Protein AF-A0A4Z0NMX9-F1 (afdb_monomer)

Solvent-accessible surface area (backbone atoms only — not comparable to full-atom values): 39647 Å² total; per-residue (Å²): 122,55,30,38,35,38,41,36,65,32,47,71,74,61,66,63,50,44,52,53,45,45,39,45,45,38,38,30,75,73,56,25,49,28,36,42,36,38,30,22,65,73,82,83,39,70,77,62,56,71,69,44,83,74,46,48,76,44,77,34,72,41,33,29,44,67,88,87,46,81,79,55,51,17,32,90,88,65,47,76,59,50,73,6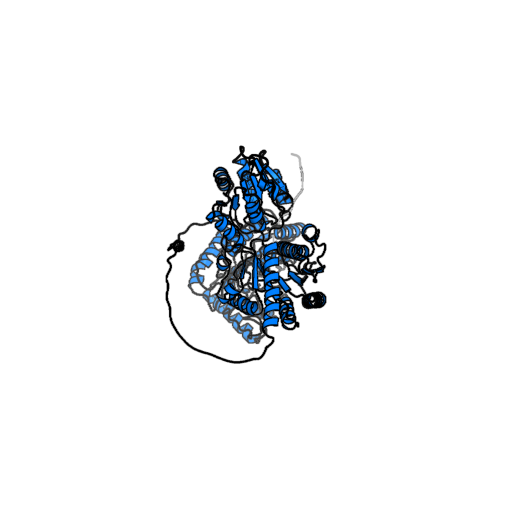4,54,54,49,53,28,31,52,47,53,47,50,51,47,63,75,57,61,39,52,32,38,36,30,50,42,38,67,81,40,64,69,82,49,39,73,43,52,53,50,47,52,51,50,39,73,69,39,84,80,60,35,48,36,31,27,36,42,60,40,62,53,86,64,68,96,45,70,68,60,53,53,56,26,56,62,55,48,72,77,41,71,32,32,42,29,34,20,31,64,92,74,49,38,51,64,83,36,37,93,66,50,77,76,53,54,74,27,54,40,70,27,10,25,72,63,83,74,72,85,62,70,72,55,94,61,85,54,49,44,33,40,35,35,35,54,65,45,46,85,17,49,67,60,53,54,29,47,38,51,14,41,62,76,35,70,92,46,46,38,38,39,35,40,19,81,58,40,53,68,70,62,50,51,52,52,45,73,62,38,36,98,44,40,48,64,44,67,62,59,96,57,50,52,60,50,36,26,40,22,49,30,35,39,29,34,32,43,75,68,52,47,51,40,36,68,66,37,46,27,13,34,40,25,38,20,60,61,71,89,86,40,54,60,20,42,55,47,32,53,45,36,30,76,70,61,48,29,43,71,48,58,54,94,64,67,38,31,65,52,47,39,53,50,60,79,62,52,68,72,64,37,73,90,74,86,78,47,48,53,11,31,60,40,45,42,52,54,51,52,56,51,52,54,50,53,54,53,57,61,59,68,69,60,84,79,87,80,88,84,87,85,87,80,87,84,90,82,88,84,88,80,91,78,83,91,77,81,77,82,79,80,81,81,83,84,77,81,82,80,93,71,94,70,92,75,84,80,79,66,81,75,74,78,54,59,64,31,54,50,34,40,48,55,32,35,78,70,73,38,71,36,40,35,34,38,36,31,46,78,42,30,54,67,44,75,45,53,52,53,52,52,52,49,28,64,73,70,69,49,41,41,24,39,20,28,18,34,72,59,49,39,71,52,31,38,62,69,49,68,81,47,89,61,54,36,32,32,33,20,36,34,67,67,49,73,67,42,56,94,93,47,75,66,11,57,45,37,72,93,50,60,67,69,59,47,51,51,46,52,38,50,19,51,53,42,30,46,74,63,57,39,92,60,49,47,50,26,46,27,40,37,89,45,28,66,24,88,71,50,67,74,52,35,43,85,60,63,31,32,24,41,34,33,60,64,92,70,85,90,41,90,71,42,36,75,52,30,39,60,25,57,46,59,21,66,94,79,77,47,37,57,34,62,58,67,60,36,36,50,43,42,20,47,43,56,70,73,56,62,53,39,15,40,38,46,41,57,90,67,56,39,69,67,32,50,54,50,51,53,54,50,52,54,50,52,52,54,47,36,74,75,37,90,11,49,40,84,41,45,60,68,68,70,43,43,80,77,78,72,83,74,76,90,74,82,83,92,78,85,80,84,91,85,84,88,88,75,89,78,88,76,92,133

Radius of gyration: 33.93 Å; Cα contacts (8 Å, |Δi|>4): 1231; chains: 1; bounding box: 104×76×131 Å

Structure (mmCIF, N/CA/C/O backbone):
data_AF-A0A4Z0NMX9-F1
#
_entry.id   AF-A0A4Z0NMX9-F1
#
loop_
_atom_site.group_PDB
_atom_site.id
_atom_site.type_symbol
_atom_site.label_atom_id
_atom_site.label_alt_id
_atom_site.label_comp_id
_atom_site.label_asym_id
_atom_site.label_entity_id
_atom_site.label_seq_id
_atom_site.pdbx_PDB_ins_code
_atom_site.Cartn_x
_atom_site.Cartn_y
_atom_site.Cartn_z
_atom_site.occupancy
_atom_site.B_iso_or_equiv
_atom_site.auth_seq_id
_atom_site.auth_comp_id
_atom_site.auth_asym_id
_atom_site.auth_atom_id
_atom_site.pdbx_PDB_model_num
ATOM 1 N N . MET A 1 1 ? -11.090 -32.819 -21.320 1.00 82.38 1 MET A N 1
ATOM 2 C CA . MET A 1 1 ? -10.073 -32.594 -20.270 1.00 82.38 1 MET A CA 1
ATOM 3 C C . MET A 1 1 ? -8.997 -31.690 -20.839 1.00 82.38 1 MET A C 1
ATOM 5 O O . MET A 1 1 ? -8.181 -32.162 -21.621 1.00 82.38 1 MET A O 1
ATOM 9 N N . SER A 1 2 ? -9.026 -30.408 -20.477 1.00 94.75 2 SER A N 1
ATOM 10 C CA . SER A 1 2 ? -8.065 -29.412 -20.983 1.00 94.75 2 SER A CA 1
ATOM 11 C C . SER A 1 2 ? -6.935 -29.153 -19.984 1.00 94.75 2 SER A C 1
ATOM 13 O O . SER A 1 2 ? -7.108 -29.373 -18.781 1.00 94.75 2 SER A O 1
ATOM 15 N N . ARG A 1 3 ? -5.783 -28.679 -20.468 1.00 97.75 3 ARG A N 1
ATOM 16 C CA . ARG A 1 3 ? -4.629 -28.287 -19.634 1.00 97.75 3 ARG A CA 1
ATOM 17 C C . ARG A 1 3 ? -4.644 -26.783 -19.352 1.00 97.75 3 ARG A C 1
ATOM 19 O O . ARG A 1 3 ? -4.648 -25.985 -20.285 1.00 97.75 3 ARG A O 1
ATOM 26 N N . ILE A 1 4 ? -4.626 -26.392 -18.081 1.00 98.38 4 ILE A N 1
ATOM 27 C CA . ILE A 1 4 ? -4.736 -24.996 -17.635 1.00 98.38 4 ILE A CA 1
ATOM 28 C C . ILE A 1 4 ? -3.471 -24.602 -16.872 1.00 98.38 4 ILE A C 1
ATOM 30 O O . ILE A 1 4 ? -3.046 -25.311 -15.959 1.00 98.38 4 ILE A O 1
ATOM 34 N N . LEU A 1 5 ? -2.880 -23.456 -17.210 1.00 98.62 5 LEU A N 1
ATOM 35 C CA . LEU A 1 5 ? -1.784 -22.856 -16.449 1.00 98.62 5 LEU A CA 1
ATOM 36 C C . LEU A 1 5 ? -2.244 -21.545 -15.814 1.00 98.62 5 LEU A C 1
ATOM 38 O O . LEU A 1 5 ? -2.718 -20.652 -16.508 1.00 98.62 5 LEU A O 1
ATOM 42 N N . ILE A 1 6 ? -2.065 -21.405 -14.503 1.00 98.38 6 ILE A N 1
ATOM 43 C CA . ILE A 1 6 ? -2.361 -20.175 -13.759 1.00 98.38 6 ILE A CA 1
ATOM 44 C C . ILE A 1 6 ? -1.048 -19.628 -13.206 1.00 98.38 6 ILE A C 1
ATOM 46 O O . ILE A 1 6 ? -0.389 -20.301 -12.419 1.00 98.38 6 ILE A O 1
ATOM 50 N N . ALA A 1 7 ? -0.661 -18.416 -13.600 1.00 97.94 7 ALA A N 1
ATOM 51 C CA . ALA A 1 7 ? 0.567 -17.763 -13.156 1.00 97.94 7 ALA A CA 1
ATOM 52 C C . ALA A 1 7 ? 0.262 -16.594 -12.214 1.00 97.94 7 ALA A C 1
ATOM 54 O O . ALA A 1 7 ? -0.403 -15.627 -12.596 1.00 97.94 7 ALA A O 1
ATOM 55 N N . VAL A 1 8 ? 0.784 -16.660 -10.988 1.00 94.12 8 VAL A N 1
ATOM 56 C CA . VAL A 1 8 ? 0.603 -15.636 -9.954 1.00 94.12 8 VAL A CA 1
ATOM 57 C C . VAL A 1 8 ? 1.926 -15.314 -9.265 1.00 94.12 8 VAL A C 1
ATOM 59 O O . VAL A 1 8 ? 2.651 -16.192 -8.806 1.00 94.12 8 VAL A O 1
ATOM 62 N N . THR A 1 9 ? 2.220 -14.024 -9.116 1.00 90.62 9 THR A N 1
ATOM 63 C CA . THR A 1 9 ? 3.296 -13.553 -8.235 1.00 90.62 9 THR A CA 1
ATOM 64 C C . THR A 1 9 ? 2.704 -12.577 -7.229 1.00 90.62 9 THR A C 1
ATOM 66 O O . THR A 1 9 ? 2.376 -11.446 -7.585 1.00 90.62 9 THR A O 1
ATOM 69 N N . HIS A 1 10 ? 2.550 -12.986 -5.968 1.00 83.62 10 HIS A N 1
ATOM 70 C CA . HIS A 1 10 ? 2.233 -12.074 -4.866 1.00 83.62 10 HIS A CA 1
ATOM 71 C C . HIS A 1 10 ? 3.517 -11.442 -4.322 1.00 83.62 10 HIS A C 1
ATOM 73 O O . HIS A 1 10 ? 4.503 -12.132 -4.093 1.00 83.62 10 HIS A O 1
ATOM 79 N N . LEU A 1 11 ? 3.511 -10.122 -4.127 1.00 77.12 11 LEU A N 1
ATOM 80 C CA . LEU A 1 11 ? 4.665 -9.385 -3.586 1.00 77.12 11 LEU A CA 1
ATOM 81 C C . LEU A 1 11 ? 4.505 -9.045 -2.099 1.00 77.12 11 LEU A C 1
ATOM 83 O O . LEU A 1 11 ? 5.501 -8.902 -1.394 1.00 77.12 11 LEU A O 1
ATOM 87 N N . LEU A 1 12 ? 3.254 -8.931 -1.644 1.00 67.12 12 LEU A N 1
ATOM 88 C CA . LEU A 1 12 ? 2.859 -8.624 -0.275 1.00 67.12 12 LEU A CA 1
ATOM 89 C C . LEU A 1 12 ? 1.553 -9.366 0.040 1.00 67.12 12 LEU A C 1
ATOM 91 O O . LEU A 1 12 ? 0.609 -9.316 -0.752 1.00 67.12 12 LEU A O 1
ATOM 95 N N . GLY A 1 13 ? 1.507 -10.052 1.185 1.00 64.31 13 GLY A N 1
ATOM 96 C CA . GLY A 1 13 ? 0.363 -10.869 1.603 1.00 64.31 13 GLY A CA 1
ATOM 97 C C . GLY A 1 13 ? 0.070 -12.071 0.687 1.00 64.31 13 GLY A C 1
ATOM 98 O O . GLY A 1 13 ? 0.630 -12.213 -0.396 1.00 64.31 13 GLY A O 1
ATOM 99 N N . ALA A 1 14 ? -0.837 -12.954 1.117 1.00 65.69 14 ALA A N 1
ATOM 100 C CA . ALA A 1 14 ? -1.177 -14.191 0.395 1.00 65.69 14 ALA A CA 1
ATOM 101 C C . ALA A 1 14 ? -2.488 -14.110 -0.419 1.00 65.69 14 ALA A C 1
ATOM 103 O O . ALA A 1 14 ? -2.914 -15.100 -1.013 1.00 65.69 14 ALA A O 1
ATOM 104 N N . GLY A 1 15 ? -3.153 -12.947 -0.466 1.00 73.50 15 GLY A N 1
ATOM 105 C CA . GLY A 1 15 ? -4.506 -12.822 -1.031 1.00 73.50 15 GLY A CA 1
ATOM 106 C C . GLY A 1 15 ? -4.604 -13.151 -2.526 1.00 73.50 15 GLY A C 1
ATOM 107 O O . GLY A 1 15 ? -5.559 -13.797 -2.950 1.00 73.50 15 GLY A O 1
ATOM 108 N N . HIS A 1 16 ? -3.613 -12.741 -3.327 1.00 83.62 16 HIS A N 1
ATOM 109 C CA . HIS A 1 16 ? -3.551 -13.068 -4.759 1.00 83.62 16 HIS A CA 1
ATOM 110 C C . HIS A 1 16 ? -3.383 -14.573 -4.993 1.00 83.62 16 HIS A C 1
ATOM 112 O O . HIS A 1 16 ? -4.128 -15.163 -5.772 1.00 83.62 16 HIS A O 1
ATOM 118 N N . LEU A 1 17 ? -2.463 -15.206 -4.259 1.00 84.31 17 LEU A N 1
ATOM 119 C CA . LEU A 1 17 ? -2.237 -16.644 -4.354 1.00 84.31 17 LEU A CA 1
ATOM 120 C C . LEU A 1 17 ? -3.447 -17.451 -3.868 1.00 84.31 17 LEU A C 1
ATOM 122 O O . LEU A 1 17 ? -3.793 -18.445 -4.491 1.00 84.31 17 LEU A O 1
ATOM 126 N N . THR A 1 18 ? -4.120 -17.008 -2.804 1.00 81.94 18 THR A N 1
ATOM 127 C CA . THR A 1 18 ? -5.320 -17.684 -2.278 1.00 81.94 18 THR A CA 1
ATOM 128 C C . THR A 1 18 ? -6.414 -17.767 -3.344 1.00 81.94 18 THR A C 1
ATOM 130 O O . THR A 1 18 ? -6.943 -18.845 -3.588 1.00 81.94 18 THR A O 1
ATOM 133 N N . ARG A 1 19 ? -6.693 -16.667 -4.061 1.00 86.44 19 ARG A N 1
ATOM 134 C CA . ARG A 1 19 ? -7.651 -16.685 -5.183 1.00 86.44 19 ARG A CA 1
ATOM 135 C C . ARG A 1 19 ? -7.164 -17.516 -6.368 1.00 86.44 19 ARG A C 1
ATOM 137 O O . ARG A 1 19 ? -7.953 -18.241 -6.956 1.00 86.44 19 ARG A O 1
ATOM 144 N N . ALA A 1 20 ? -5.886 -17.429 -6.730 1.00 91.19 20 ALA A N 1
ATOM 145 C CA . ALA A 1 20 ? -5.347 -18.242 -7.819 1.00 91.19 20 ALA A CA 1
ATOM 146 C C . ALA A 1 20 ? -5.454 -19.748 -7.506 1.00 91.19 20 ALA A C 1
ATOM 148 O O . ALA A 1 20 ? -5.819 -20.534 -8.376 1.00 91.19 20 ALA A O 1
ATOM 149 N N . ALA A 1 21 ? -5.215 -20.138 -6.251 1.00 89.06 21 ALA A N 1
ATOM 150 C CA . ALA A 1 21 ? -5.422 -21.499 -5.767 1.00 89.06 21 ALA A CA 1
ATOM 151 C C . ALA A 1 21 ? -6.908 -21.900 -5.786 1.00 89.06 21 ALA A C 1
ATOM 153 O O . ALA A 1 21 ? -7.217 -23.040 -6.123 1.00 89.06 21 ALA A O 1
ATOM 154 N N . ALA A 1 22 ? -7.821 -20.965 -5.503 1.00 88.94 22 ALA A N 1
ATOM 155 C CA . ALA A 1 22 ? -9.260 -21.194 -5.616 1.00 88.94 22 ALA A CA 1
ATOM 156 C C . ALA A 1 22 ? -9.704 -21.537 -7.035 1.00 88.94 22 ALA A C 1
ATOM 158 O O . ALA A 1 22 ? -10.424 -22.508 -7.267 1.00 88.94 22 ALA A O 1
ATOM 159 N N . LEU A 1 23 ? -9.225 -20.756 -8.004 1.00 93.25 23 LEU A N 1
ATOM 160 C CA . LEU A 1 23 ? -9.453 -21.036 -9.416 1.00 93.25 23 LEU A CA 1
ATOM 161 C C . LEU A 1 23 ? -8.837 -22.382 -9.800 1.00 93.25 23 LEU A C 1
ATOM 163 O O . LEU A 1 23 ? -9.506 -23.195 -10.430 1.00 93.25 23 LEU A O 1
ATOM 167 N N . ALA A 1 24 ? -7.599 -22.648 -9.372 1.00 93.81 24 ALA A N 1
ATOM 168 C CA . ALA A 1 24 ? -6.921 -23.908 -9.656 1.00 93.81 24 ALA A CA 1
ATOM 169 C C . ALA A 1 24 ? -7.722 -25.121 -9.153 1.00 93.81 24 ALA A C 1
ATOM 171 O O . ALA A 1 24 ? -7.883 -26.091 -9.891 1.00 93.81 24 ALA A O 1
ATOM 172 N N . ARG A 1 25 ? -8.283 -25.047 -7.940 1.00 91.38 25 ARG A N 1
ATOM 173 C CA . ARG A 1 25 ? -9.169 -26.082 -7.384 1.00 91.38 25 ARG A CA 1
ATOM 174 C C . ARG A 1 25 ? -10.468 -26.230 -8.154 1.00 91.38 25 ARG A C 1
ATOM 176 O O . ARG A 1 25 ? -10.888 -27.358 -8.379 1.00 91.38 25 ARG A O 1
ATOM 183 N N . ALA A 1 26 ? -11.091 -25.134 -8.582 1.00 92.88 26 ALA A N 1
ATOM 184 C CA . ALA A 1 26 ? -12.306 -25.212 -9.387 1.00 92.88 26 ALA A CA 1
ATOM 185 C C . ALA A 1 26 ? -12.052 -25.902 -10.738 1.00 92.88 26 ALA A C 1
ATOM 187 O O . ALA A 1 26 ? -12.808 -26.796 -11.109 1.00 92.88 26 ALA A O 1
ATOM 188 N N . PHE A 1 27 ? -10.959 -25.560 -11.429 1.00 95.50 27 PHE A N 1
ATOM 189 C CA . PHE A 1 27 ? -10.567 -26.236 -12.671 1.00 95.50 27 PHE A CA 1
ATOM 190 C C . PHE A 1 27 ? -10.231 -27.715 -12.442 1.00 95.50 27 PHE A C 1
ATOM 192 O O . PHE A 1 27 ? -10.710 -28.572 -13.181 1.00 95.50 27 PHE A O 1
ATOM 199 N N . ALA A 1 28 ? -9.452 -28.038 -11.405 1.00 93.69 28 ALA A N 1
ATOM 200 C CA . ALA A 1 28 ? -9.127 -29.426 -11.077 1.00 93.69 28 ALA A CA 1
ATOM 201 C C . ALA A 1 28 ? -10.385 -30.237 -10.716 1.00 93.69 28 ALA A C 1
ATOM 203 O O . ALA A 1 28 ? -10.555 -31.358 -11.187 1.00 93.69 28 ALA A O 1
ATOM 204 N N . GLY A 1 29 ? -11.310 -29.647 -9.951 1.00 92.00 29 GLY A N 1
ATOM 205 C CA . GLY A 1 29 ? -12.593 -30.251 -9.584 1.00 92.00 29 GLY A CA 1
ATOM 206 C C . GLY A 1 29 ? -13.539 -30.475 -10.768 1.00 92.00 29 GLY A C 1
ATOM 207 O O . GLY A 1 29 ? -14.341 -31.402 -10.730 1.00 92.00 29 GLY A O 1
ATOM 208 N N . ALA A 1 30 ? -13.414 -29.681 -11.834 1.00 94.12 30 ALA A N 1
ATOM 209 C CA . ALA A 1 30 ? -14.097 -29.902 -13.112 1.00 94.12 30 ALA A CA 1
ATOM 210 C C . ALA A 1 30 ? -13.372 -30.917 -14.027 1.00 94.12 30 ALA A C 1
ATOM 212 O O . ALA A 1 30 ? -13.827 -31.205 -15.130 1.00 94.12 30 ALA A O 1
ATOM 213 N N . GLY A 1 31 ? -12.255 -31.499 -13.574 1.00 94.81 31 GLY A N 1
ATOM 214 C CA . GLY A 1 31 ? -11.524 -32.542 -14.295 1.00 94.81 31 GLY A CA 1
ATOM 215 C C . GLY A 1 31 ? -10.446 -32.029 -15.251 1.00 94.81 31 GLY A C 1
ATOM 216 O O . GLY A 1 31 ? -9.986 -32.787 -16.106 1.00 94.81 31 GLY A O 1
ATOM 217 N N . HIS A 1 32 ? -10.022 -30.767 -15.141 1.00 96.19 32 HIS A N 1
ATOM 218 C CA . HIS A 1 32 ? -8.888 -30.238 -15.904 1.00 96.19 32 HIS A CA 1
ATOM 219 C C . HIS A 1 32 ? -7.545 -30.582 -15.251 1.00 96.19 32 HIS A C 1
ATOM 221 O O . HIS A 1 32 ? -7.430 -30.671 -14.031 1.00 96.19 32 HIS A O 1
ATOM 227 N N . ALA A 1 33 ? -6.494 -30.701 -16.065 1.00 96.62 33 ALA A N 1
ATOM 228 C CA . ALA A 1 33 ? -5.126 -30.760 -15.555 1.00 96.62 33 ALA A CA 1
ATOM 229 C C . ALA A 1 33 ? -4.621 -29.338 -15.297 1.00 96.62 33 ALA A C 1
ATOM 231 O O . ALA A 1 33 ? -4.563 -28.531 -16.226 1.00 96.62 33 ALA A O 1
ATOM 232 N N . VAL A 1 34 ? -4.241 -29.028 -14.057 1.00 97.38 34 VAL A N 1
ATOM 233 C CA . VAL A 1 34 ? -3.900 -27.657 -13.657 1.00 97.38 34 VAL A CA 1
ATOM 234 C C . VAL A 1 34 ? -2.445 -27.549 -13.217 1.00 97.38 34 VAL A C 1
ATOM 236 O O . VAL A 1 34 ? -1.988 -28.298 -12.355 1.00 97.38 34 VAL A O 1
ATOM 239 N N . THR A 1 35 ? -1.732 -26.569 -13.772 1.00 97.94 35 THR A N 1
ATOM 240 C CA . THR A 1 35 ? -0.431 -26.109 -13.274 1.00 97.94 35 THR A CA 1
ATOM 241 C C . THR A 1 35 ? -0.583 -24.724 -12.650 1.00 97.94 35 THR A C 1
ATOM 243 O O . THR A 1 35 ? -0.924 -23.763 -13.337 1.00 97.94 35 THR A O 1
ATOM 246 N N . LEU A 1 36 ? -0.314 -24.605 -11.351 1.00 96.38 36 LEU A N 1
ATOM 247 C CA . LEU A 1 36 ? -0.275 -23.335 -10.628 1.00 96.38 36 LEU A CA 1
ATOM 248 C C . LEU A 1 36 ? 1.182 -22.895 -10.469 1.00 96.38 36 LEU A C 1
ATOM 250 O O . LEU A 1 36 ? 1.963 -23.555 -9.788 1.00 96.38 36 LEU A O 1
ATOM 254 N N . VAL A 1 37 ? 1.551 -21.770 -11.072 1.00 96.81 37 VAL A N 1
ATOM 255 C CA . VAL A 1 37 ? 2.880 -21.170 -10.937 1.00 96.81 37 VAL A CA 1
ATOM 256 C C . VAL A 1 37 ? 2.830 -20.055 -9.892 1.00 96.81 37 VAL A C 1
ATOM 258 O O . VAL A 1 37 ? 2.071 -19.098 -10.044 1.00 96.81 37 VAL A O 1
ATOM 261 N N . SER A 1 38 ? 3.646 -20.167 -8.842 1.00 93.69 38 SER A N 1
ATOM 262 C CA . SER A 1 38 ? 3.747 -19.210 -7.732 1.00 93.69 38 SER A CA 1
ATOM 263 C C . SER A 1 38 ? 5.102 -18.507 -7.745 1.00 93.69 38 SER A C 1
ATOM 265 O O . SER A 1 38 ? 6.143 -19.158 -7.717 1.00 93.69 38 SER A O 1
ATOM 267 N N . GLY A 1 39 ? 5.104 -17.173 -7.769 1.00 92.50 39 GLY A N 1
ATOM 268 C CA . GLY A 1 39 ? 6.325 -16.366 -7.765 1.00 92.50 39 GLY A CA 1
ATOM 269 C C . GLY A 1 39 ? 6.642 -15.628 -6.463 1.00 92.50 39 GLY A C 1
ATOM 270 O O . GLY A 1 39 ? 7.739 -15.083 -6.351 1.00 92.50 39 GLY A O 1
ATOM 271 N N . GLY A 1 40 ? 5.716 -15.564 -5.506 1.00 88.62 40 GLY A N 1
ATOM 272 C CA . GLY A 1 40 ? 5.933 -14.881 -4.225 1.00 88.62 40 GLY A CA 1
ATOM 273 C C . GLY A 1 40 ? 6.583 -15.773 -3.166 1.00 88.62 40 GLY A C 1
ATOM 274 O O . GLY A 1 40 ? 6.898 -16.933 -3.434 1.00 88.62 40 GLY A O 1
ATOM 275 N N . LEU A 1 41 ? 6.770 -15.242 -1.951 1.00 83.44 41 LEU A N 1
ATOM 276 C CA . LEU A 1 41 ? 7.277 -16.033 -0.823 1.00 83.44 41 LEU A CA 1
ATOM 277 C C . LEU A 1 41 ? 6.355 -17.220 -0.487 1.00 83.44 41 LEU A C 1
ATOM 279 O O . LEU A 1 41 ? 5.132 -17.050 -0.468 1.00 83.44 41 LEU A O 1
ATOM 283 N N . PRO A 1 42 ? 6.936 -18.371 -0.100 1.00 73.12 42 PRO A N 1
ATOM 284 C CA . PRO A 1 42 ? 6.181 -19.525 0.362 1.00 73.12 42 PRO A CA 1
ATOM 285 C C . PRO A 1 42 ? 5.731 -19.456 1.842 1.00 73.12 42 PRO A C 1
ATOM 287 O O . PRO A 1 42 ? 4.985 -20.303 2.325 1.00 73.12 42 PRO A O 1
ATOM 290 N N . ALA A 1 43 ? 6.157 -18.465 2.626 1.00 49.56 43 ALA A N 1
ATOM 291 C CA . ALA A 1 43 ? 5.710 -18.350 4.017 1.00 49.56 43 ALA A CA 1
ATOM 292 C C . ALA A 1 43 ? 4.241 -17.866 4.086 1.00 49.56 43 ALA A C 1
ATOM 294 O O . ALA A 1 43 ? 3.895 -16.851 3.488 1.00 49.56 43 ALA A O 1
ATOM 295 N N . GLY A 1 44 ? 3.375 -18.601 4.801 1.00 51.12 44 GLY A N 1
ATOM 296 C CA . GLY A 1 44 ? 1.912 -18.386 4.848 1.00 51.12 44 GLY A CA 1
ATOM 297 C C . GLY A 1 44 ? 1.085 -19.379 4.009 1.00 51.12 44 GLY A C 1
ATOM 298 O O . GLY A 1 44 ? -0.143 -19.339 4.035 1.00 51.12 44 GLY A O 1
ATOM 299 N N . LEU A 1 45 ? 1.757 -20.298 3.307 1.00 51.28 45 LEU A N 1
ATOM 300 C CA . LEU A 1 45 ? 1.181 -21.325 2.432 1.00 51.28 45 LEU A CA 1
ATOM 301 C C . LEU A 1 45 ? 0.371 -22.485 3.060 1.00 51.28 45 LEU A C 1
ATOM 303 O O . LEU A 1 45 ? -0.406 -23.063 2.297 1.00 51.28 45 LEU A O 1
ATOM 307 N N . PRO A 1 46 ? 0.484 -22.883 4.351 1.00 48.75 46 PRO A N 1
ATOM 308 C CA . PRO A 1 46 ? -0.089 -24.158 4.800 1.00 48.75 46 PRO A CA 1
ATOM 309 C C . PRO A 1 46 ? -1.593 -24.315 4.542 1.00 48.75 46 PRO A C 1
ATOM 311 O O . PRO A 1 46 ? -2.009 -25.376 4.106 1.00 48.75 46 PRO A O 1
ATOM 314 N N . ALA A 1 47 ? -2.411 -23.270 4.720 1.00 52.53 47 ALA A N 1
ATOM 315 C CA . ALA A 1 47 ? -3.858 -23.364 4.484 1.00 52.53 47 ALA A CA 1
ATOM 316 C C . ALA A 1 47 ? -4.244 -23.289 2.992 1.00 52.53 47 ALA A C 1
ATOM 318 O O . ALA A 1 47 ? -5.144 -23.999 2.553 1.00 52.53 47 ALA A O 1
ATOM 319 N N . ALA A 1 48 ? -3.556 -22.457 2.200 1.00 49.22 48 ALA A N 1
ATOM 320 C CA . ALA A 1 48 ? -3.851 -22.289 0.774 1.00 49.22 48 ALA A CA 1
ATOM 321 C C . ALA A 1 48 ? -3.402 -23.496 -0.071 1.00 49.22 48 ALA A C 1
ATOM 323 O O . ALA A 1 48 ? -4.040 -23.793 -1.086 1.00 49.22 48 ALA A O 1
ATOM 324 N N . LEU A 1 49 ? -2.335 -24.190 0.358 1.00 54.44 49 LEU A N 1
ATOM 325 C CA . LEU A 1 49 ? -1.803 -25.388 -0.300 1.00 54.44 49 LEU A CA 1
ATOM 326 C C . LEU A 1 49 ? -2.253 -26.719 0.315 1.00 54.44 49 LEU A C 1
ATOM 328 O O . LEU A 1 49 ? -2.023 -27.751 -0.306 1.00 54.44 49 LEU A O 1
ATOM 332 N N . ALA A 1 50 ? -2.909 -26.727 1.483 1.00 54.66 50 ALA A N 1
ATOM 333 C CA . ALA A 1 50 ? -3.388 -27.960 2.130 1.00 54.66 50 ALA A CA 1
ATOM 334 C C . ALA A 1 50 ? -4.351 -28.796 1.264 1.00 54.66 50 ALA A C 1
ATOM 336 O O . ALA A 1 50 ? -4.660 -29.926 1.624 1.00 54.66 50 ALA A O 1
ATOM 337 N N . ARG A 1 51 ? -4.851 -28.241 0.153 1.00 63.50 51 ARG A N 1
ATOM 338 C CA . ARG A 1 51 ? -5.793 -28.876 -0.776 1.00 63.50 51 ARG A CA 1
ATOM 339 C C . ARG A 1 51 ? -5.380 -28.616 -2.229 1.00 63.50 51 ARG A C 1
ATOM 341 O O . ARG A 1 51 ? -6.106 -27.952 -2.967 1.00 63.50 51 ARG A O 1
ATOM 348 N N . LEU A 1 52 ? -4.180 -29.043 -2.618 1.00 69.06 52 LEU A N 1
ATOM 349 C CA . LEU A 1 52 ? -3.726 -29.022 -4.020 1.00 69.06 52 LEU A CA 1
ATOM 350 C C . LEU A 1 52 ? -3.722 -30.409 -4.672 1.00 69.06 52 LEU A C 1
ATOM 352 O O . LEU A 1 52 ? -3.012 -30.631 -5.651 1.00 69.06 52 LEU A O 1
ATOM 356 N N . ASP A 1 53 ? -4.516 -31.342 -4.156 1.00 73.38 53 ASP A N 1
ATOM 357 C CA . ASP A 1 53 ? -4.675 -32.649 -4.787 1.00 73.38 53 ASP A CA 1
ATOM 358 C C . ASP A 1 53 ? -5.127 -32.472 -6.247 1.00 73.38 53 ASP A C 1
ATOM 360 O O . ASP A 1 53 ? -6.079 -31.748 -6.539 1.00 73.38 53 ASP A O 1
ATOM 364 N N . GLY A 1 54 ? -4.392 -33.081 -7.181 1.00 80.12 54 GLY A N 1
ATOM 365 C CA . GLY A 1 54 ? -4.635 -32.932 -8.621 1.00 80.12 54 GLY A CA 1
ATOM 366 C C . GLY A 1 54 ? -4.105 -31.637 -9.258 1.00 80.12 54 GLY A C 1
ATOM 367 O O . GLY A 1 54 ? -4.321 -31.428 -10.452 1.00 80.12 54 GLY A O 1
ATOM 368 N N . ILE A 1 55 ? -3.388 -30.783 -8.517 1.00 91.69 55 ILE A N 1
ATOM 369 C CA . ILE A 1 55 ? -2.800 -29.531 -9.022 1.00 91.69 55 ILE A CA 1
ATOM 370 C C . ILE A 1 55 ? -1.273 -29.598 -8.945 1.00 91.69 55 ILE A C 1
ATOM 372 O O . ILE A 1 55 ? -0.684 -29.788 -7.882 1.00 91.69 55 ILE A O 1
ATOM 376 N N . ARG A 1 56 ? -0.603 -29.359 -10.075 1.00 94.25 56 ARG A N 1
ATOM 377 C CA . ARG A 1 56 ? 0.857 -29.243 -10.134 1.00 94.25 56 ARG A CA 1
ATOM 378 C C . ARG A 1 56 ? 1.290 -27.839 -9.708 1.00 94.25 56 ARG A C 1
ATOM 380 O O . ARG A 1 56 ? 1.067 -26.880 -10.441 1.00 94.25 56 ARG A O 1
ATOM 387 N N . LEU A 1 57 ? 1.941 -27.707 -8.554 1.00 92.56 57 LEU A N 1
ATOM 388 C CA . LEU A 1 57 ? 2.529 -26.439 -8.109 1.00 92.56 57 LEU A CA 1
ATOM 389 C C . LEU A 1 57 ? 3.962 -26.279 -8.639 1.00 92.56 57 LEU A C 1
ATOM 391 O O . LEU A 1 57 ? 4.809 -27.137 -8.403 1.00 92.56 57 LEU A O 1
ATOM 395 N N . VAL A 1 58 ? 4.254 -25.148 -9.281 1.00 95.00 58 VAL A N 1
ATOM 396 C CA . VAL A 1 58 ? 5.614 -24.741 -9.661 1.00 95.00 58 VAL A CA 1
ATOM 397 C C . VAL A 1 58 ? 5.973 -23.455 -8.926 1.00 95.00 58 VAL A C 1
ATOM 399 O O . VAL A 1 58 ? 5.376 -22.406 -9.157 1.00 95.00 58 VAL A O 1
ATOM 402 N N . GLN A 1 59 ? 6.961 -23.517 -8.037 1.00 94.19 59 GLN A N 1
ATOM 403 C CA . GLN A 1 59 ? 7.452 -22.348 -7.310 1.00 94.19 59 GLN A CA 1
ATOM 404 C C . GLN A 1 59 ? 8.639 -21.726 -8.058 1.00 94.19 59 GLN A C 1
ATOM 406 O O . GLN A 1 59 ? 9.690 -22.348 -8.196 1.00 94.19 59 GLN A O 1
ATOM 411 N N . LEU A 1 60 ? 8.492 -20.482 -8.516 1.00 96.38 60 LEU A N 1
ATOM 412 C CA . LEU A 1 60 ? 9.598 -19.695 -9.070 1.00 96.38 60 LEU A CA 1
ATOM 413 C C . LEU A 1 60 ? 10.519 -19.217 -7.936 1.00 96.38 60 LEU A C 1
ATOM 415 O O . LEU A 1 60 ? 10.053 -19.108 -6.794 1.00 96.38 60 LEU A O 1
ATOM 419 N N . PRO A 1 61 ? 11.785 -18.845 -8.226 1.00 95.50 61 PRO A N 1
ATOM 420 C CA . PRO A 1 61 ? 12.651 -18.183 -7.256 1.00 95.50 61 PRO A CA 1
ATOM 421 C C . PRO A 1 61 ? 11.916 -17.004 -6.597 1.00 95.50 61 PRO A C 1
ATOM 423 O O . PRO A 1 61 ? 11.623 -16.020 -7.279 1.00 95.50 61 PRO A O 1
ATOM 426 N N . PRO A 1 62 ? 11.570 -17.094 -5.302 1.00 92.75 62 PRO A N 1
ATOM 427 C CA . PRO A 1 62 ? 10.613 -16.185 -4.682 1.00 92.75 62 PRO A CA 1
ATOM 428 C C . PRO A 1 62 ? 11.144 -14.755 -4.626 1.00 92.75 62 PRO A C 1
ATOM 430 O O . PRO A 1 62 ? 12.347 -14.531 -4.456 1.00 92.75 62 PRO A O 1
ATOM 433 N N . VAL A 1 63 ? 10.225 -13.801 -4.757 1.00 91.31 63 VAL A N 1
ATOM 434 C CA . VAL A 1 63 ? 10.477 -12.368 -4.572 1.00 91.31 63 VAL A CA 1
ATOM 435 C C . VAL A 1 63 ? 9.397 -11.759 -3.683 1.00 91.31 63 VAL A C 1
ATOM 437 O O . VAL A 1 63 ? 8.273 -12.259 -3.615 1.00 91.31 63 VAL A O 1
ATOM 440 N N . ARG A 1 64 ? 9.740 -10.670 -3.005 1.00 84.62 64 ARG A N 1
ATOM 441 C CA . ARG A 1 64 ? 8.849 -9.896 -2.136 1.00 84.62 64 ARG A CA 1
ATOM 442 C C . ARG A 1 64 ? 9.127 -8.408 -2.275 1.00 84.62 64 ARG A C 1
ATOM 444 O O . ARG A 1 64 ? 10.088 -8.006 -2.923 1.00 84.62 64 ARG A O 1
ATOM 451 N N . ILE A 1 65 ? 8.309 -7.600 -1.626 1.00 71.25 65 ILE A N 1
ATOM 452 C CA . ILE A 1 65 ? 8.621 -6.202 -1.324 1.00 71.25 65 ILE A CA 1
ATOM 453 C C . ILE A 1 65 ? 8.469 -5.975 0.183 1.00 71.25 65 ILE A C 1
ATOM 455 O O . ILE A 1 65 ? 7.810 -6.760 0.868 1.00 71.25 65 ILE A O 1
ATOM 459 N N . THR A 1 66 ? 9.070 -4.911 0.703 1.00 57.19 66 THR A N 1
ATOM 460 C CA . THR A 1 66 ? 8.779 -4.378 2.043 1.00 57.19 66 THR A CA 1
ATOM 461 C C . THR A 1 66 ? 7.964 -3.098 1.907 1.00 57.19 66 THR A C 1
ATOM 463 O O . THR A 1 66 ? 8.280 -2.254 1.067 1.00 57.19 66 THR A O 1
ATOM 466 N N . GLY A 1 67 ? 6.913 -2.966 2.719 1.00 54.94 67 GLY A N 1
ATOM 467 C CA . GLY A 1 67 ? 6.020 -1.808 2.682 1.00 54.94 67 GLY A CA 1
ATOM 468 C C . GLY A 1 67 ? 5.294 -1.656 1.340 1.00 54.94 67 GLY A C 1
ATOM 469 O O . GLY A 1 67 ? 4.907 -2.638 0.702 1.00 54.94 67 GLY A O 1
ATOM 470 N N . THR A 1 68 ? 5.116 -0.411 0.902 1.00 44.19 68 THR A N 1
ATOM 471 C CA . THR A 1 68 ? 4.399 -0.038 -0.332 1.00 44.19 68 THR A CA 1
ATOM 472 C C . THR A 1 68 ? 5.335 0.232 -1.518 1.00 44.19 68 THR A C 1
ATOM 474 O O . THR A 1 68 ? 4.895 0.646 -2.592 1.00 44.19 68 THR A O 1
ATOM 477 N N . ALA A 1 69 ? 6.638 -0.037 -1.376 1.00 43.91 69 ALA A N 1
ATOM 478 C CA . ALA A 1 69 ? 7.633 0.168 -2.423 1.00 43.91 69 ALA A CA 1
ATOM 479 C C . ALA A 1 69 ? 7.578 -0.941 -3.494 1.00 43.91 69 ALA A C 1
ATOM 481 O O . ALA A 1 69 ? 8.489 -1.760 -3.622 1.00 43.91 69 ALA A O 1
ATOM 482 N N . PHE A 1 70 ? 6.537 -0.936 -4.336 1.00 52.88 70 PHE A N 1
ATOM 483 C CA . PHE A 1 70 ? 6.331 -1.896 -5.438 1.00 52.88 70 PHE A CA 1
ATOM 484 C C . PHE A 1 70 ? 7.418 -1.867 -6.535 1.00 52.88 70 PHE A C 1
ATOM 486 O O . PHE A 1 70 ? 7.277 -2.552 -7.547 1.00 52.88 70 PHE A O 1
ATOM 493 N N . THR A 1 71 ? 8.478 -1.069 -6.366 1.00 55.12 71 THR A N 1
ATOM 494 C CA . THR A 1 71 ? 9.603 -0.925 -7.300 1.00 55.12 71 THR A CA 1
ATOM 495 C C . THR A 1 71 ? 10.870 -1.676 -6.885 1.00 55.12 71 THR A C 1
ATOM 497 O O . THR A 1 71 ? 11.682 -1.985 -7.751 1.00 55.12 71 THR A O 1
ATOM 500 N N . ALA A 1 72 ? 11.065 -1.960 -5.592 1.00 71.12 72 ALA A N 1
ATOM 501 C CA . ALA A 1 72 ? 12.268 -2.618 -5.078 1.00 71.12 72 ALA A CA 1
ATOM 502 C C . ALA A 1 72 ? 11.951 -4.069 -4.706 1.00 71.12 72 ALA A C 1
ATOM 504 O O . ALA A 1 72 ? 11.490 -4.354 -3.603 1.00 71.12 72 ALA A O 1
ATOM 505 N N . LEU A 1 73 ? 12.169 -4.981 -5.653 1.00 82.38 73 LEU A N 1
ATOM 506 C CA . LEU A 1 73 ? 12.030 -6.408 -5.389 1.00 82.38 73 LEU A CA 1
ATOM 507 C C . LEU A 1 73 ? 13.169 -6.867 -4.477 1.00 82.38 73 LEU A C 1
ATOM 509 O O . LEU A 1 73 ? 14.338 -6.591 -4.749 1.00 82.38 73 LEU A O 1
ATOM 513 N N . LEU A 1 74 ? 12.808 -7.591 -3.425 1.00 85.25 74 LEU A N 1
ATOM 514 C CA . LEU A 1 74 ? 13.720 -8.239 -2.496 1.00 85.25 74 LEU A CA 1
ATOM 515 C C . LEU A 1 74 ? 13.614 -9.757 -2.636 1.00 85.25 74 LEU A C 1
ATOM 517 O O . LEU A 1 74 ? 12.559 -10.295 -2.987 1.00 85.25 74 LEU A O 1
ATOM 521 N N . ASP A 1 75 ? 14.709 -10.447 -2.373 1.00 88.19 75 ASP A N 1
ATOM 522 C CA . ASP A 1 75 ? 14.728 -11.895 -2.237 1.00 88.19 75 ASP A CA 1
ATOM 523 C C . ASP A 1 75 ? 14.214 -12.325 -0.837 1.00 88.19 75 ASP A C 1
ATOM 525 O O . ASP A 1 75 ? 13.801 -11.476 -0.030 1.00 88.19 75 ASP A O 1
ATOM 529 N N . PRO A 1 76 ? 14.151 -13.635 -0.529 1.00 85.50 76 PRO A N 1
ATOM 530 C CA . PRO A 1 76 ? 13.710 -14.108 0.784 1.00 85.50 76 PRO A CA 1
ATOM 531 C C . PRO A 1 76 ? 14.504 -13.523 1.949 1.00 85.50 76 PRO A C 1
ATOM 533 O O . PRO A 1 76 ? 13.904 -13.159 2.960 1.00 85.50 76 PRO A O 1
ATOM 536 N N . ASP A 1 77 ? 15.810 -13.350 1.767 1.00 85.12 77 ASP A N 1
ATOM 537 C CA . ASP A 1 77 ? 16.737 -12.871 2.791 1.00 85.12 77 ASP A CA 1
ATOM 538 C C . ASP A 1 77 ? 16.667 -11.343 2.965 1.00 85.12 77 ASP A C 1
ATOM 540 O O . ASP A 1 77 ? 17.173 -10.787 3.936 1.00 85.12 77 ASP A O 1
ATOM 544 N N . GLY A 1 78 ? 15.952 -10.648 2.073 1.00 80.69 78 GLY A N 1
ATOM 545 C CA . GLY A 1 78 ? 15.756 -9.200 2.117 1.00 80.69 78 GLY A CA 1
ATOM 546 C C . GLY A 1 78 ? 16.802 -8.402 1.357 1.00 80.69 78 GLY A C 1
ATOM 547 O O . GLY A 1 78 ? 16.804 -7.175 1.456 1.00 80.69 78 GLY A O 1
ATOM 548 N N . ALA A 1 79 ? 17.654 -9.061 0.575 1.00 84.12 79 ALA A N 1
ATOM 549 C CA . ALA A 1 79 ? 18.576 -8.393 -0.326 1.00 84.12 79 ALA A CA 1
ATOM 550 C C . ALA A 1 79 ? 17.860 -7.975 -1.627 1.00 84.12 79 ALA A C 1
ATOM 552 O O . ALA A 1 79 ? 16.881 -8.610 -2.031 1.00 84.12 79 ALA A O 1
ATOM 553 N N . PRO A 1 80 ? 18.321 -6.913 -2.315 1.00 87.94 80 PRO A N 1
ATOM 554 C CA . PRO A 1 80 ? 17.800 -6.546 -3.629 1.00 87.94 80 PRO A CA 1
ATOM 555 C C . PRO A 1 80 ? 17.895 -7.701 -4.633 1.00 87.94 80 PRO A C 1
ATOM 557 O O . PRO A 1 80 ? 18.942 -8.330 -4.774 1.00 87.94 80 PRO A O 1
ATOM 560 N N . VAL A 1 81 ? 16.810 -7.953 -5.368 1.00 89.44 81 VAL A N 1
ATOM 561 C CA . VAL A 1 81 ? 16.763 -9.007 -6.389 1.00 89.44 81 VAL A CA 1
ATOM 562 C C . VAL A 1 81 ? 17.758 -8.714 -7.509 1.00 89.44 81 VAL A C 1
ATOM 564 O O . VAL A 1 81 ? 17.756 -7.629 -8.092 1.00 89.44 81 VAL A O 1
ATOM 567 N N . THR A 1 82 ? 18.575 -9.711 -7.842 1.00 91.81 82 THR A N 1
ATOM 568 C CA . THR A 1 82 ? 19.574 -9.600 -8.906 1.00 91.81 82 THR A CA 1
ATOM 569 C C . THR A 1 82 ? 18.977 -9.881 -10.295 1.00 91.81 82 THR A C 1
ATOM 571 O O . THR A 1 82 ? 17.959 -10.581 -10.405 1.00 91.81 82 THR A O 1
ATOM 574 N N . PRO A 1 83 ? 19.602 -9.384 -11.381 1.00 92.56 83 PRO A N 1
ATOM 575 C CA . PRO A 1 83 ? 19.212 -9.728 -12.749 1.00 92.56 83 PRO A CA 1
ATOM 576 C C . PRO A 1 83 ? 19.191 -11.240 -13.015 1.00 92.56 83 PRO A C 1
ATOM 578 O O . PRO A 1 83 ? 18.302 -11.727 -13.710 1.00 92.56 83 PRO A O 1
ATOM 581 N N . GLU A 1 84 ? 20.113 -11.996 -12.418 1.00 94.94 84 GLU A N 1
ATOM 582 C CA . GLU A 1 84 ? 20.212 -13.453 -12.559 1.00 94.94 84 GLU A CA 1
ATOM 583 C C . GLU A 1 84 ? 18.999 -14.145 -11.938 1.00 94.94 84 GLU A C 1
ATOM 585 O O . GLU A 1 84 ? 18.439 -15.064 -12.532 1.00 94.94 84 GLU A O 1
ATOM 590 N N . ARG A 1 85 ? 18.528 -13.669 -10.776 1.00 94.62 85 ARG A N 1
ATOM 591 C CA . ARG A 1 85 ? 17.297 -14.181 -10.161 1.00 94.62 85 ARG A CA 1
ATOM 592 C C . ARG A 1 85 ? 16.076 -13.878 -11.031 1.00 94.62 85 ARG A C 1
ATOM 594 O O . ARG A 1 85 ? 15.224 -14.749 -11.176 1.00 94.62 85 ARG A O 1
ATOM 601 N N . LEU A 1 86 ? 15.982 -12.688 -11.632 1.00 94.75 86 LEU A N 1
ATOM 602 C CA . LEU A 1 86 ? 14.893 -12.361 -12.568 1.00 94.75 86 LEU A CA 1
ATOM 603 C C . LEU A 1 86 ? 14.934 -13.238 -13.828 1.00 94.75 86 LEU A C 1
ATOM 605 O O . LEU A 1 86 ? 13.889 -13.713 -14.271 1.00 94.75 86 LEU A O 1
ATOM 609 N N . ALA A 1 87 ? 16.124 -13.498 -14.373 1.00 96.56 87 ALA A N 1
ATOM 610 C CA . ALA A 1 87 ? 16.303 -14.408 -15.502 1.00 96.56 87 ALA A CA 1
ATOM 611 C C . ALA A 1 87 ? 15.885 -15.841 -15.137 1.00 96.56 87 ALA A C 1
ATOM 613 O O . ALA A 1 87 ? 15.064 -16.429 -15.834 1.00 96.56 87 ALA A O 1
ATOM 614 N N . ALA A 1 88 ? 16.338 -16.356 -13.990 1.00 97.38 88 ALA A N 1
ATOM 615 C CA . ALA A 1 88 ? 15.970 -17.685 -13.503 1.00 97.38 88 ALA A CA 1
ATOM 616 C C . ALA A 1 88 ? 14.454 -17.840 -13.298 1.00 97.38 88 ALA A C 1
ATOM 618 O O . ALA A 1 88 ? 13.892 -18.894 -13.589 1.00 97.38 88 ALA A O 1
ATOM 619 N N . ARG A 1 89 ? 13.768 -16.789 -12.829 1.00 97.69 89 ARG A N 1
ATOM 620 C CA . ARG A 1 89 ? 12.301 -16.781 -12.715 1.00 97.69 89 ARG A CA 1
ATOM 621 C C . ARG A 1 89 ? 11.609 -16.864 -14.064 1.00 97.69 89 ARG A C 1
ATOM 623 O O . ARG A 1 89 ? 10.714 -17.690 -14.224 1.00 97.69 89 ARG A O 1
ATOM 630 N N . ARG A 1 90 ? 12.023 -16.031 -15.023 1.00 98.19 90 ARG A N 1
ATOM 631 C CA . ARG A 1 90 ? 11.501 -16.064 -16.393 1.00 98.19 90 ARG A CA 1
ATOM 632 C C . ARG A 1 90 ? 11.687 -17.453 -16.999 1.00 98.19 90 ARG A C 1
ATOM 634 O O . ARG A 1 90 ? 10.736 -18.014 -17.529 1.00 98.19 90 ARG A O 1
ATOM 641 N N . ASP A 1 91 ? 12.885 -18.013 -16.892 1.00 98.31 91 ASP A N 1
ATOM 642 C CA . ASP A 1 91 ? 13.217 -19.297 -17.506 1.00 98.31 91 ASP A CA 1
ATOM 643 C C . ASP A 1 91 ? 12.426 -20.444 -16.853 1.00 98.31 91 ASP A C 1
ATOM 645 O O . ASP A 1 91 ? 11.879 -21.291 -17.557 1.00 98.31 91 ASP A O 1
ATOM 649 N N . ALA A 1 92 ? 12.250 -20.419 -15.527 1.00 98.31 92 ALA A N 1
ATOM 650 C CA . ALA A 1 92 ? 11.394 -21.369 -14.816 1.00 98.31 92 ALA A CA 1
ATOM 651 C C . ALA A 1 92 ? 9.905 -21.238 -15.196 1.00 98.31 92 ALA A C 1
ATOM 653 O O . ALA A 1 92 ? 9.221 -22.251 -15.343 1.00 98.31 92 ALA A O 1
ATOM 654 N N . LEU A 1 93 ? 9.397 -20.017 -15.403 1.00 98.56 93 LEU A N 1
ATOM 655 C CA . LEU A 1 93 ? 8.025 -19.784 -15.867 1.00 98.56 93 LEU A CA 1
ATOM 656 C C . LEU A 1 93 ? 7.807 -20.335 -17.285 1.00 98.56 93 LEU A C 1
ATOM 658 O O . LEU A 1 93 ? 6.790 -20.978 -17.550 1.00 98.56 93 LEU A O 1
ATOM 662 N N . LEU A 1 94 ? 8.770 -20.126 -18.185 1.00 98.75 94 LEU A N 1
ATOM 663 C CA . LEU A 1 94 ? 8.725 -20.652 -19.552 1.00 98.75 94 LEU A CA 1
ATOM 664 C C . LEU A 1 94 ? 8.852 -22.179 -19.588 1.00 98.75 94 LEU A C 1
ATOM 666 O O . LEU A 1 94 ? 8.142 -22.826 -20.356 1.00 98.75 94 LEU A O 1
ATOM 670 N N . ALA A 1 95 ? 9.695 -22.762 -18.734 1.00 98.56 95 ALA A N 1
ATOM 671 C CA . ALA A 1 95 ? 9.793 -24.211 -18.580 1.00 98.56 95 ALA A CA 1
ATOM 672 C C . ALA A 1 95 ? 8.470 -24.810 -18.078 1.00 98.56 95 ALA A C 1
ATOM 674 O O . ALA A 1 95 ? 7.988 -25.792 -18.639 1.00 98.56 95 ALA A O 1
ATOM 675 N N . ALA A 1 96 ? 7.832 -24.177 -17.085 1.00 98.31 96 ALA A N 1
ATOM 676 C CA . ALA A 1 96 ? 6.524 -24.594 -16.587 1.00 98.31 96 ALA A CA 1
ATOM 677 C C . ALA A 1 96 ? 5.450 -24.555 -17.684 1.00 98.31 96 ALA A C 1
ATOM 679 O O . ALA A 1 96 ? 4.655 -25.487 -17.790 1.00 98.31 96 ALA A O 1
ATOM 680 N N . PHE A 1 97 ? 5.450 -23.507 -18.515 1.00 98.69 97 PHE A N 1
ATOM 681 C CA . PHE A 1 97 ? 4.567 -23.389 -19.674 1.00 98.69 97 PHE A CA 1
ATOM 682 C C . PHE A 1 97 ? 4.817 -24.487 -20.714 1.00 98.69 97 PHE A C 1
ATOM 684 O O . PHE A 1 97 ? 3.866 -25.132 -21.153 1.00 98.69 97 PHE A O 1
ATOM 691 N N . ALA A 1 98 ? 6.077 -24.734 -21.074 1.00 98.06 98 ALA A N 1
ATOM 692 C CA . ALA A 1 98 ? 6.438 -25.753 -22.056 1.00 98.06 98 ALA A CA 1
ATOM 693 C C . ALA A 1 98 ? 6.052 -27.167 -21.593 1.00 98.06 98 ALA A C 1
ATOM 695 O O . ALA A 1 98 ? 5.472 -27.928 -22.362 1.00 98.06 98 ALA A O 1
ATOM 696 N N . GLU A 1 99 ? 6.322 -27.502 -20.330 1.00 97.88 99 GLU A N 1
ATOM 697 C CA . GLU A 1 99 ? 6.006 -28.814 -19.758 1.00 97.88 99 GLU A CA 1
ATOM 698 C C . GLU A 1 99 ? 4.498 -29.029 -19.582 1.00 97.88 99 GLU A C 1
ATOM 700 O O . GLU A 1 99 ? 3.992 -30.114 -19.853 1.00 97.88 99 GLU A O 1
ATOM 705 N N . ALA A 1 100 ? 3.763 -27.997 -19.153 1.00 97.12 100 ALA A N 1
ATOM 706 C CA . ALA A 1 100 ? 2.314 -28.087 -18.993 1.00 97.12 100 ALA A CA 1
ATOM 707 C C . ALA A 1 100 ? 1.571 -28.165 -20.338 1.00 97.12 100 ALA A C 1
ATOM 709 O O . ALA A 1 100 ? 0.438 -28.646 -20.367 1.00 97.12 100 ALA A O 1
ATOM 710 N N . ALA A 1 101 ? 2.178 -27.668 -21.425 1.00 97.31 101 ALA A N 1
ATOM 711 C CA . ALA A 1 101 ? 1.587 -27.563 -22.760 1.00 97.31 101 ALA A CA 1
ATOM 712 C C . ALA A 1 101 ? 0.106 -27.108 -22.727 1.00 97.31 101 ALA A C 1
ATOM 714 O O . ALA A 1 101 ? -0.768 -27.826 -23.235 1.00 97.31 101 ALA A O 1
ATOM 715 N N . PRO A 1 102 ? -0.206 -25.977 -22.059 1.00 98.12 102 PRO A N 1
ATOM 716 C CA . PRO A 1 102 ? -1.574 -25.627 -21.703 1.00 98.12 102 PRO A CA 1
ATOM 717 C C . PRO A 1 102 ? -2.408 -25.241 -22.926 1.00 98.12 102 PRO A C 1
ATOM 719 O O . PRO A 1 102 ? -1.894 -24.722 -23.908 1.00 98.12 102 PRO A O 1
ATOM 722 N N . GLU A 1 103 ? -3.715 -25.448 -22.833 1.00 98.44 103 GLU A N 1
ATOM 723 C CA . GLU A 1 103 ? -4.720 -24.942 -23.776 1.00 98.44 103 GLU A CA 1
ATOM 724 C C . GLU A 1 103 ? -5.257 -23.572 -23.340 1.00 98.44 103 GLU A C 1
ATOM 726 O O . GLU A 1 103 ? -5.704 -22.795 -24.179 1.00 98.44 103 GLU A O 1
ATOM 731 N N . ALA A 1 104 ? -5.145 -23.234 -22.049 1.00 98.56 104 ALA A N 1
ATOM 732 C CA . ALA A 1 104 ? -5.413 -21.895 -21.532 1.00 98.56 104 ALA A CA 1
ATOM 733 C C . ALA A 1 104 ? -4.374 -21.464 -20.486 1.00 98.56 104 ALA A C 1
ATOM 735 O O . ALA A 1 104 ? -3.962 -22.243 -19.623 1.00 98.56 104 ALA A O 1
ATOM 736 N N . VAL A 1 105 ? -3.982 -20.194 -20.550 1.00 98.81 105 VAL A N 1
ATOM 737 C CA . VAL A 1 105 ? -3.066 -19.524 -19.627 1.00 98.81 105 VAL A CA 1
ATOM 738 C C . VAL A 1 105 ? -3.788 -18.354 -18.969 1.00 98.81 105 VAL A C 1
ATOM 740 O O . VAL A 1 105 ? -4.323 -17.486 -19.654 1.00 98.81 105 VAL A O 1
ATOM 743 N N . ILE A 1 106 ? -3.769 -18.309 -17.638 1.00 98.75 106 ILE A N 1
ATOM 744 C CA . ILE A 1 106 ? -4.360 -17.242 -16.829 1.00 98.75 106 ILE A CA 1
ATOM 745 C C . ILE A 1 106 ? -3.242 -16.515 -16.077 1.00 98.75 106 ILE A C 1
ATOM 747 O O . ILE A 1 106 ? -2.559 -17.119 -15.251 1.00 98.75 106 ILE A O 1
ATOM 751 N N . THR A 1 107 ? -3.058 -15.216 -16.321 1.00 98.38 107 THR A N 1
ATOM 752 C CA . THR A 1 107 ? -2.124 -14.376 -15.554 1.00 98.38 107 THR A CA 1
ATOM 753 C C . THR A 1 107 ? -2.865 -13.561 -14.501 1.00 98.38 107 THR A C 1
ATOM 755 O O . THR A 1 107 ? -3.778 -12.798 -14.816 1.00 98.38 107 THR A O 1
ATOM 758 N N . GLU A 1 108 ? -2.464 -13.690 -13.238 1.00 95.50 108 GLU A N 1
ATOM 759 C CA . GLU A 1 108 ? -3.052 -12.930 -12.135 1.00 95.50 108 GLU A CA 1
ATOM 760 C C . GLU A 1 108 ? -2.502 -11.498 -12.111 1.00 95.50 108 GLU A C 1
ATOM 762 O O . GLU A 1 108 ? -1.286 -11.282 -12.106 1.00 95.50 108 GLU A O 1
ATOM 767 N N . LEU A 1 109 ? -3.410 -10.520 -12.094 1.00 93.56 109 LEU A N 1
ATOM 768 C CA . LEU A 1 109 ? -3.189 -9.072 -12.062 1.00 93.56 109 LEU A CA 1
ATOM 769 C C . LEU A 1 109 ? -2.417 -8.472 -13.252 1.00 93.56 109 LEU A C 1
ATOM 771 O O . LEU A 1 109 ? -2.659 -7.319 -13.594 1.00 93.56 109 LEU A O 1
ATOM 775 N N . TYR A 1 110 ? -1.497 -9.179 -13.902 1.00 95.25 110 TYR A N 1
ATOM 776 C CA . TYR A 1 110 ? -0.841 -8.707 -15.124 1.00 95.25 110 TYR A CA 1
ATOM 777 C C . TYR A 1 110 ? -1.824 -8.802 -16.317 1.00 95.25 110 TYR A C 1
ATOM 779 O O . TYR A 1 110 ? -2.506 -9.822 -16.435 1.00 95.25 110 TYR A O 1
ATOM 787 N N . PRO A 1 111 ? -1.952 -7.769 -17.182 1.00 94.75 111 PRO A N 1
ATOM 788 C CA . PRO A 1 111 ? -1.082 -6.590 -17.324 1.00 94.75 111 PRO A CA 1
ATOM 789 C C . PRO A 1 111 ? -1.469 -5.359 -16.482 1.00 94.75 111 PRO A C 1
ATOM 791 O O . PRO A 1 111 ? -0.780 -4.340 -16.544 1.00 94.75 111 PRO A O 1
ATOM 794 N N . PHE A 1 112 ? -2.547 -5.417 -15.696 1.00 91.44 112 PHE A N 1
ATOM 795 C CA . PHE A 1 112 ? -3.034 -4.294 -14.877 1.00 91.44 112 PHE A CA 1
ATOM 796 C C . PHE A 1 112 ? -2.083 -3.910 -13.729 1.00 91.44 112 PHE A C 1
ATOM 798 O O . PHE A 1 112 ? -2.028 -2.751 -13.304 1.00 91.44 112 PHE A O 1
ATOM 805 N N . GLY A 1 113 ? -1.272 -4.858 -13.261 1.00 89.19 113 GLY A N 1
ATOM 806 C CA . GLY A 1 113 ? -0.231 -4.654 -12.259 1.00 89.19 113 GLY A CA 1
ATOM 807 C C . GLY A 1 113 ? 1.058 -5.412 -12.570 1.00 89.19 113 GLY A C 1
ATOM 808 O O . GLY A 1 113 ? 1.346 -5.755 -13.710 1.00 89.19 113 GLY A O 1
ATOM 809 N N . ARG A 1 114 ? 1.881 -5.624 -11.533 1.00 88.25 114 ARG A N 1
ATOM 810 C CA . ARG A 1 114 ? 3.170 -6.350 -11.612 1.00 88.25 114 ARG A CA 1
ATOM 811 C C . ARG A 1 114 ? 4.162 -5.792 -12.643 1.00 88.25 114 ARG A C 1
ATOM 813 O O . ARG A 1 114 ? 4.972 -6.523 -13.192 1.00 88.25 114 ARG A O 1
ATOM 820 N N . ARG A 1 115 ? 4.168 -4.469 -12.842 1.00 85.88 115 ARG A N 1
ATOM 821 C CA . ARG A 1 115 ? 5.036 -3.782 -13.823 1.00 85.88 115 ARG A CA 1
ATOM 822 C C . ARG A 1 115 ? 6.530 -4.070 -13.645 1.00 85.88 115 ARG A C 1
ATOM 824 O O . ARG A 1 115 ? 7.235 -4.206 -14.633 1.00 85.88 115 ARG A O 1
ATOM 831 N N . VAL A 1 116 ? 7.005 -4.200 -12.406 1.00 84.94 116 VAL A N 1
ATOM 832 C CA . VAL A 1 116 ? 8.406 -4.571 -12.118 1.00 84.94 116 VAL A CA 1
ATOM 833 C C . VAL A 1 116 ? 8.785 -5.977 -12.574 1.00 84.94 116 VAL A C 1
ATOM 835 O O . VAL A 1 116 ? 9.960 -6.265 -12.757 1.00 84.94 116 VAL A O 1
ATOM 838 N N . LEU A 1 117 ? 7.791 -6.836 -12.778 1.00 92.19 117 LEU A N 1
ATOM 839 C CA . LEU A 1 117 ? 7.932 -8.190 -13.296 1.00 92.19 117 LEU A CA 1
ATOM 840 C C . LEU A 1 117 ? 7.456 -8.279 -14.753 1.00 92.19 117 LEU A C 1
ATOM 842 O O . LEU A 1 117 ? 7.280 -9.373 -15.274 1.00 92.19 117 LEU A O 1
ATOM 846 N N . ALA A 1 118 ? 7.247 -7.148 -15.438 1.00 93.25 118 ALA A N 1
ATOM 847 C CA . ALA A 1 118 ? 6.807 -7.162 -16.830 1.00 93.25 118 ALA A CA 1
ATOM 848 C C . ALA A 1 118 ? 7.682 -8.055 -17.731 1.00 93.25 118 ALA A C 1
ATOM 850 O O . ALA A 1 118 ? 7.089 -8.817 -18.484 1.00 93.25 118 ALA A O 1
ATOM 851 N N . PRO A 1 119 ? 9.028 -8.087 -17.618 1.00 94.94 119 PRO A N 1
ATOM 852 C CA . PRO A 1 119 ? 9.844 -8.937 -18.486 1.00 94.94 119 PRO A CA 1
ATOM 853 C C . PRO A 1 119 ? 9.518 -10.440 -18.427 1.00 94.94 119 PRO A C 1
ATOM 855 O O . PRO A 1 119 ? 9.564 -11.103 -19.461 1.00 94.94 119 PRO A O 1
ATOM 858 N N . GLU A 1 120 ? 9.179 -10.999 -17.255 1.00 96.62 120 GLU A N 1
ATOM 859 C CA . GLU A 1 120 ? 8.821 -12.428 -17.154 1.00 96.62 120 GLU A CA 1
ATOM 860 C C . GLU A 1 120 ? 7.437 -12.713 -17.753 1.00 96.62 120 GLU A C 1
ATOM 862 O O . GLU A 1 120 ? 7.270 -13.696 -18.476 1.00 96.62 120 GLU A O 1
ATOM 867 N N . PHE A 1 121 ? 6.460 -11.831 -17.524 1.00 97.62 121 PHE A N 1
ATOM 868 C CA . PHE A 1 121 ? 5.122 -11.986 -18.094 1.00 97.62 121 PHE A CA 1
ATOM 869 C C . PHE A 1 121 ? 5.097 -11.707 -19.601 1.00 97.62 121 PHE A C 1
ATOM 871 O O . PHE A 1 121 ? 4.438 -12.436 -20.331 1.00 97.62 121 PHE A O 1
ATOM 878 N N . GLU A 1 122 ? 5.843 -10.717 -20.094 1.00 97.62 122 GLU A N 1
ATOM 879 C CA . GLU A 1 122 ? 5.973 -10.433 -21.531 1.00 97.62 122 GLU A CA 1
ATOM 880 C C . GLU A 1 122 ? 6.611 -11.621 -22.265 1.00 97.62 122 GLU A C 1
ATOM 882 O O . GLU A 1 122 ? 6.159 -11.982 -23.351 1.00 97.62 122 GLU A O 1
ATOM 887 N N . ALA A 1 123 ? 7.582 -12.302 -21.643 1.00 98.31 123 ALA A N 1
ATOM 888 C CA . ALA A 1 123 ? 8.140 -13.541 -22.179 1.00 98.31 123 ALA A CA 1
ATOM 889 C C . ALA A 1 123 ? 7.103 -14.678 -22.231 1.00 98.31 123 ALA A C 1
ATOM 891 O O . ALA A 1 123 ? 7.022 -15.377 -23.241 1.00 98.31 123 ALA A O 1
ATOM 892 N N . LEU A 1 124 ? 6.278 -14.845 -21.189 1.00 98.62 124 LEU A N 1
ATOM 893 C CA . LEU A 1 124 ? 5.180 -15.819 -21.195 1.00 98.62 124 LEU A CA 1
ATOM 894 C C . LEU A 1 124 ? 4.149 -15.503 -22.290 1.00 98.62 124 LEU A C 1
ATOM 896 O O . LEU A 1 124 ? 3.755 -16.400 -23.030 1.00 98.62 124 LEU A O 1
ATOM 900 N N . VAL A 1 125 ? 3.742 -14.238 -22.435 1.00 98.44 125 VAL A N 1
ATOM 901 C CA . VAL A 1 125 ? 2.812 -13.795 -23.489 1.00 98.44 125 VAL A CA 1
ATOM 902 C C . VAL A 1 125 ? 3.382 -14.102 -24.876 1.00 98.44 125 VAL A C 1
ATOM 904 O O . VAL A 1 125 ? 2.673 -14.650 -25.722 1.00 98.44 125 VAL A O 1
ATOM 907 N N . ALA A 1 126 ? 4.667 -13.819 -25.102 1.00 98.44 126 ALA A N 1
ATOM 908 C CA . ALA A 1 126 ? 5.338 -14.140 -26.360 1.00 98.44 126 ALA A CA 1
ATOM 909 C C . ALA A 1 126 ? 5.371 -15.656 -26.627 1.00 98.44 126 ALA A C 1
ATOM 911 O O . ALA A 1 126 ? 5.098 -16.091 -27.747 1.00 98.44 126 ALA A O 1
ATOM 912 N N . ALA A 1 127 ? 5.639 -16.473 -25.603 1.00 98.56 127 ALA A N 1
ATOM 913 C CA . ALA A 1 127 ? 5.625 -17.931 -25.717 1.00 98.56 127 ALA A CA 1
ATOM 914 C C . ALA A 1 127 ? 4.227 -18.473 -26.056 1.00 98.56 127 ALA A C 1
ATOM 916 O O . ALA A 1 127 ? 4.095 -19.323 -26.938 1.00 98.56 127 ALA A O 1
ATOM 917 N N . VAL A 1 128 ? 3.178 -17.929 -25.431 1.00 98.44 128 VAL A N 1
ATOM 918 C CA . VAL A 1 128 ? 1.783 -18.254 -25.762 1.00 98.44 128 VAL A CA 1
ATOM 919 C C . VAL A 1 128 ? 1.484 -17.910 -27.218 1.00 98.44 128 VAL A C 1
ATOM 921 O O . VAL A 1 128 ? 0.971 -18.755 -27.943 1.00 98.44 128 VAL A O 1
ATOM 924 N N . GLN A 1 129 ? 1.857 -16.716 -27.688 1.00 97.69 129 GLN A N 1
ATOM 925 C CA . GLN A 1 129 ? 1.649 -16.294 -29.079 1.00 97.69 129 GLN A CA 1
ATOM 926 C C . GLN A 1 129 ? 2.422 -17.140 -30.102 1.00 97.69 129 GLN A C 1
ATOM 928 O O . GLN A 1 129 ? 1.951 -17.309 -31.232 1.00 97.69 129 GLN A O 1
ATOM 933 N N . ALA A 1 130 ? 3.585 -17.677 -29.731 1.00 97.75 130 ALA A N 1
ATOM 934 C CA . ALA A 1 130 ? 4.405 -18.534 -30.585 1.00 97.75 130 ALA A CA 1
ATOM 935 C C . ALA A 1 130 ? 3.905 -19.990 -30.645 1.00 97.75 130 ALA A C 1
ATOM 937 O O . ALA A 1 130 ? 4.113 -20.662 -31.655 1.00 97.75 130 ALA A O 1
ATOM 938 N N . ALA A 1 131 ? 3.223 -20.471 -29.603 1.00 97.25 131 ALA A N 1
ATOM 939 C CA . ALA A 1 131 ? 2.744 -21.847 -29.514 1.00 97.25 131 ALA A CA 1
ATOM 940 C C . ALA A 1 131 ? 1.704 -22.193 -30.595 1.00 97.25 131 ALA A C 1
ATOM 942 O O . ALA A 1 131 ? 0.905 -21.355 -31.028 1.00 97.25 131 ALA A O 1
ATOM 943 N N . ARG A 1 132 ? 1.721 -23.446 -31.062 1.00 95.25 132 ARG A N 1
ATOM 944 C CA . ARG A 1 132 ? 0.793 -23.972 -32.073 1.00 95.25 132 ARG A CA 1
ATOM 945 C C . ARG A 1 132 ? 0.241 -25.330 -31.608 1.00 95.25 132 ARG A C 1
ATOM 947 O O . ARG A 1 132 ? 1.040 -26.252 -31.462 1.00 95.25 132 ARG A O 1
ATOM 954 N N . PRO A 1 133 ? -1.087 -25.471 -31.408 1.00 93.75 133 PRO A N 1
ATOM 955 C CA . PRO A 1 133 ? -2.099 -24.405 -31.437 1.00 93.75 133 PRO A CA 1
ATOM 956 C C . PRO A 1 133 ? -1.833 -23.330 -30.369 1.00 93.75 133 PRO A C 1
ATOM 958 O O . PRO A 1 133 ? -1.162 -23.598 -29.375 1.00 93.75 133 PRO A O 1
ATOM 961 N N . ARG A 1 134 ? -2.313 -22.100 -30.603 1.00 96.94 134 ARG A N 1
ATOM 962 C CA . ARG A 1 134 ? -2.143 -20.992 -29.651 1.00 96.94 134 ARG A CA 1
ATOM 963 C C . ARG A 1 134 ? -3.089 -21.211 -28.459 1.00 96.94 134 ARG A C 1
ATOM 965 O O . ARG A 1 134 ? -4.294 -21.259 -28.704 1.00 96.94 134 ARG A O 1
ATOM 972 N N . PRO A 1 135 ? -2.591 -21.305 -27.214 1.00 98.00 135 PRO A N 1
ATOM 973 C CA . PRO A 1 135 ? -3.443 -21.356 -26.028 1.00 98.00 135 PRO A CA 1
ATOM 974 C C . PRO A 1 135 ? -4.274 -20.076 -25.883 1.00 98.00 135 PRO A C 1
ATOM 976 O O . PRO A 1 135 ? -3.833 -19.004 -26.312 1.00 98.00 135 PRO A O 1
ATOM 979 N N . LEU A 1 136 ? -5.431 -20.165 -25.225 1.00 98.38 136 LEU A N 1
ATOM 980 C CA . LEU A 1 136 ? -6.142 -18.979 -24.748 1.00 98.38 136 LEU A CA 1
ATOM 981 C C . LEU A 1 136 ? -5.273 -18.226 -23.740 1.00 98.38 136 LEU A C 1
ATOM 983 O O . LEU A 1 136 ? -4.663 -18.838 -22.863 1.00 98.38 136 LEU A O 1
ATOM 987 N N . LEU A 1 137 ? -5.250 -16.900 -23.829 1.00 98.62 137 LEU A N 1
ATOM 988 C CA . LEU A 1 137 ? -4.546 -16.030 -22.897 1.00 98.62 137 LEU A CA 1
ATOM 989 C C . LEU A 1 137 ? -5.530 -15.110 -22.178 1.00 98.62 137 LEU A C 1
ATOM 991 O O . LEU A 1 137 ? -6.156 -14.239 -22.784 1.00 98.62 137 LEU A O 1
ATOM 995 N N . LEU A 1 138 ? -5.631 -15.278 -20.865 1.00 98.69 138 LEU A N 1
ATOM 996 C CA . LEU A 1 138 ? -6.603 -14.602 -20.017 1.00 98.69 138 LEU A CA 1
ATOM 997 C C . LEU A 1 138 ? -5.895 -13.844 -18.895 1.00 98.69 138 LEU A C 1
ATOM 999 O O . LEU A 1 138 ? -4.942 -14.341 -18.297 1.00 98.69 138 LEU A O 1
ATOM 1003 N N . ALA A 1 139 ? -6.374 -12.645 -18.578 1.00 98.06 139 ALA A N 1
ATOM 1004 C CA . ALA A 1 139 ? -5.983 -11.947 -17.356 1.00 98.06 139 ALA A CA 1
ATOM 1005 C C . ALA A 1 139 ? -7.034 -12.204 -16.272 1.00 98.06 139 ALA A C 1
ATOM 1007 O O . ALA A 1 139 ? -8.220 -12.293 -16.576 1.00 98.06 139 ALA A O 1
ATOM 1008 N N . SER A 1 140 ? -6.620 -12.295 -15.012 1.00 97.44 140 SER A N 1
ATOM 1009 C CA . SER A 1 140 ? -7.515 -12.411 -13.854 1.00 97.44 140 SER A CA 1
ATOM 1010 C C . SER A 1 140 ? -7.312 -11.216 -12.924 1.00 97.44 140 SER A C 1
ATOM 1012 O O . SER A 1 140 ? -6.180 -10.916 -12.532 1.00 97.44 140 SER A O 1
ATOM 1014 N N . ILE A 1 141 ? -8.399 -10.519 -12.585 1.00 95.12 141 ILE A N 1
ATOM 1015 C CA . ILE A 1 141 ? -8.400 -9.347 -11.697 1.00 95.12 141 ILE A CA 1
ATOM 1016 C C . ILE A 1 141 ? -9.545 -9.404 -10.683 1.00 95.12 141 ILE A C 1
ATOM 1018 O O . ILE A 1 141 ? -10.522 -10.131 -10.856 1.00 95.12 141 ILE A O 1
ATOM 1022 N N . ARG A 1 142 ? -9.421 -8.623 -9.607 1.00 91.94 142 ARG A N 1
ATOM 1023 C CA . ARG A 1 142 ? -10.509 -8.399 -8.645 1.00 91.94 142 ARG A CA 1
ATOM 1024 C C . ARG A 1 142 ? -11.509 -7.357 -9.152 1.00 91.94 142 ARG A C 1
ATOM 1026 O O . ARG A 1 142 ? -11.274 -6.707 -10.164 1.00 91.94 142 ARG A O 1
ATOM 1033 N N . ASP A 1 143 ? -12.582 -7.203 -8.385 1.00 88.56 143 ASP A N 1
ATOM 1034 C CA . ASP A 1 143 ? -13.606 -6.162 -8.499 1.00 88.56 143 ASP A CA 1
ATOM 1035 C C . ASP A 1 143 ? -13.051 -4.731 -8.613 1.00 88.56 143 ASP A C 1
ATOM 1037 O O . ASP A 1 143 ? -13.559 -3.942 -9.403 1.00 88.56 143 ASP A O 1
ATOM 1041 N N . ILE A 1 144 ? -12.000 -4.404 -7.855 1.00 89.56 144 ILE A N 1
ATOM 1042 C CA . ILE A 1 144 ? -11.386 -3.070 -7.839 1.00 89.56 144 ILE A CA 1
ATOM 1043 C C . ILE A 1 144 ? -9.921 -3.147 -8.249 1.00 89.56 144 ILE A C 1
ATOM 1045 O O . ILE A 1 144 ? -9.161 -3.988 -7.754 1.00 89.56 144 ILE A O 1
ATOM 1049 N N . LEU A 1 145 ? -9.519 -2.209 -9.105 1.00 86.56 145 LEU A N 1
ATOM 1050 C CA . LEU A 1 145 ? -8.128 -1.941 -9.441 1.00 86.56 145 LEU A CA 1
ATOM 1051 C C . LEU A 1 145 ? -7.696 -0.563 -8.939 1.00 86.56 145 LEU A C 1
ATOM 1053 O O . LEU A 1 145 ? -8.410 0.425 -9.083 1.00 86.56 145 LEU A O 1
ATOM 1057 N N . ALA A 1 146 ? -6.470 -0.474 -8.429 1.00 78.06 146 ALA A N 1
ATOM 1058 C CA . ALA A 1 146 ? -5.836 0.812 -8.178 1.00 78.06 146 ALA A CA 1
ATOM 1059 C C . ALA A 1 146 ? -5.484 1.492 -9.514 1.00 78.06 146 ALA A C 1
ATOM 1061 O O . ALA A 1 146 ? -4.557 1.068 -10.218 1.00 78.06 146 ALA A O 1
ATOM 1062 N N . THR A 1 147 ? -6.211 2.556 -9.861 1.00 73.81 147 THR A N 1
ATOM 1063 C CA . THR A 1 147 ? -5.909 3.356 -11.053 1.00 73.81 147 THR A CA 1
ATOM 1064 C C . THR A 1 147 ? -4.572 4.086 -10.884 1.00 73.81 147 THR A C 1
ATOM 1066 O O . THR A 1 147 ? -4.383 4.826 -9.917 1.00 73.81 147 THR A O 1
ATOM 1069 N N . PRO A 1 148 ? -3.613 3.921 -11.816 1.00 68.19 148 PRO A N 1
ATOM 1070 C CA . PRO A 1 148 ? -2.387 4.697 -11.809 1.00 68.19 148 PRO A CA 1
ATOM 1071 C C . PRO A 1 148 ? -2.708 6.180 -11.977 1.00 68.19 148 PRO A C 1
ATOM 1073 O O . PRO A 1 148 ? -3.435 6.551 -12.891 1.00 68.19 148 PRO A O 1
ATOM 1076 N N . SER A 1 149 ? -2.061 7.038 -11.190 1.00 69.62 149 SER A N 1
ATOM 1077 C CA . SER A 1 149 ? -2.188 8.499 -11.312 1.00 69.62 149 SER A CA 1
ATOM 1078 C C . SER A 1 149 ? -1.711 9.067 -12.656 1.00 69.62 149 SER A C 1
ATOM 1080 O O . SER A 1 149 ? -1.953 10.231 -12.957 1.00 69.62 149 SER A O 1
ATOM 1082 N N . ARG A 1 150 ? -1.014 8.259 -13.464 1.00 70.50 150 ARG A N 1
ATOM 1083 C CA . ARG A 1 150 ? -0.403 8.671 -14.729 1.00 70.50 150 ARG A CA 1
ATOM 1084 C C . ARG A 1 150 ? -1.106 8.036 -15.940 1.00 70.50 150 ARG A C 1
ATOM 1086 O O . ARG A 1 150 ? -1.058 6.804 -16.056 1.00 70.50 150 ARG A O 1
ATOM 1093 N N . PRO A 1 151 ? -1.688 8.831 -16.861 1.00 80.31 151 PRO A N 1
ATOM 1094 C CA . PRO A 1 151 ? -2.408 8.336 -18.038 1.00 80.31 151 PRO A CA 1
ATOM 1095 C C . PRO A 1 151 ? -1.599 7.394 -18.933 1.00 80.31 151 PRO A C 1
ATOM 1097 O O . PRO A 1 151 ? -2.132 6.399 -19.425 1.00 80.31 151 PRO A O 1
ATOM 1100 N N . GLU A 1 152 ? -0.292 7.619 -19.091 1.00 81.69 152 GLU A N 1
ATOM 1101 C CA . GLU A 1 152 ? 0.548 6.767 -19.938 1.00 81.69 152 GLU A CA 1
ATOM 1102 C C . GLU A 1 152 ? 0.633 5.321 -19.425 1.00 81.69 152 GLU A C 1
ATOM 1104 O O . GLU A 1 152 ? 0.814 4.385 -20.205 1.00 81.69 152 GLU A O 1
ATOM 1109 N N . ARG A 1 153 ? 0.449 5.102 -18.115 1.00 80.06 153 ARG A N 1
ATOM 1110 C CA . ARG A 1 153 ? 0.431 3.753 -17.529 1.00 80.06 153 ARG A CA 1
ATOM 1111 C C . ARG A 1 153 ? -0.866 3.013 -17.835 1.00 80.06 153 ARG A C 1
ATOM 1113 O O . ARG A 1 153 ? -0.838 1.786 -17.938 1.00 80.06 153 ARG A O 1
ATOM 1120 N N . ILE A 1 154 ? -1.974 3.737 -17.968 1.00 84.44 154 ILE A N 1
ATOM 1121 C CA . ILE A 1 154 ? -3.266 3.182 -18.379 1.00 84.44 154 ILE A CA 1
ATOM 1122 C C . ILE A 1 154 ? -3.172 2.779 -19.854 1.00 84.44 154 ILE A C 1
ATOM 1124 O O . ILE A 1 154 ? -3.391 1.610 -20.168 1.00 84.44 154 ILE A O 1
ATOM 1128 N N . ALA A 1 155 ? -2.689 3.678 -20.716 1.00 87.06 155 ALA A N 1
ATOM 1129 C CA . ALA A 1 155 ? -2.471 3.398 -22.137 1.00 87.06 155 ALA A CA 1
ATOM 1130 C C . ALA A 1 155 ? -1.527 2.200 -22.363 1.00 87.06 155 ALA A C 1
ATOM 1132 O O . ALA A 1 155 ? -1.825 1.297 -23.141 1.00 87.06 155 ALA A O 1
ATOM 1133 N N . ALA A 1 156 ? -0.419 2.115 -21.616 1.00 88.25 156 ALA A N 1
ATOM 1134 C CA . ALA A 1 156 ? 0.500 0.977 -21.697 1.00 88.25 156 ALA A CA 1
ATOM 1135 C C . ALA A 1 156 ? -0.112 -0.346 -21.195 1.00 88.25 156 ALA A C 1
ATOM 1137 O O . ALA A 1 156 ? 0.344 -1.422 -21.581 1.00 88.25 156 ALA A O 1
ATOM 1138 N N . THR A 1 157 ? -1.110 -0.292 -20.310 1.00 90.44 157 THR A N 1
ATOM 1139 C CA . THR A 1 157 ? -1.860 -1.479 -19.870 1.00 90.44 157 THR A CA 1
ATOM 1140 C C . THR A 1 157 ? -2.827 -1.923 -20.967 1.00 90.44 157 THR A C 1
ATOM 1142 O O . THR A 1 157 ? -2.842 -3.097 -21.328 1.00 90.44 157 THR A O 1
ATOM 1145 N N . GLN A 1 158 ? -3.569 -0.983 -21.558 1.00 89.50 158 GLN A N 1
ATOM 1146 C CA . GLN A 1 158 ? -4.483 -1.240 -22.676 1.00 89.50 158 GLN A CA 1
ATOM 1147 C C . GLN A 1 158 ? -3.751 -1.801 -23.904 1.00 89.50 158 GLN A C 1
ATOM 1149 O O . GLN A 1 158 ? -4.211 -2.770 -24.500 1.00 89.50 158 GLN A O 1
ATOM 1154 N N . ALA A 1 159 ? -2.568 -1.272 -24.232 1.00 91.00 159 ALA A N 1
ATOM 1155 C CA . ALA A 1 159 ? -1.746 -1.793 -25.323 1.00 91.00 159 ALA A CA 1
ATOM 1156 C C . ALA A 1 159 ? -1.347 -3.264 -25.101 1.00 91.00 159 ALA A C 1
ATOM 1158 O O . ALA A 1 159 ? -1.408 -4.070 -26.026 1.00 91.00 159 ALA A O 1
ATOM 1159 N N . ARG A 1 160 ? -0.997 -3.643 -23.864 1.00 94.12 160 ARG A N 1
ATOM 1160 C CA . ARG A 1 160 ? -0.680 -5.039 -23.510 1.00 94.12 160 ARG A CA 1
ATOM 1161 C C . ARG A 1 160 ? -1.902 -5.955 -23.568 1.00 94.12 160 ARG A C 1
ATOM 1163 O O . ARG A 1 160 ? -1.767 -7.111 -23.956 1.00 94.12 160 ARG A O 1
ATOM 1170 N N . LEU A 1 161 ? -3.088 -5.447 -23.227 1.00 93.75 161 LEU A N 1
ATOM 1171 C CA . LEU A 1 161 ? -4.343 -6.204 -23.314 1.00 93.75 161 LEU A CA 1
ATOM 1172 C C . LEU A 1 161 ? -4.691 -6.640 -24.742 1.00 93.75 161 LEU A C 1
ATOM 1174 O O . LEU A 1 161 ? -5.455 -7.586 -24.900 1.00 93.75 161 LEU A O 1
ATOM 1178 N N . ALA A 1 162 ? -4.113 -6.027 -25.778 1.00 91.50 162 ALA A N 1
ATOM 1179 C CA . ALA A 1 162 ? -4.315 -6.464 -27.159 1.00 91.50 162 ALA A CA 1
ATOM 1180 C C . ALA A 1 162 ? -3.856 -7.915 -27.411 1.00 91.50 162 ALA A C 1
ATOM 1182 O O . ALA A 1 162 ? -4.374 -8.567 -28.313 1.00 91.50 162 ALA A O 1
ATOM 1183 N N . ALA A 1 163 ? -2.916 -8.435 -26.609 1.00 94.44 163 ALA A N 1
ATOM 1184 C CA . ALA A 1 163 ? -2.473 -9.828 -26.683 1.00 94.44 163 ALA A CA 1
ATOM 1185 C C . ALA A 1 163 ? -3.433 -10.822 -25.998 1.00 94.44 163 ALA A C 1
ATOM 1187 O O . ALA A 1 163 ? -3.310 -12.027 -26.221 1.00 94.44 163 ALA A O 1
ATOM 1188 N N . TYR A 1 164 ? -4.352 -10.328 -25.164 1.00 97.69 164 TYR A N 1
ATOM 1189 C CA . TYR A 1 164 ? -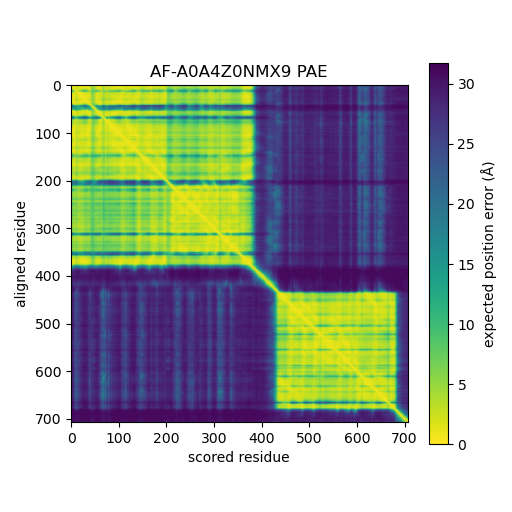5.252 -11.124 -24.336 1.00 97.69 164 TYR A CA 1
ATOM 1190 C C . TYR A 1 164 ? -6.599 -11.357 -25.022 1.00 97.69 164 TYR A C 1
ATOM 1192 O O . TYR A 1 164 ? -7.176 -10.449 -25.627 1.00 97.69 164 TYR A O 1
ATOM 1200 N N . ASP A 1 165 ? -7.124 -12.569 -24.852 1.00 97.88 165 ASP A N 1
ATOM 1201 C CA . ASP A 1 165 ? -8.419 -12.992 -25.384 1.00 97.88 165 ASP A CA 1
ATOM 1202 C C . ASP A 1 165 ? -9.581 -12.480 -24.528 1.00 97.88 165 ASP A C 1
ATOM 1204 O O . ASP A 1 165 ? -10.603 -12.043 -25.057 1.00 97.88 165 ASP A O 1
ATOM 1208 N N . ALA A 1 166 ? -9.420 -12.492 -23.203 1.00 98.06 166 ALA A N 1
ATOM 1209 C CA . ALA A 1 166 ? -10.387 -11.932 -22.264 1.00 98.06 166 ALA A CA 1
ATOM 1210 C C . ALA A 1 166 ? -9.754 -11.589 -20.903 1.00 98.06 166 ALA A C 1
ATOM 1212 O O . ALA A 1 166 ? -8.625 -11.971 -20.583 1.00 98.06 166 ALA A O 1
ATOM 1213 N N . VAL A 1 167 ? -10.514 -10.853 -20.093 1.00 98.31 167 VAL A N 1
ATOM 1214 C CA . VAL A 1 167 ? -10.189 -10.500 -18.709 1.00 98.31 167 VAL A CA 1
ATOM 1215 C C . VAL A 1 167 ? -11.289 -11.046 -17.805 1.00 98.31 167 VAL A C 1
ATOM 1217 O O . VAL A 1 167 ? -12.432 -10.594 -17.874 1.00 98.31 167 VAL A O 1
ATOM 1220 N N . LEU A 1 168 ? -10.942 -12.004 -16.951 1.00 98.38 168 LEU A N 1
ATOM 1221 C CA . LEU A 1 168 ? -11.805 -12.519 -15.896 1.00 98.38 168 LEU A CA 1
ATOM 1222 C C . LEU A 1 168 ? -11.861 -11.492 -14.759 1.00 98.38 168 LEU A C 1
ATOM 1224 O O . LEU A 1 168 ? -10.857 -11.248 -14.082 1.00 98.38 168 LEU A O 1
ATOM 1228 N N . VAL A 1 169 ? -13.029 -10.881 -14.564 1.00 97.44 169 VAL A N 1
ATOM 1229 C CA . VAL A 1 169 ? -13.273 -9.901 -13.499 1.00 97.44 169 VAL A CA 1
ATOM 1230 C C . VAL A 1 169 ? -14.008 -10.591 -12.358 1.00 97.44 169 VAL A C 1
ATOM 1232 O O . VAL A 1 169 ? -15.186 -10.935 -12.479 1.00 97.44 169 VAL A O 1
ATOM 1235 N N . HIS A 1 170 ? -13.311 -10.795 -11.242 1.00 95.62 170 HIS A N 1
ATOM 1236 C CA . HIS A 1 170 ? -13.862 -11.423 -10.043 1.00 95.62 170 HIS A CA 1
ATOM 1237 C C . HIS A 1 170 ? -14.665 -10.418 -9.216 1.00 95.62 170 HIS A C 1
ATOM 1239 O O . HIS A 1 170 ? -14.224 -9.947 -8.166 1.00 95.62 170 HIS A O 1
ATOM 1245 N N . GLY A 1 171 ? -15.836 -10.083 -9.744 1.00 93.50 171 GLY A N 1
ATOM 1246 C CA . GLY A 1 171 ? -16.830 -9.188 -9.171 1.00 93.50 171 GLY A CA 1
ATOM 1247 C C . GLY A 1 171 ? -18.150 -9.311 -9.931 1.00 93.50 171 GLY A C 1
ATOM 1248 O O . GLY A 1 171 ? -18.250 -10.071 -10.900 1.00 93.50 171 GLY A O 1
ATOM 1249 N N . ASP A 1 172 ? -19.155 -8.568 -9.485 1.00 93.69 172 ASP A N 1
ATOM 1250 C CA . ASP A 1 172 ? -20.480 -8.512 -10.100 1.00 93.69 172 ASP A CA 1
ATOM 1251 C C . ASP A 1 172 ? -20.718 -7.098 -10.658 1.00 93.69 172 ASP A C 1
ATOM 1253 O O . ASP A 1 172 ? -20.670 -6.139 -9.882 1.00 93.69 172 ASP A O 1
ATOM 1257 N N . PRO A 1 173 ? -20.969 -6.935 -11.970 1.00 93.19 173 PRO A N 1
ATOM 1258 C CA . PRO A 1 173 ? -21.129 -5.619 -12.582 1.00 93.19 173 PRO A CA 1
ATOM 1259 C C . PRO A 1 173 ? -22.398 -4.891 -12.126 1.00 93.19 173 PRO A C 1
ATOM 1261 O O . PRO A 1 173 ? -22.438 -3.666 -12.201 1.00 93.19 173 PRO A O 1
ATOM 1264 N N . ALA A 1 174 ? -23.421 -5.611 -11.652 1.00 90.94 174 ALA A N 1
ATOM 1265 C CA . ALA A 1 174 ? -24.619 -4.999 -11.080 1.00 90.94 174 ALA A CA 1
ATOM 1266 C C . ALA A 1 174 ? -24.363 -4.440 -9.673 1.00 90.94 174 ALA A C 1
ATOM 1268 O O . ALA A 1 174 ? -25.116 -3.588 -9.212 1.00 90.94 174 ALA A O 1
ATOM 1269 N N . PHE A 1 175 ? -23.306 -4.911 -9.007 1.00 90.25 175 PHE A N 1
ATOM 1270 C CA . PHE A 1 175 ? -22.905 -4.454 -7.683 1.00 90.25 175 PHE A CA 1
ATOM 1271 C C . PHE A 1 175 ? -21.811 -3.385 -7.753 1.00 90.25 175 PHE A C 1
ATOM 1273 O O . PHE A 1 175 ? -22.000 -2.276 -7.263 1.00 90.25 175 PHE A O 1
ATOM 1280 N N . LEU A 1 176 ? -20.676 -3.710 -8.377 1.00 91.06 176 LEU A N 1
ATOM 1281 C CA . LEU A 1 176 ? -19.547 -2.805 -8.567 1.00 91.06 176 LEU A CA 1
ATOM 1282 C C . LEU A 1 176 ? -18.900 -3.060 -9.938 1.00 91.06 176 LEU A C 1
ATOM 1284 O O . LEU A 1 176 ? -18.092 -3.986 -10.075 1.00 91.06 176 LEU A O 1
ATOM 1288 N N . PRO A 1 177 ? -19.237 -2.267 -10.969 1.00 92.38 177 PRO A N 1
ATOM 1289 C CA . PRO A 1 177 ? -18.623 -2.415 -12.279 1.00 92.38 177 PRO A CA 1
ATOM 1290 C C . PRO A 1 177 ? -17.168 -1.928 -12.254 1.00 92.38 177 PRO A C 1
ATOM 1292 O O . PRO A 1 177 ? -16.816 -0.991 -11.535 1.00 92.38 177 PRO A O 1
ATOM 1295 N N . LEU A 1 178 ? -16.313 -2.539 -13.077 1.00 92.19 178 LEU A N 1
ATOM 1296 C CA . LEU A 1 178 ? -14.881 -2.240 -13.137 1.00 92.19 178 LEU A CA 1
ATOM 1297 C C . LEU A 1 178 ? -14.609 -0.763 -13.467 1.00 92.19 178 LEU A C 1
ATOM 1299 O O . LEU A 1 178 ? -13.689 -0.179 -12.891 1.00 92.19 178 LEU A O 1
ATOM 1303 N N . GLU A 1 179 ? -15.435 -0.145 -14.320 1.00 92.12 179 GLU A N 1
ATOM 1304 C CA . GLU A 1 179 ? -15.390 1.289 -14.643 1.00 92.12 179 GLU A CA 1
ATOM 1305 C C . GLU A 1 179 ? -15.467 2.228 -13.428 1.00 92.12 179 GLU A C 1
ATOM 1307 O O . GLU A 1 179 ? -14.986 3.357 -13.512 1.00 92.12 179 GLU A O 1
ATOM 1312 N N . ALA A 1 180 ? -15.975 1.771 -12.278 1.00 89.19 180 ALA A N 1
ATOM 1313 C CA . ALA A 1 180 ? -15.943 2.547 -11.036 1.00 89.19 180 ALA A CA 1
ATOM 1314 C C . ALA A 1 180 ? -14.520 2.740 -10.479 1.00 89.19 180 ALA A C 1
ATOM 1316 O O . ALA A 1 180 ? -14.286 3.634 -9.667 1.00 89.19 180 ALA A O 1
ATOM 1317 N N . SER A 1 181 ? -13.565 1.901 -10.891 1.00 87.19 181 SER A N 1
ATOM 1318 C CA . SER A 1 181 ? -12.194 1.904 -10.370 1.00 87.19 181 SER A CA 1
ATOM 1319 C C . SER A 1 181 ? -11.104 1.957 -11.430 1.00 87.19 181 SER A C 1
ATOM 1321 O O . SER A 1 181 ? -9.961 2.242 -11.079 1.00 87.19 181 SER A O 1
ATOM 1323 N N . TRP A 1 182 ? -11.424 1.699 -12.701 1.00 88.06 182 TRP A N 1
ATOM 1324 C CA . TRP A 1 182 ? -10.470 1.652 -13.807 1.00 88.06 182 TRP A CA 1
ATOM 1325 C C . TRP A 1 182 ? -11.094 2.176 -15.107 1.00 88.06 182 TRP A C 1
ATOM 1327 O O . TRP A 1 182 ? -12.227 1.820 -15.401 1.00 88.06 182 TRP A O 1
ATOM 1337 N N . PRO A 1 183 ? -10.388 2.948 -15.954 1.00 87.88 183 PRO A N 1
ATOM 1338 C CA . PRO A 1 183 ? -10.938 3.387 -17.237 1.00 87.88 183 PRO A CA 1
ATOM 1339 C C . PRO A 1 183 ? -11.227 2.215 -18.189 1.00 87.88 183 PRO A C 1
ATOM 1341 O O . PRO A 1 183 ? -10.308 1.544 -18.673 1.00 87.88 183 PRO A O 1
ATOM 1344 N N . VAL A 1 184 ? -12.507 1.983 -18.485 1.00 88.44 184 VAL A N 1
ATOM 1345 C CA . VAL A 1 184 ? -12.961 0.931 -19.403 1.00 88.44 184 VAL A CA 1
ATOM 1346 C C . VAL A 1 184 ? -13.460 1.558 -20.703 1.00 88.44 184 VAL A C 1
ATOM 1348 O O . VAL A 1 184 ? -14.567 2.078 -20.797 1.00 88.44 184 VAL A O 1
ATOM 1351 N N . GLU A 1 185 ? -12.623 1.496 -21.735 1.00 88.25 185 GLU A N 1
ATOM 1352 C CA . GLU A 1 185 ? -13.008 1.862 -23.101 1.00 88.25 185 GLU A CA 1
ATOM 1353 C C . GLU A 1 185 ? -13.755 0.712 -23.786 1.00 88.25 185 GLU A C 1
ATOM 1355 O O . GLU A 1 185 ? -13.648 -0.443 -23.371 1.00 88.25 185 GLU A O 1
ATOM 1360 N N . ALA A 1 186 ? -14.461 0.999 -24.886 1.00 88.81 186 ALA A N 1
ATOM 1361 C CA . ALA A 1 186 ? -15.283 0.015 -25.601 1.00 88.81 186 ALA A CA 1
ATOM 1362 C C . ALA A 1 186 ? -14.527 -1.281 -25.958 1.00 88.81 186 ALA A C 1
ATOM 1364 O O . ALA A 1 186 ? -15.089 -2.374 -25.910 1.00 88.81 186 ALA A O 1
ATOM 1365 N N . GLU A 1 187 ? -13.242 -1.171 -26.291 1.00 85.81 187 GLU A N 1
ATOM 1366 C CA . GLU A 1 187 ? -12.407 -2.316 -26.651 1.00 85.81 187 GLU A CA 1
ATOM 1367 C C . GLU A 1 187 ? -12.005 -3.165 -25.432 1.00 85.81 187 GLU A C 1
ATOM 1369 O O . GLU A 1 187 ? -11.948 -4.395 -25.514 1.00 85.81 187 GLU A O 1
ATOM 1374 N N . VAL A 1 188 ? -11.799 -2.533 -24.272 1.00 89.19 188 VAL A N 1
ATOM 1375 C CA . VAL A 1 188 ? -11.588 -3.237 -22.999 1.00 89.19 188 VAL A CA 1
ATOM 1376 C C . VAL A 1 188 ? -12.893 -3.891 -22.552 1.00 89.19 188 VAL A C 1
ATOM 1378 O O . VAL A 1 188 ? -12.882 -5.077 -22.227 1.00 89.19 188 VAL A O 1
ATOM 1381 N N . ALA A 1 189 ? -14.019 -3.173 -22.627 1.00 92.06 189 ALA A N 1
ATOM 1382 C CA . ALA A 1 189 ? -15.346 -3.667 -22.255 1.00 92.06 189 ALA A CA 1
ATOM 1383 C C . ALA A 1 189 ? -15.691 -4.990 -22.958 1.00 92.06 189 ALA A C 1
ATOM 1385 O O . ALA A 1 1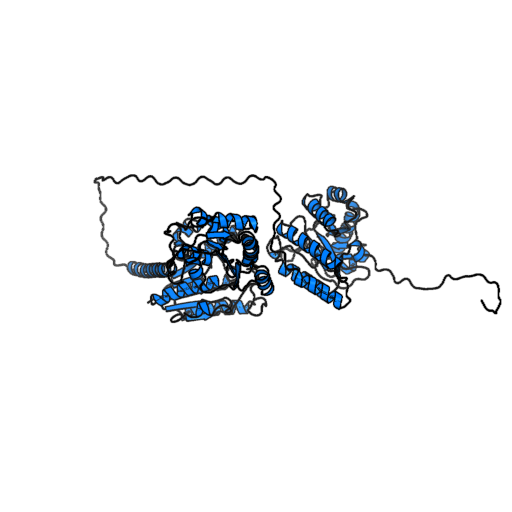89 ? -16.152 -5.934 -22.320 1.00 92.06 189 ALA A O 1
ATOM 1386 N N . ARG A 1 190 ? -15.383 -5.112 -24.258 1.00 93.19 190 ARG A N 1
ATOM 1387 C CA . ARG A 1 190 ? -15.608 -6.343 -25.045 1.00 93.19 190 ARG A CA 1
ATOM 1388 C C . ARG A 1 190 ? -14.820 -7.557 -24.551 1.00 93.19 190 ARG A C 1
ATOM 1390 O O . ARG A 1 190 ? -15.240 -8.690 -24.799 1.00 93.19 190 ARG A O 1
ATOM 1397 N N . ARG A 1 191 ? -13.689 -7.345 -23.874 1.00 95.19 191 ARG A N 1
ATOM 1398 C CA . ARG A 1 191 ? -12.846 -8.410 -23.305 1.00 95.19 191 ARG A CA 1
ATOM 1399 C C . ARG A 1 191 ? -13.229 -8.774 -21.879 1.00 95.19 191 ARG A C 1
ATOM 1401 O O . ARG A 1 191 ? -12.821 -9.837 -21.419 1.00 95.19 191 ARG A O 1
ATOM 1408 N N . LEU A 1 192 ? -13.990 -7.937 -21.177 1.00 96.75 192 LEU A N 1
ATOM 1409 C CA . LEU A 1 192 ? -14.376 -8.231 -19.801 1.00 96.75 192 LEU A CA 1
ATOM 1410 C C . LEU A 1 192 ? -15.331 -9.427 -19.761 1.00 96.75 192 LEU A C 1
ATOM 1412 O O . LEU A 1 192 ? -16.271 -9.547 -20.552 1.00 96.75 192 LEU A O 1
ATOM 1416 N N . ARG A 1 193 ? -15.069 -10.334 -18.827 1.00 97.75 193 ARG A N 1
ATOM 1417 C CA . ARG A 1 193 ? -15.913 -11.477 -18.492 1.00 97.75 193 ARG A CA 1
ATOM 1418 C C . ARG A 1 193 ? -16.063 -11.489 -16.979 1.00 97.75 193 ARG A C 1
ATOM 1420 O O . ARG A 1 193 ? -15.164 -11.921 -16.262 1.00 97.75 193 ARG A O 1
ATOM 1427 N N . TYR A 1 194 ? -17.178 -10.953 -16.497 1.00 97.12 194 TYR A N 1
ATOM 1428 C CA . TYR A 1 194 ? -17.476 -10.963 -15.070 1.00 97.12 194 TYR A CA 1
ATOM 1429 C C . TYR A 1 194 ? -17.800 -12.380 -14.623 1.00 97.12 194 TYR A C 1
ATOM 1431 O O . TYR A 1 194 ? -18.622 -13.067 -15.233 1.00 97.12 194 TYR A O 1
ATOM 1439 N N . THR A 1 195 ? -17.132 -12.817 -13.564 1.00 96.56 195 THR A N 1
ATOM 1440 C CA . THR A 1 195 ? -17.288 -14.172 -13.038 1.00 96.56 195 THR A CA 1
ATOM 1441 C C . THR A 1 195 ? -18.234 -14.203 -11.843 1.00 96.56 195 THR A C 1
ATOM 1443 O O . THR A 1 195 ? -18.719 -15.265 -11.491 1.00 96.56 195 THR A O 1
ATOM 1446 N N . GLY A 1 196 ? -18.491 -13.063 -11.199 1.00 94.44 196 GLY A N 1
ATOM 1447 C CA . GLY A 1 196 ? -18.901 -13.032 -9.800 1.00 94.44 196 GLY A CA 1
ATOM 1448 C C . GLY A 1 196 ? -17.684 -13.147 -8.881 1.00 94.44 196 GLY A C 1
ATOM 1449 O O . GLY A 1 196 ? -16.563 -13.438 -9.317 1.00 94.44 196 GLY A O 1
ATOM 1450 N N . TYR A 1 197 ? -17.890 -12.901 -7.595 1.00 92.69 197 TYR A N 1
ATOM 1451 C CA . TYR A 1 197 ? -16.826 -12.972 -6.603 1.00 92.69 197 TYR A CA 1
ATOM 1452 C C . TYR A 1 197 ? -16.324 -14.407 -6.405 1.00 92.69 197 TYR A C 1
ATOM 1454 O O . TYR A 1 197 ? -17.107 -15.352 -6.367 1.00 92.69 197 TYR A O 1
ATOM 1462 N N . VAL A 1 198 ? -15.008 -14.574 -6.267 1.00 89.62 198 VAL A N 1
ATOM 1463 C CA . VAL A 1 198 ? -14.391 -15.871 -5.943 1.00 89.62 198 VAL A CA 1
ATOM 1464 C C . VAL A 1 198 ? -14.447 -16.078 -4.431 1.00 89.62 198 VAL A C 1
ATOM 1466 O O . VAL A 1 198 ? -13.654 -15.476 -3.706 1.00 89.62 198 VAL A O 1
ATOM 1469 N N . ASP A 1 199 ? -15.387 -16.910 -3.986 1.00 82.81 199 ASP A N 1
ATOM 1470 C CA . ASP A 1 199 ? -15.533 -17.378 -2.607 1.00 82.81 199 ASP A CA 1
ATOM 1471 C C . ASP A 1 199 ? -15.411 -18.909 -2.568 1.00 82.81 199 ASP A C 1
ATOM 1473 O O . ASP A 1 199 ? -16.075 -19.614 -3.327 1.00 82.81 199 ASP A O 1
ATOM 1477 N N . GLU A 1 200 ? -14.538 -19.422 -1.705 1.00 67.56 200 GLU A N 1
ATOM 1478 C CA . GLU A 1 200 ? -14.323 -20.865 -1.528 1.00 67.56 200 GLU A CA 1
ATOM 1479 C C . GLU A 1 200 ? -14.885 -21.413 -0.233 1.00 67.56 200 GLU A C 1
ATOM 1481 O O . GLU A 1 200 ? -14.920 -22.632 -0.051 1.00 67.56 200 GLU A O 1
ATOM 1486 N N . ALA A 1 201 ? -15.237 -20.543 0.711 1.00 61.06 201 ALA A N 1
ATOM 1487 C CA . ALA A 1 201 ? -15.626 -21.052 2.004 1.00 61.06 201 ALA A CA 1
ATOM 1488 C C . ALA A 1 201 ? -17.018 -21.683 1.914 1.00 61.06 201 ALA A C 1
ATOM 1490 O O . ALA A 1 201 ? -17.901 -21.226 1.182 1.00 61.06 201 ALA A O 1
ATOM 1491 N N . GLU A 1 202 ? -17.164 -22.788 2.643 1.00 56.53 202 GLU A N 1
ATOM 1492 C CA . GLU A 1 202 ? -18.381 -23.587 2.674 1.00 56.53 202 GLU A CA 1
ATOM 1493 C C . GLU A 1 202 ? -19.593 -22.702 2.977 1.00 56.53 202 GLU A C 1
ATOM 1495 O O . GLU A 1 202 ? -19.487 -21.684 3.673 1.00 56.53 202 GLU A O 1
ATOM 1500 N N . ALA A 1 203 ? -20.746 -23.079 2.414 1.00 54.38 203 ALA A N 1
ATOM 1501 C CA . ALA A 1 203 ? -21.999 -22.384 2.658 1.00 54.38 203 ALA A CA 1
ATOM 1502 C C . ALA A 1 203 ? -22.180 -22.214 4.172 1.00 54.38 203 ALA A C 1
ATOM 1504 O O . ALA A 1 203 ? -22.275 -23.196 4.907 1.00 54.38 203 ALA A O 1
ATOM 1505 N N . GLY A 1 204 ? -22.166 -20.960 4.627 1.00 52.59 204 GLY A N 1
ATOM 1506 C CA . GLY A 1 204 ? -22.280 -20.642 6.043 1.00 52.59 204 GLY A CA 1
ATOM 1507 C C . GLY A 1 204 ? -23.551 -21.264 6.612 1.00 52.59 204 GLY A C 1
ATOM 1508 O O . GLY A 1 204 ? -24.621 -21.163 6.003 1.00 52.59 204 GLY A O 1
ATOM 1509 N N . LEU A 1 205 ? -23.418 -21.916 7.767 1.00 53.19 205 LEU A N 1
ATOM 1510 C CA . LEU A 1 205 ? -24.554 -22.401 8.538 1.00 53.19 205 LEU A CA 1
ATOM 1511 C C . LEU A 1 205 ? -25.518 -21.230 8.756 1.00 53.19 205 LEU A C 1
ATOM 1513 O O . LEU A 1 205 ? -25.111 -20.144 9.175 1.00 53.19 205 LEU A O 1
ATOM 1517 N N . ARG A 1 206 ? -26.799 -21.433 8.428 1.00 58.16 206 ARG A N 1
ATOM 1518 C CA . ARG A 1 206 ? -27.836 -20.466 8.800 1.00 58.16 206 ARG A CA 1
ATOM 1519 C C . ARG A 1 206 ? -27.836 -20.332 10.327 1.00 58.16 206 ARG A C 1
ATOM 1521 O O . ARG A 1 206 ? -27.618 -21.347 10.992 1.00 58.16 206 ARG A O 1
ATOM 1528 N N . PRO A 1 207 ? -28.099 -19.132 10.877 1.00 59.12 207 PRO A N 1
ATOM 1529 C CA . PRO A 1 207 ? -28.153 -18.952 12.321 1.00 59.12 207 PRO A CA 1
ATOM 1530 C C . PRO A 1 207 ? -29.110 -19.984 12.926 1.00 59.12 207 PRO A C 1
ATOM 1532 O O . PRO A 1 207 ? -30.260 -20.087 12.495 1.00 59.12 207 PRO A O 1
ATOM 1535 N N . SER A 1 208 ? -28.643 -20.760 13.903 1.00 61.50 208 SER A N 1
ATOM 1536 C CA . SER A 1 208 ? -29.475 -21.729 14.627 1.00 61.50 208 SER A CA 1
ATOM 1537 C C . SER A 1 208 ? -30.376 -21.064 15.679 1.00 61.50 208 SER A C 1
ATOM 1539 O O . SER A 1 208 ? -31.179 -21.743 16.313 1.00 61.50 208 SER A O 1
ATOM 1541 N N . GLY A 1 209 ? -30.258 -19.743 15.860 1.00 70.06 209 GLY A N 1
ATOM 1542 C CA . GLY A 1 209 ? -30.991 -18.937 16.833 1.00 70.06 209 GLY A CA 1
ATOM 1543 C C . GLY A 1 209 ? -30.876 -17.427 16.559 1.00 70.06 209 GLY A C 1
ATOM 1544 O O . GLY A 1 209 ? -30.335 -17.028 15.523 1.00 70.06 209 GLY A O 1
ATOM 1545 N N . PRO A 1 210 ? -31.408 -16.573 17.455 1.00 78.12 210 PRO A N 1
ATOM 1546 C CA . PRO A 1 210 ? -31.301 -15.123 17.326 1.00 78.12 210 PRO A CA 1
ATOM 1547 C C . PRO A 1 210 ? -29.841 -14.671 17.403 1.00 78.12 210 PRO A C 1
ATOM 1549 O O . PRO A 1 210 ? -29.060 -15.176 18.207 1.00 78.12 210 PRO A O 1
ATOM 1552 N N . ARG A 1 211 ? -29.490 -13.695 16.563 1.00 85.81 211 ARG A N 1
ATOM 1553 C CA . ARG A 1 211 ? -28.150 -13.108 16.525 1.00 85.81 211 ARG A CA 1
ATOM 1554 C C . ARG A 1 211 ? -27.858 -12.308 17.796 1.00 85.81 211 ARG A C 1
ATOM 1556 O O . ARG A 1 211 ? -28.734 -11.587 18.273 1.00 85.81 211 ARG A O 1
ATOM 1563 N N . ALA A 1 212 ? -26.632 -12.385 18.306 1.00 89.44 212 ALA A N 1
ATOM 1564 C CA . ALA A 1 212 ? -26.210 -11.702 19.526 1.00 89.44 212 ALA A CA 1
ATOM 1565 C C . ALA A 1 212 ? -24.748 -11.237 19.458 1.00 89.44 212 ALA A C 1
ATOM 1567 O O . ALA A 1 212 ? -23.911 -11.848 18.799 1.00 89.44 212 ALA A O 1
ATOM 1568 N N . GLY A 1 213 ? -24.439 -10.162 20.186 1.00 93.31 213 GLY A N 1
ATOM 1569 C CA . GLY A 1 213 ? -23.077 -9.645 20.326 1.00 93.31 213 GLY A CA 1
ATOM 1570 C C . GLY A 1 213 ? -22.500 -9.003 19.061 1.00 93.31 213 GLY A C 1
ATOM 1571 O O . GLY A 1 213 ? -23.082 -9.034 17.975 1.00 93.31 213 GLY A O 1
ATOM 1572 N N . LEU A 1 214 ? -21.336 -8.388 19.233 1.00 96.19 214 LEU A N 1
ATOM 1573 C CA . LEU A 1 214 ? -20.591 -7.700 18.194 1.00 96.19 214 LEU A CA 1
ATOM 1574 C C . LEU A 1 214 ? -19.309 -8.439 17.873 1.00 96.19 214 LEU A C 1
ATOM 1576 O O . LEU A 1 214 ? -18.602 -8.885 18.776 1.00 96.19 214 LEU A O 1
ATOM 1580 N N . VAL A 1 215 ? -18.971 -8.491 16.590 1.00 97.12 215 VAL A N 1
ATOM 1581 C CA . VAL A 1 215 ? -17.678 -8.993 16.129 1.00 97.12 215 VAL A CA 1
ATOM 1582 C C . VAL A 1 215 ? -16.934 -7.869 15.425 1.00 97.12 215 VAL A C 1
ATOM 1584 O O . VAL A 1 215 ? -17.412 -7.336 14.425 1.00 97.12 215 VAL A O 1
ATOM 1587 N N . VAL A 1 216 ? -15.751 -7.530 15.934 1.00 97.50 216 VAL A N 1
ATOM 1588 C CA . VAL A 1 216 ? -14.868 -6.508 15.369 1.00 97.50 216 VAL A CA 1
ATOM 1589 C C . VAL A 1 216 ? -13.687 -7.165 14.664 1.00 97.50 216 VAL A C 1
ATOM 1591 O O . VAL A 1 216 ? -13.043 -8.042 15.238 1.00 97.50 216 VAL A O 1
ATOM 1594 N N . SER A 1 217 ? -13.377 -6.747 13.435 1.00 94.62 217 SER A N 1
ATOM 1595 C CA . SER A 1 217 ? -12.225 -7.259 12.680 1.00 94.62 217 SER A CA 1
ATOM 1596 C C . SER A 1 217 ? -11.610 -6.210 11.749 1.00 94.62 217 SER A C 1
ATOM 1598 O O . SER A 1 217 ? -12.254 -5.704 10.833 1.00 94.62 217 SER A O 1
ATOM 1600 N N . GLY A 1 218 ? -10.316 -5.941 11.926 1.00 86.44 218 GLY A N 1
ATOM 1601 C CA . GLY A 1 218 ? -9.485 -5.194 10.970 1.00 86.44 218 GLY A CA 1
ATOM 1602 C C . GLY A 1 218 ? -8.797 -6.090 9.927 1.00 86.44 218 GLY A C 1
ATOM 1603 O O . GLY A 1 218 ? -7.834 -5.693 9.278 1.00 86.44 218 GLY A O 1
ATOM 1604 N N . GLY A 1 219 ? -9.224 -7.351 9.798 1.00 81.06 219 GLY A N 1
ATOM 1605 C CA . GLY A 1 219 ? -8.581 -8.325 8.918 1.00 81.06 219 GLY A CA 1
ATOM 1606 C C . GLY A 1 219 ? -7.189 -8.765 9.393 1.00 81.06 219 GLY A C 1
ATOM 1607 O O . GLY A 1 219 ? -6.849 -8.716 10.574 1.00 81.06 219 GLY A O 1
ATOM 1608 N N . SER A 1 220 ? -6.374 -9.266 8.460 1.00 69.81 220 SER A N 1
ATOM 1609 C CA . SER A 1 220 ? -5.049 -9.827 8.764 1.00 69.81 220 SER A CA 1
ATOM 1610 C C . SER A 1 220 ? -3.922 -8.790 8.825 1.00 69.81 220 SER A C 1
ATOM 1612 O O . SER A 1 220 ? -2.794 -9.169 9.130 1.00 69.81 220 SER A O 1
ATOM 1614 N N . SER A 1 221 ? -4.199 -7.530 8.479 1.00 70.38 221 SER A N 1
ATOM 1615 C CA . SER A 1 221 ? -3.218 -6.441 8.403 1.00 70.38 221 SER A CA 1
ATOM 1616 C C . SER A 1 221 ? -3.012 -5.767 9.762 1.00 70.38 221 SER A C 1
ATOM 1618 O O . SER A 1 221 ? -3.919 -5.747 10.589 1.00 70.38 221 SER A O 1
ATOM 1620 N N . ALA A 1 222 ? -1.838 -5.163 9.970 1.00 72.81 222 ALA A N 1
ATOM 1621 C CA . ALA A 1 222 ? -1.601 -4.270 11.105 1.00 72.81 222 ALA A CA 1
ATOM 1622 C C . ALA A 1 222 ? -2.411 -2.962 10.996 1.00 72.81 222 ALA A C 1
ATOM 1624 O O . ALA A 1 222 ? -2.682 -2.324 12.007 1.00 72.81 222 ALA A O 1
ATOM 1625 N N . ALA A 1 223 ? -2.869 -2.612 9.786 1.00 76.00 223 ALA A N 1
ATOM 1626 C CA . ALA A 1 223 ? -3.736 -1.461 9.521 1.00 76.00 223 ALA A CA 1
ATOM 1627 C C . ALA A 1 223 ? -5.092 -1.520 10.250 1.00 76.00 223 ALA A C 1
ATOM 1629 O O . ALA A 1 223 ? -5.804 -0.525 10.302 1.00 76.00 223 ALA A O 1
ATOM 1630 N N . GLY A 1 224 ? -5.464 -2.675 10.808 1.00 83.56 224 GLY A N 1
ATOM 1631 C CA . GLY A 1 224 ? -6.661 -2.818 11.630 1.00 83.56 224 GLY A CA 1
ATOM 1632 C C . GLY A 1 224 ? -6.573 -2.152 13.004 1.00 83.56 224 GLY A C 1
ATOM 1633 O O . GLY A 1 224 ? -7.617 -1.927 13.614 1.00 83.56 224 GLY A O 1
ATOM 1634 N N . LEU A 1 225 ? -5.360 -1.851 13.490 1.00 87.50 225 LEU A N 1
ATOM 1635 C CA . LEU A 1 225 ? -5.115 -1.466 14.884 1.00 87.50 225 LEU A CA 1
ATOM 1636 C C . LEU A 1 225 ? -5.972 -0.278 15.364 1.00 87.50 225 LEU A C 1
ATOM 1638 O O . LEU A 1 225 ? -6.617 -0.439 16.401 1.00 87.50 225 LEU A O 1
ATOM 1642 N N . PRO A 1 226 ? -6.107 0.837 14.614 1.00 89.88 226 PRO A N 1
ATOM 1643 C CA . PRO A 1 226 ? -6.952 1.958 15.037 1.00 89.88 226 PRO A CA 1
ATOM 1644 C C . PRO A 1 226 ? -8.417 1.563 15.273 1.00 89.88 226 PRO A C 1
ATOM 1646 O O . PRO A 1 226 ? -9.047 2.014 16.228 1.00 89.88 226 PRO A O 1
ATOM 1649 N N . LEU A 1 227 ? -8.962 0.660 14.445 1.00 94.81 227 LEU A N 1
ATOM 1650 C CA . LEU A 1 227 ? -10.313 0.126 14.630 1.00 94.81 227 LEU A CA 1
ATOM 1651 C C . LEU A 1 227 ? -10.422 -0.705 15.914 1.00 94.81 227 LEU A C 1
ATOM 1653 O O . LEU A 1 227 ? -11.424 -0.616 16.621 1.00 94.81 227 LEU A O 1
ATOM 1657 N N . GLN A 1 228 ? -9.415 -1.523 16.222 1.00 96.44 228 GLN A N 1
ATOM 1658 C CA . GLN A 1 228 ? -9.427 -2.349 17.431 1.00 96.44 228 GLN A CA 1
ATOM 1659 C C . GLN A 1 228 ? -9.265 -1.514 18.706 1.00 96.44 228 GLN A C 1
ATOM 1661 O O . GLN A 1 228 ? -9.965 -1.777 19.682 1.00 96.44 228 GLN A O 1
ATOM 1666 N N . GLU A 1 229 ? -8.420 -0.482 18.687 1.00 95.62 229 GLU A N 1
ATOM 1667 C CA . GLU A 1 229 ? -8.275 0.482 19.786 1.00 95.62 229 GLU A CA 1
ATOM 1668 C C . GLU A 1 229 ? -9.584 1.239 20.037 1.00 95.62 229 GLU A C 1
ATOM 1670 O O . GLU A 1 229 ? -10.091 1.256 21.162 1.00 95.62 229 GLU A O 1
ATOM 1675 N N . ALA A 1 230 ? -10.191 1.785 18.976 1.00 97.12 230 ALA A N 1
ATOM 1676 C CA . ALA A 1 230 ? -11.481 2.463 19.063 1.00 97.12 230 ALA A CA 1
ATOM 1677 C C . ALA A 1 230 ? -12.586 1.528 19.575 1.00 97.12 230 ALA A C 1
ATOM 1679 O O . ALA A 1 230 ? -13.427 1.954 20.362 1.00 97.12 230 ALA A O 1
ATOM 1680 N N . ALA A 1 231 ? -12.578 0.252 19.178 1.00 98.00 231 ALA A N 1
ATOM 1681 C CA . ALA A 1 231 ? -13.548 -0.736 19.643 1.00 98.00 231 ALA A CA 1
ATOM 1682 C C . ALA A 1 231 ? -13.395 -1.082 21.129 1.00 98.00 231 ALA A C 1
ATOM 1684 O O . ALA A 1 231 ? -14.404 -1.182 21.824 1.00 98.00 231 ALA A O 1
ATOM 1685 N N . VAL A 1 232 ? -12.165 -1.235 21.634 1.00 98.19 232 VAL A N 1
ATOM 1686 C CA . VAL A 1 232 ? -11.921 -1.447 23.072 1.00 98.19 232 VAL A CA 1
ATOM 1687 C C . VAL A 1 232 ? -12.453 -0.260 23.878 1.00 98.19 232 VAL A C 1
ATOM 1689 O O . VAL A 1 232 ? -13.179 -0.452 24.855 1.00 98.19 232 VAL A O 1
ATOM 1692 N N . ALA A 1 233 ? -12.172 0.965 23.431 1.00 97.81 233 ALA A N 1
ATOM 1693 C CA . ALA A 1 233 ? -12.668 2.173 24.082 1.00 97.81 233 ALA A CA 1
ATOM 1694 C C . ALA A 1 233 ? -14.202 2.315 23.977 1.00 97.81 233 ALA A C 1
ATOM 1696 O O . ALA A 1 233 ? -14.868 2.611 24.968 1.00 97.81 233 ALA A O 1
ATOM 1697 N N . ALA A 1 234 ? -14.795 2.034 22.812 1.00 98.00 234 ALA A N 1
ATOM 1698 C CA . ALA A 1 234 ? -16.245 2.064 22.605 1.00 98.00 234 ALA A CA 1
ATOM 1699 C C . ALA A 1 234 ? -16.986 1.002 23.436 1.00 98.00 234 ALA A C 1
ATOM 1701 O O . ALA A 1 234 ? -18.109 1.240 23.892 1.00 98.00 234 ALA A O 1
ATOM 1702 N N . ALA A 1 235 ? -16.363 -0.154 23.683 1.00 97.94 235 ALA A N 1
ATOM 1703 C CA . ALA A 1 235 ? -16.925 -1.186 24.545 1.00 97.94 235 ALA A CA 1
ATOM 1704 C C . ALA A 1 235 ? -17.110 -0.689 25.986 1.00 97.94 235 ALA A C 1
ATOM 1706 O O . ALA A 1 235 ? -18.133 -0.992 26.602 1.00 97.94 235 ALA A O 1
ATOM 1707 N N . ALA A 1 236 ? -16.192 0.144 26.492 1.00 96.75 236 ALA A N 1
ATOM 1708 C CA . ALA A 1 236 ? -16.302 0.739 27.825 1.00 96.75 236 ALA A CA 1
ATOM 1709 C C . ALA A 1 236 ? -17.476 1.731 27.924 1.00 96.75 236 ALA A C 1
ATOM 1711 O O . ALA A 1 236 ? -18.097 1.856 28.977 1.00 96.75 236 ALA A O 1
ATOM 1712 N N . LEU A 1 237 ? -17.825 2.388 26.812 1.00 97.56 237 LEU A N 1
ATOM 1713 C CA . LEU A 1 237 ? -18.974 3.295 26.707 1.00 97.56 237 LEU A CA 1
ATOM 1714 C C . LEU A 1 237 ? -20.311 2.559 26.513 1.00 97.56 237 LEU A C 1
ATOM 1716 O O . LEU A 1 237 ? -21.375 3.166 26.627 1.00 97.56 237 LEU A O 1
ATOM 1720 N N . THR A 1 238 ? -20.281 1.258 26.212 1.00 96.69 238 THR A N 1
ATOM 1721 C CA . THR A 1 238 ? -21.466 0.452 25.880 1.00 96.69 238 THR A CA 1
ATOM 1722 C C . THR A 1 238 ? -21.539 -0.842 26.706 1.00 96.69 238 THR A C 1
ATOM 1724 O O . THR A 1 238 ? -21.601 -1.936 26.143 1.00 96.69 238 THR A O 1
ATOM 1727 N N . PRO A 1 239 ? -21.597 -0.762 28.051 1.00 94.75 239 PRO A N 1
ATOM 1728 C CA . PRO A 1 239 ? -21.514 -1.934 28.933 1.00 94.75 239 PRO A CA 1
ATOM 1729 C C . PRO A 1 239 ? -22.648 -2.958 28.742 1.00 94.75 239 PRO A C 1
ATOM 1731 O O . PRO A 1 239 ? -22.507 -4.109 29.143 1.00 94.75 239 PRO A O 1
ATOM 1734 N N . GLY A 1 240 ? -23.768 -2.563 28.121 1.00 93.69 240 GLY A N 1
ATOM 1735 C CA . GLY A 1 240 ? -24.882 -3.458 27.780 1.00 93.69 240 GLY A CA 1
ATOM 1736 C C . GLY A 1 240 ? -24.672 -4.300 26.514 1.00 93.69 240 GLY A C 1
ATOM 1737 O O . GLY A 1 240 ? -25.516 -5.135 26.196 1.00 93.69 240 GLY A O 1
ATOM 1738 N N . LEU A 1 241 ? -23.580 -4.083 25.777 1.00 95.44 241 LEU A N 1
ATOM 1739 C CA . LEU A 1 241 ? -23.245 -4.810 24.554 1.00 95.44 241 LEU A CA 1
ATOM 1740 C C . LEU A 1 241 ? -22.065 -5.752 24.798 1.00 95.44 241 LEU A C 1
ATOM 1742 O O . LEU A 1 241 ? -21.118 -5.393 25.491 1.00 95.44 241 LEU A O 1
ATOM 1746 N N . SER A 1 242 ? -22.100 -6.941 24.193 1.00 97.00 242 SER A N 1
ATOM 1747 C CA . SER A 1 242 ? -20.984 -7.893 24.230 1.00 97.00 242 SER A CA 1
ATOM 1748 C C . SER A 1 242 ? -20.110 -7.730 22.992 1.00 97.00 242 SER A C 1
ATOM 1750 O O . SER A 1 242 ? -20.606 -7.861 21.874 1.00 97.00 242 SER A O 1
ATOM 1752 N N . TRP A 1 243 ? -18.821 -7.463 23.187 1.00 98.12 243 TRP A N 1
ATOM 1753 C CA . TRP A 1 243 ? -17.858 -7.212 22.119 1.00 98.12 243 TRP A CA 1
ATOM 1754 C C . TRP A 1 243 ? -16.858 -8.360 22.002 1.00 98.12 243 TRP A C 1
ATOM 1756 O O . TRP A 1 243 ? -16.222 -8.752 22.977 1.00 98.12 243 TRP A O 1
ATOM 1766 N N . ARG A 1 244 ? -16.661 -8.870 20.789 1.00 98.06 244 ARG A N 1
ATOM 1767 C CA . ARG A 1 244 ? -15.569 -9.780 20.439 1.00 98.06 244 ARG A CA 1
ATOM 1768 C C . ARG A 1 244 ? -14.671 -9.098 19.422 1.00 98.06 244 ARG A C 1
ATOM 1770 O O . ARG A 1 244 ? -15.074 -8.884 18.283 1.00 98.06 244 ARG A O 1
ATOM 1777 N N . ILE A 1 245 ? -13.460 -8.753 19.831 1.00 98.06 245 ILE A N 1
ATOM 1778 C CA . ILE A 1 245 ? -12.510 -7.976 19.039 1.00 98.06 245 ILE A CA 1
ATOM 1779 C C . ILE A 1 245 ? -11.401 -8.909 18.561 1.00 98.06 245 ILE A C 1
ATOM 1781 O O . ILE A 1 245 ? -10.606 -9.414 19.353 1.00 98.06 245 ILE A O 1
ATOM 1785 N N . LEU A 1 246 ? -11.365 -9.146 17.251 1.00 96.56 246 LEU A N 1
ATOM 1786 C CA . LEU A 1 246 ? -10.408 -10.033 16.605 1.00 96.56 246 LEU A CA 1
ATOM 1787 C C . LEU A 1 246 ? -9.219 -9.236 16.063 1.00 96.56 246 LEU A C 1
ATOM 1789 O O . LEU A 1 246 ? -9.369 -8.312 15.253 1.00 96.56 246 LEU A O 1
ATOM 1793 N N . VAL A 1 247 ? -8.018 -9.632 16.482 1.00 92.75 247 VAL A N 1
ATOM 1794 C CA . VAL A 1 247 ? -6.762 -8.958 16.140 1.00 92.75 247 VAL A CA 1
ATOM 1795 C C . VAL A 1 247 ? -5.914 -9.840 15.222 1.00 92.75 247 VAL A C 1
ATOM 1797 O O . VAL A 1 247 ? -5.514 -10.953 15.579 1.00 92.75 247 VAL A O 1
ATOM 1800 N N . GLY A 1 248 ? -5.626 -9.345 14.017 1.00 85.44 248 GLY A N 1
ATOM 1801 C CA . GLY A 1 248 ? -4.789 -10.032 13.033 1.00 85.44 248 GLY A CA 1
ATOM 1802 C C . GLY A 1 248 ? -3.364 -10.286 13.539 1.00 85.44 248 GLY A C 1
ATOM 1803 O O . GLY A 1 248 ? -2.837 -9.543 14.363 1.00 85.44 248 GLY A O 1
ATOM 1804 N N . ARG A 1 249 ? -2.703 -11.333 13.029 1.00 79.06 249 ARG A N 1
ATOM 1805 C CA . ARG A 1 249 ? -1.331 -11.698 13.444 1.00 79.06 249 ARG A CA 1
ATOM 1806 C C . ARG A 1 249 ? -0.256 -10.697 13.014 1.00 79.06 249 ARG A C 1
ATOM 1808 O O . ARG A 1 249 ? 0.837 -10.740 13.560 1.00 79.06 249 ARG A O 1
ATOM 1815 N N . ALA A 1 250 ? -0.550 -9.828 12.046 1.00 73.06 250 ALA A N 1
ATOM 1816 C CA . ALA A 1 250 ? 0.366 -8.760 11.654 1.00 73.06 250 ALA A CA 1
ATOM 1817 C C . ALA A 1 250 ? 0.455 -7.637 12.703 1.00 73.06 250 ALA A C 1
ATOM 1819 O O . ALA A 1 250 ? 1.420 -6.884 12.680 1.00 73.06 250 ALA A O 1
ATOM 1820 N N . VAL A 1 251 ? -0.515 -7.531 13.623 1.00 77.69 251 VAL A N 1
ATOM 1821 C CA . VAL A 1 251 ? -0.416 -6.625 14.776 1.00 77.69 251 VAL A CA 1
ATOM 1822 C C . VAL A 1 251 ? 0.611 -7.198 15.766 1.00 77.69 251 VAL A C 1
ATOM 1824 O O . VAL A 1 251 ? 0.416 -8.338 16.221 1.00 77.69 251 VAL A O 1
ATOM 1827 N N . PRO A 1 252 ? 1.672 -6.445 16.120 1.00 81.00 252 PRO A N 1
ATOM 1828 C CA . PRO A 1 252 ? 2.719 -6.903 17.031 1.00 81.00 252 PRO A CA 1
ATOM 1829 C C . PRO A 1 252 ? 2.179 -7.377 18.383 1.00 81.00 252 PRO A C 1
ATOM 1831 O O . PRO A 1 252 ? 1.175 -6.867 18.879 1.00 81.00 252 PRO A O 1
ATOM 1834 N N . GLU A 1 253 ? 2.862 -8.343 19.001 1.00 89.31 253 GLU A N 1
ATOM 1835 C CA . GLU A 1 253 ? 2.469 -8.895 20.307 1.00 89.31 253 GLU A CA 1
ATOM 1836 C C . GLU A 1 253 ? 2.326 -7.828 21.409 1.00 89.31 253 GLU A C 1
ATOM 1838 O O . GLU A 1 253 ? 1.321 -7.878 22.116 1.00 89.31 253 GLU A O 1
ATOM 1843 N N . PRO A 1 254 ? 3.212 -6.813 21.525 1.00 90.50 254 PRO A N 1
ATOM 1844 C CA . PRO A 1 254 ? 3.034 -5.754 22.521 1.00 90.50 254 PRO A CA 1
ATOM 1845 C C . PRO A 1 254 ? 1.736 -4.956 22.339 1.00 90.50 254 PRO A C 1
ATOM 1847 O O . PRO A 1 254 ? 1.032 -4.696 23.312 1.00 90.50 254 PRO A O 1
ATOM 1850 N N . ALA A 1 255 ? 1.381 -4.614 21.095 1.00 85.31 255 ALA A N 1
ATOM 1851 C CA . ALA A 1 255 ? 0.143 -3.894 20.793 1.00 85.31 255 ALA A CA 1
ATOM 1852 C C . ALA A 1 255 ? -1.097 -4.760 21.075 1.00 85.31 255 ALA A C 1
ATOM 1854 O O . ALA A 1 255 ? -2.081 -4.289 21.640 1.00 85.31 255 ALA A O 1
ATOM 1855 N N . PHE A 1 256 ? -1.038 -6.054 20.749 1.00 93.25 256 PHE A N 1
ATOM 1856 C CA . PHE A 1 256 ? -2.100 -7.002 21.085 1.00 93.25 256 PHE A CA 1
ATOM 1857 C C . PHE A 1 256 ? -2.298 -7.145 22.602 1.00 93.25 256 PHE A C 1
ATOM 1859 O O . PHE A 1 256 ? -3.430 -7.067 23.077 1.00 93.25 256 PHE A O 1
ATOM 1866 N N . ALA A 1 257 ? -1.213 -7.292 23.367 1.00 94.31 257 ALA A N 1
ATOM 1867 C CA . ALA A 1 257 ? -1.269 -7.380 24.823 1.00 94.31 257 ALA A CA 1
ATOM 1868 C C . ALA A 1 257 ? -1.839 -6.099 25.457 1.00 94.31 257 ALA A C 1
ATOM 1870 O O . ALA A 1 257 ? -2.630 -6.180 26.397 1.00 94.31 257 ALA A O 1
ATOM 1871 N N . ALA A 1 258 ? -1.501 -4.923 24.914 1.00 94.31 258 ALA A N 1
ATOM 1872 C CA . ALA A 1 258 ? -2.066 -3.650 25.355 1.00 94.31 258 ALA A CA 1
ATOM 1873 C C . ALA A 1 258 ? -3.590 -3.588 25.149 1.00 94.31 258 ALA A C 1
ATOM 1875 O O . ALA A 1 258 ? -4.313 -3.195 26.064 1.00 94.31 258 ALA A O 1
ATOM 1876 N N . LEU A 1 259 ? -4.094 -4.049 23.995 1.00 96.31 259 LEU A N 1
ATOM 1877 C CA . LEU A 1 259 ? -5.538 -4.150 23.744 1.00 96.31 259 LEU A CA 1
ATOM 1878 C C . LEU A 1 259 ? -6.227 -5.099 24.733 1.00 96.31 259 LEU A C 1
ATOM 1880 O O . LEU A 1 259 ? -7.304 -4.780 25.231 1.00 96.31 259 LEU A O 1
ATOM 1884 N N . GLN A 1 260 ? -5.618 -6.251 25.034 1.00 97.81 260 GLN A N 1
ATOM 1885 C CA . GLN A 1 260 ? -6.168 -7.199 26.009 1.00 97.81 260 GLN A CA 1
ATOM 1886 C C . GLN A 1 260 ? -6.223 -6.608 27.419 1.00 97.81 260 GLN A C 1
ATOM 1888 O O . GLN A 1 260 ? -7.228 -6.768 28.105 1.00 97.81 260 GLN A O 1
ATOM 1893 N N . ALA A 1 261 ? -5.171 -5.907 27.844 1.00 97.38 261 ALA A N 1
ATOM 1894 C CA . ALA A 1 261 ? -5.111 -5.278 29.160 1.00 97.38 261 ALA A CA 1
ATOM 1895 C C . ALA A 1 261 ? -6.118 -4.125 29.315 1.00 97.38 261 ALA A C 1
ATOM 1897 O O . ALA A 1 261 ? -6.627 -3.902 30.410 1.00 97.38 261 ALA A O 1
ATOM 1898 N N . ALA A 1 262 ? -6.414 -3.406 28.229 1.00 96.62 262 ALA A N 1
ATOM 1899 C CA . ALA A 1 262 ? -7.374 -2.304 28.215 1.00 96.62 262 ALA A CA 1
ATOM 1900 C C . ALA A 1 262 ? -8.841 -2.752 28.052 1.00 96.62 262 ALA A C 1
ATOM 1902 O O . ALA A 1 262 ? -9.746 -1.924 28.172 1.00 96.62 262 ALA A O 1
ATOM 1903 N N . ALA A 1 263 ? -9.098 -4.032 27.763 1.00 97.69 263 ALA A N 1
ATOM 1904 C CA . ALA A 1 263 ? -10.439 -4.534 27.484 1.00 97.69 263 ALA A CA 1
ATOM 1905 C C . ALA A 1 263 ? -11.358 -4.469 28.728 1.00 97.69 263 ALA A C 1
ATOM 1907 O O . ALA A 1 263 ? -11.017 -5.035 29.771 1.00 97.69 263 ALA A O 1
ATOM 1908 N N . PRO A 1 264 ? -12.541 -3.825 28.646 1.00 97.25 264 PRO A N 1
ATOM 1909 C CA . PRO A 1 264 ? -13.528 -3.853 29.727 1.00 97.25 264 PRO A CA 1
ATOM 1910 C C . PRO A 1 264 ? -14.192 -5.234 29.857 1.00 97.25 264 PRO A C 1
ATOM 1912 O O . PRO A 1 264 ? -14.110 -6.070 28.961 1.00 97.25 264 PRO A O 1
ATOM 1915 N N . ALA A 1 265 ? -14.923 -5.466 30.953 1.00 97.12 265 ALA A N 1
ATOM 1916 C CA . ALA A 1 265 ? -15.527 -6.771 31.268 1.00 97.12 265 ALA A CA 1
ATOM 1917 C C . ALA A 1 265 ? -16.507 -7.312 30.203 1.00 97.12 265 ALA A C 1
ATOM 1919 O O . ALA A 1 265 ? -16.757 -8.514 30.144 1.00 97.12 265 ALA A O 1
ATOM 1920 N N . ASN A 1 266 ? -17.072 -6.439 29.367 1.00 97.94 266 ASN A N 1
ATOM 1921 C CA . ASN A 1 266 ? -17.977 -6.789 28.273 1.00 97.94 266 ASN A CA 1
ATOM 1922 C C . ASN A 1 266 ? -17.265 -6.999 26.920 1.00 97.94 266 ASN A C 1
ATOM 1924 O O . ASN A 1 266 ? -17.943 -7.250 25.920 1.00 97.94 266 ASN A O 1
ATOM 1928 N N . ALA A 1 267 ? -15.931 -6.913 26.872 1.00 98.12 267 ALA A N 1
ATOM 1929 C CA . ALA A 1 267 ? -15.125 -7.102 25.672 1.00 98.12 267 ALA A CA 1
ATOM 1930 C C . ALA A 1 267 ? -14.144 -8.275 25.808 1.00 98.12 267 ALA A C 1
ATOM 1932 O O . ALA A 1 267 ? -13.417 -8.402 26.788 1.00 98.12 267 ALA A O 1
ATOM 1933 N N . VAL A 1 268 ? -14.077 -9.108 24.772 1.00 98.12 268 VAL A N 1
ATOM 1934 C CA . VAL A 1 268 ? -13.074 -10.166 24.620 1.00 98.12 268 VAL A CA 1
ATOM 1935 C C . VAL A 1 268 ? -12.165 -9.806 23.455 1.00 98.12 268 VAL A C 1
ATOM 1937 O O . VAL A 1 268 ? -12.624 -9.737 22.315 1.00 98.12 268 VAL A O 1
ATOM 1940 N N . VAL A 1 269 ? -10.879 -9.597 23.737 1.00 98.12 269 VAL A N 1
ATOM 1941 C CA . VAL A 1 269 ? -9.844 -9.348 22.726 1.00 98.12 269 VAL A CA 1
ATOM 1942 C C . VAL A 1 269 ? -9.052 -10.635 22.498 1.00 98.12 269 VAL A C 1
ATOM 1944 O O . VAL A 1 269 ? -8.386 -11.142 23.404 1.00 98.12 269 VAL A O 1
ATOM 1947 N N . GLU A 1 270 ? -9.113 -11.168 21.280 1.00 96.69 270 GLU A N 1
ATOM 1948 C CA . GLU A 1 270 ? -8.447 -12.416 20.902 1.00 96.69 270 GLU A CA 1
ATOM 1949 C C . GLU A 1 270 ? -7.803 -12.323 19.512 1.00 96.69 270 GLU A C 1
ATOM 1951 O O . GLU A 1 270 ? -8.099 -11.436 18.707 1.00 96.69 270 GLU A O 1
ATOM 1956 N N . ARG A 1 271 ? -6.873 -13.234 19.213 1.00 93.00 271 ARG A N 1
ATOM 1957 C CA . ARG A 1 271 ? -6.276 -13.306 17.875 1.00 93.00 271 ARG A CA 1
ATOM 1958 C C . ARG A 1 271 ? -7.317 -13.749 16.848 1.00 93.00 271 ARG A C 1
ATOM 1960 O O . ARG A 1 271 ? -8.240 -14.492 17.163 1.00 93.00 271 ARG A O 1
ATOM 1967 N N . ALA A 1 272 ? -7.131 -13.320 15.601 1.00 87.44 272 ALA A N 1
ATOM 1968 C CA . ALA A 1 272 ? -7.996 -13.696 14.488 1.00 87.44 272 ALA A CA 1
ATOM 1969 C C . ALA A 1 272 ? -8.185 -15.221 14.400 1.00 87.44 272 ALA A C 1
ATOM 1971 O O . ALA A 1 272 ? -7.215 -15.987 14.444 1.00 87.44 272 ALA A O 1
ATOM 1972 N N . ARG A 1 273 ? -9.446 -15.641 14.257 1.00 84.19 273 ARG A N 1
ATOM 1973 C CA . ARG A 1 273 ? -9.862 -17.044 14.294 1.00 84.19 273 ARG A CA 1
ATOM 1974 C C . ARG A 1 273 ? -10.220 -17.583 12.906 1.00 84.19 273 ARG A C 1
ATOM 1976 O O . ARG A 1 273 ? -10.734 -16.830 12.079 1.00 84.19 273 ARG A O 1
ATOM 1983 N N . PRO A 1 274 ? -9.995 -18.883 12.645 1.00 79.94 274 PRO A N 1
ATOM 1984 C CA . PRO A 1 274 ? -10.339 -19.506 11.366 1.00 79.94 274 PRO A CA 1
ATOM 1985 C C . PRO A 1 274 ? -11.854 -19.648 11.143 1.00 79.94 274 PRO A C 1
ATOM 1987 O O . PRO A 1 274 ? -12.291 -19.731 10.001 1.00 79.94 274 PRO A O 1
ATOM 1990 N N . ASP A 1 275 ? -12.661 -19.639 12.204 1.00 84.88 275 ASP A N 1
ATOM 1991 C CA . ASP A 1 275 ? -14.123 -19.736 12.157 1.00 84.88 275 ASP A CA 1
ATOM 1992 C C . ASP A 1 275 ? -14.820 -18.363 12.101 1.00 84.88 275 ASP A C 1
ATOM 1994 O O . ASP A 1 275 ? -16.006 -18.256 12.404 1.00 84.88 275 ASP A O 1
ATOM 1998 N N . PHE A 1 276 ? -14.113 -17.306 11.678 1.00 87.81 276 PHE A N 1
ATOM 1999 C CA . PHE A 1 276 ? -14.643 -15.938 11.590 1.00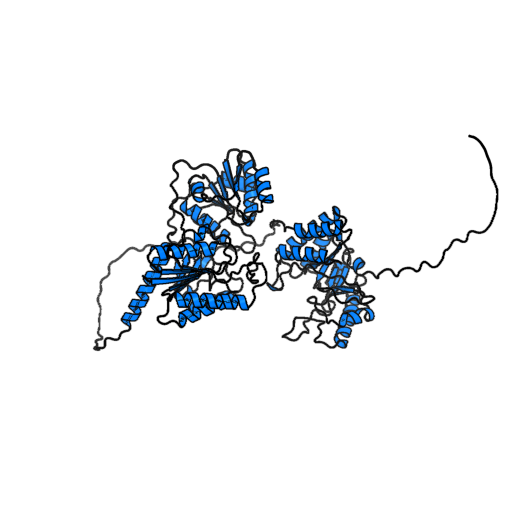 87.81 276 PHE A CA 1
ATOM 2000 C C . PHE A 1 276 ? -16.010 -15.855 10.895 1.00 87.81 276 PHE A C 1
ATOM 2002 O O . PHE A 1 276 ? -16.924 -15.207 11.397 1.00 87.81 276 PHE A O 1
ATOM 2009 N N . ARG A 1 277 ? -16.192 -16.566 9.778 1.00 86.25 277 ARG A N 1
ATOM 2010 C CA . ARG A 1 277 ? -17.468 -16.588 9.050 1.00 86.25 277 ARG A CA 1
ATOM 2011 C C . ARG A 1 277 ? -18.611 -17.210 9.864 1.00 86.25 277 ARG A C 1
ATOM 2013 O O . ARG A 1 277 ? -19.738 -16.733 9.770 1.00 86.25 277 ARG A O 1
ATOM 2020 N N . ALA A 1 278 ? -18.330 -18.233 10.673 1.00 86.19 278 ALA A N 1
ATOM 2021 C CA . ALA A 1 278 ? -19.318 -18.812 11.584 1.00 86.19 278 ALA A CA 1
ATOM 2022 C C . ALA A 1 278 ? -19.698 -17.806 12.681 1.00 86.19 278 ALA A C 1
ATOM 2024 O O . ALA A 1 278 ? -20.882 -17.607 12.940 1.00 86.19 278 ALA A O 1
ATOM 2025 N N . LEU A 1 279 ? -18.713 -17.079 13.225 1.00 90.38 279 LEU A N 1
ATOM 2026 C CA . LEU A 1 279 ? -18.960 -15.995 14.182 1.00 90.38 279 LEU A CA 1
ATOM 2027 C C . LEU A 1 279 ? -19.867 -14.907 13.598 1.00 90.38 279 LEU A C 1
ATOM 2029 O O . LEU A 1 279 ? -20.776 -14.435 14.275 1.00 90.38 279 LEU A O 1
ATOM 2033 N N . LEU A 1 280 ? -19.670 -14.532 12.331 1.00 90.88 280 LEU A N 1
ATOM 2034 C CA . LEU A 1 280 ? -20.557 -13.585 11.653 1.00 90.88 280 LEU A CA 1
ATOM 2035 C C . LEU A 1 280 ? -21.978 -14.127 11.463 1.00 90.88 280 LEU A C 1
ATOM 2037 O O . LEU A 1 280 ? -22.915 -13.337 11.413 1.00 90.88 280 LEU A O 1
ATOM 2041 N N . GLY A 1 281 ? -22.169 -15.443 11.352 1.00 87.75 281 GLY A N 1
ATOM 2042 C CA . GLY A 1 281 ? -23.498 -16.061 11.293 1.00 87.75 281 GLY A CA 1
ATOM 2043 C C . GLY A 1 281 ? -24.310 -15.851 12.575 1.00 87.75 281 GLY A C 1
ATOM 2044 O O . GLY A 1 281 ? -25.529 -15.715 12.514 1.00 87.75 281 GLY A O 1
ATOM 2045 N N . GLU A 1 282 ? -23.635 -15.751 13.718 1.00 89.62 282 GLU A N 1
ATOM 2046 C CA . GLU A 1 282 ? -24.253 -15.581 15.039 1.00 89.62 282 GLU A CA 1
ATOM 2047 C C . GLU A 1 282 ? -24.256 -14.124 15.522 1.00 89.62 282 GLU A C 1
ATOM 2049 O O . GLU A 1 282 ? -25.076 -13.757 16.360 1.00 89.62 282 GLU A O 1
ATOM 2054 N N . ALA A 1 283 ? -23.376 -13.275 14.988 1.00 92.31 283 ALA A N 1
ATOM 2055 C CA . ALA A 1 283 ? -23.234 -11.890 15.420 1.00 92.31 283 ALA A CA 1
ATOM 2056 C C . ALA A 1 283 ? -24.473 -11.038 15.101 1.00 92.31 283 ALA A C 1
ATOM 2058 O O . ALA A 1 283 ? -25.051 -11.133 14.010 1.00 92.31 283 ALA A O 1
ATOM 2059 N N . ALA A 1 284 ? -24.849 -10.168 16.044 1.00 92.75 284 ALA A N 1
ATOM 2060 C CA . ALA A 1 284 ? -25.868 -9.134 15.848 1.00 92.75 284 ALA A CA 1
ATOM 2061 C C . ALA A 1 284 ? -25.346 -7.957 15.020 1.00 92.75 284 ALA A C 1
ATOM 2063 O O . ALA A 1 284 ? -26.127 -7.312 14.333 1.00 92.75 284 ALA A O 1
ATOM 2064 N N . LEU A 1 285 ? -24.042 -7.684 15.069 1.00 95.00 285 LEU A N 1
ATOM 2065 C CA . LEU A 1 285 ? -23.396 -6.672 14.243 1.00 95.00 285 LEU A CA 1
ATOM 2066 C C . LEU A 1 285 ? -21.938 -7.046 13.997 1.00 95.00 285 LEU A C 1
ATOM 2068 O O . LEU A 1 285 ? -21.206 -7.415 14.917 1.00 95.00 285 LEU A O 1
ATOM 2072 N N . SER A 1 286 ? -21.498 -6.890 12.757 1.00 96.06 286 SER A N 1
ATOM 2073 C CA . SER A 1 286 ? -20.087 -6.862 12.412 1.00 96.06 286 SER A CA 1
ATOM 2074 C C . SER A 1 286 ? -19.603 -5.422 12.319 1.00 96.06 286 SER A C 1
ATOM 2076 O O . SER A 1 286 ? -20.201 -4.615 11.611 1.00 96.06 286 SER A O 1
ATOM 2078 N N . VAL A 1 287 ? -18.506 -5.103 13.000 1.00 96.94 287 VAL A N 1
ATOM 2079 C CA . VAL A 1 287 ? -17.756 -3.862 12.785 1.00 96.94 287 VAL A CA 1
ATOM 2080 C C . VAL A 1 287 ? -16.452 -4.240 12.104 1.00 96.94 287 VAL A C 1
ATOM 2082 O O . VAL A 1 287 ? -15.640 -4.960 12.681 1.00 96.94 287 VAL A O 1
ATOM 2085 N N . SER A 1 288 ? -16.229 -3.852 10.854 1.00 94.94 288 SER A N 1
ATOM 2086 C CA . SER A 1 288 ? -15.043 -4.338 10.141 1.00 94.94 288 SER A CA 1
ATOM 2087 C C . SER A 1 288 ? -14.481 -3.375 9.112 1.00 94.94 288 SER A C 1
ATOM 2089 O O . SER A 1 288 ? -15.186 -2.540 8.556 1.00 94.94 288 SER A O 1
ATOM 2091 N N . GLN A 1 289 ? -13.198 -3.549 8.807 1.00 92.56 289 GLN A N 1
ATOM 2092 C CA . GLN A 1 289 ? -12.604 -2.981 7.599 1.00 92.56 289 GLN A CA 1
ATOM 2093 C C . GLN A 1 289 ? -13.168 -3.661 6.343 1.00 92.56 289 GLN A C 1
ATOM 2095 O O . GLN A 1 289 ? -13.452 -4.861 6.330 1.00 92.56 289 GLN A O 1
ATOM 2100 N N . ALA A 1 290 ? -13.308 -2.903 5.255 1.00 89.56 290 ALA A N 1
ATOM 2101 C CA . ALA A 1 290 ? -13.961 -3.344 4.020 1.00 89.56 290 ALA A CA 1
ATOM 2102 C C . ALA A 1 290 ? -12.995 -4.038 3.037 1.00 89.56 290 ALA A C 1
ATOM 2104 O O . ALA A 1 290 ? -12.970 -3.767 1.832 1.00 89.56 290 ALA A O 1
ATOM 2105 N N . GLY A 1 291 ? -12.177 -4.956 3.556 1.00 85.81 291 GLY A N 1
ATOM 2106 C CA . GLY A 1 291 ? -11.319 -5.814 2.741 1.00 85.81 291 GLY A CA 1
ATOM 2107 C C . GLY A 1 291 ? -12.129 -6.793 1.880 1.00 85.81 291 GLY A C 1
ATOM 2108 O O . GLY A 1 291 ? -13.229 -7.191 2.250 1.00 85.81 291 GLY A O 1
ATOM 2109 N N . TYR A 1 292 ? -11.561 -7.229 0.747 1.00 85.12 292 TYR A N 1
ATOM 2110 C CA . TYR A 1 292 ? -12.236 -8.128 -0.207 1.00 85.12 292 TYR A CA 1
ATOM 2111 C C . TYR A 1 292 ? -12.828 -9.384 0.465 1.00 85.12 292 TYR A C 1
ATOM 2113 O O . TYR A 1 292 ? -14.010 -9.655 0.302 1.00 85.12 292 TYR A O 1
ATOM 2121 N N . ASN A 1 293 ? -12.045 -10.121 1.265 1.00 83.38 293 ASN A N 1
ATOM 2122 C CA . ASN A 1 293 ? -12.537 -11.341 1.924 1.00 83.38 293 ASN A CA 1
ATOM 2123 C C . ASN A 1 293 ? -13.605 -11.037 2.982 1.00 83.38 293 ASN A C 1
ATOM 2125 O O . ASN A 1 293 ? -14.620 -11.719 3.027 1.00 83.38 293 ASN A O 1
ATOM 2129 N N . THR A 1 294 ? -13.409 -9.980 3.776 1.00 87.44 294 THR A N 1
ATOM 2130 C CA . THR A 1 294 ? -14.376 -9.556 4.793 1.00 87.44 294 THR A CA 1
ATOM 2131 C C . THR A 1 294 ? -15.730 -9.232 4.174 1.00 87.44 294 THR A C 1
ATOM 2133 O O . THR A 1 294 ? -16.759 -9.657 4.686 1.00 87.44 294 THR A O 1
ATOM 2136 N N . VAL A 1 295 ? -15.743 -8.527 3.039 1.00 88.69 295 VAL A N 1
ATOM 2137 C CA . VAL A 1 295 ? -16.975 -8.251 2.291 1.00 88.69 295 VAL A CA 1
ATOM 2138 C C . VAL A 1 295 ? -17.661 -9.553 1.875 1.00 88.69 295 VAL A C 1
ATOM 2140 O O . VAL A 1 295 ? -18.866 -9.679 2.057 1.00 88.69 295 VAL A O 1
ATOM 2143 N N . LEU A 1 296 ? -16.920 -10.550 1.386 1.00 87.31 296 LEU A N 1
ATOM 2144 C CA . LEU A 1 296 ? -17.506 -11.852 1.044 1.00 87.31 296 LEU A CA 1
ATOM 2145 C C . LEU A 1 296 ? -18.072 -12.585 2.257 1.00 87.31 296 LEU A C 1
ATOM 2147 O O . LEU A 1 296 ? -19.161 -13.150 2.166 1.00 87.31 296 LEU A O 1
ATOM 2151 N N . ASP A 1 297 ? -17.377 -12.535 3.391 1.00 88.00 297 ASP A N 1
ATOM 2152 C CA . ASP A 1 297 ? -17.852 -13.124 4.640 1.00 88.00 297 ASP A CA 1
ATOM 2153 C C . ASP A 1 297 ? -19.155 -12.454 5.118 1.00 88.00 297 ASP A C 1
ATOM 2155 O O . ASP A 1 297 ? -20.074 -13.137 5.575 1.00 88.00 297 ASP A O 1
ATOM 2159 N N . LEU A 1 298 ? -19.283 -11.133 4.957 1.00 89.38 298 LEU A N 1
ATOM 2160 C CA . LEU A 1 298 ? -20.502 -10.377 5.266 1.00 89.38 298 LEU A CA 1
ATOM 2161 C C . LEU A 1 298 ? -21.655 -10.729 4.324 1.00 89.38 298 LEU A C 1
ATOM 2163 O O . LEU A 1 298 ? -22.748 -11.046 4.791 1.00 89.38 298 LEU A O 1
ATOM 2167 N N . LEU A 1 299 ? -21.403 -10.750 3.013 1.00 87.12 299 LEU A N 1
ATOM 2168 C CA . LEU A 1 299 ? -22.396 -11.134 2.005 1.00 87.12 299 LEU A CA 1
ATOM 2169 C C . LEU A 1 299 ? -22.887 -12.577 2.222 1.00 87.12 299 LEU A C 1
ATOM 2171 O O . LEU A 1 299 ? -24.079 -12.859 2.148 1.00 87.12 299 LEU A O 1
ATOM 2175 N N . GLN A 1 300 ? -21.987 -13.508 2.549 1.00 84.06 300 GLN A N 1
ATOM 2176 C CA . GLN A 1 300 ? -22.357 -14.900 2.812 1.00 84.06 300 GLN A CA 1
ATOM 2177 C C . GLN A 1 300 ? -23.100 -15.077 4.142 1.00 84.06 300 GLN A C 1
ATOM 2179 O O . GLN A 1 300 ? -24.014 -15.899 4.219 1.00 84.06 300 GLN A O 1
ATOM 2184 N N . SER A 1 301 ? -22.694 -14.366 5.196 1.00 86.38 301 SER A N 1
ATOM 2185 C CA . SER A 1 301 ? -23.306 -14.499 6.523 1.00 86.38 301 SER A CA 1
ATOM 2186 C C . SER A 1 301 ? -24.622 -13.737 6.654 1.00 86.38 301 SER A C 1
ATOM 2188 O O . SER A 1 301 ? -25.430 -14.097 7.507 1.00 86.38 301 SER A O 1
ATOM 2190 N N . GLY A 1 302 ? -24.847 -12.687 5.857 1.00 86.44 302 GLY A N 1
ATOM 2191 C CA . GLY A 1 302 ? -25.983 -11.774 6.011 1.00 86.44 302 GLY A CA 1
ATOM 2192 C C . GLY A 1 302 ? -25.954 -10.996 7.332 1.00 86.44 302 GLY A C 1
ATOM 2193 O O . GLY A 1 302 ? -27.000 -10.563 7.816 1.00 86.44 302 GLY A O 1
ATOM 2194 N N . CYS A 1 303 ? -24.782 -10.884 7.964 1.00 89.69 303 CYS A N 1
ATOM 2195 C CA . CYS A 1 303 ? -24.618 -10.136 9.203 1.00 89.69 303 CYS A CA 1
ATOM 2196 C C . CYS A 1 303 ? -24.822 -8.634 8.943 1.00 89.69 303 CYS A C 1
ATOM 2198 O O . CYS A 1 303 ? -24.236 -8.120 7.985 1.00 89.69 303 CYS A O 1
ATOM 2200 N N . PRO A 1 304 ? -25.599 -7.911 9.777 1.00 91.44 304 PRO A N 1
ATOM 2201 C CA . PRO A 1 304 ? -25.574 -6.452 9.766 1.00 91.44 304 PRO A CA 1
ATOM 2202 C C . PRO A 1 304 ? -24.132 -5.950 9.867 1.00 91.44 304 PRO A C 1
ATOM 2204 O O . PRO A 1 304 ? -23.348 -6.482 10.657 1.00 91.44 304 PRO A O 1
ATOM 2207 N N . ALA A 1 305 ? -23.780 -4.930 9.088 1.00 94.12 305 ALA A N 1
ATOM 2208 C CA . ALA A 1 305 ? -22.404 -4.457 8.998 1.00 94.12 305 ALA A CA 1
ATOM 2209 C C . ALA A 1 305 ? -22.290 -2.947 9.229 1.00 94.12 305 ALA A C 1
ATOM 2211 O O . ALA A 1 305 ? -22.989 -2.146 8.604 1.00 94.12 305 ALA A O 1
ATOM 2212 N N . LEU A 1 306 ? -21.344 -2.570 10.084 1.00 96.12 306 LEU A N 1
ATOM 2213 C CA . LEU A 1 306 ? -20.754 -1.243 10.161 1.00 96.12 306 LEU A CA 1
ATOM 2214 C C . LEU A 1 306 ? -19.326 -1.335 9.614 1.00 96.12 306 LEU A C 1
ATOM 2216 O O . LEU A 1 306 ? -18.465 -2.002 10.186 1.00 96.12 306 LEU A O 1
ATOM 2220 N N . LEU A 1 307 ? -19.079 -0.682 8.488 1.00 95.56 307 LEU A N 1
ATOM 2221 C CA . LEU A 1 307 ? -17.789 -0.698 7.821 1.00 95.56 307 LEU A CA 1
ATOM 2222 C C . LEU A 1 307 ? -16.990 0.549 8.174 1.00 95.56 307 LEU A C 1
ATOM 2224 O O . LEU A 1 307 ? -17.478 1.667 8.021 1.00 95.56 307 LEU A O 1
ATOM 2228 N N . VAL A 1 308 ? -15.752 0.332 8.602 1.00 94.62 308 VAL A N 1
ATOM 2229 C CA . VAL A 1 308 ? -14.755 1.379 8.834 1.00 94.62 308 VAL A CA 1
ATOM 2230 C C . VAL A 1 308 ? -13.638 1.153 7.821 1.00 94.62 308 VAL A C 1
ATOM 2232 O O . VAL A 1 308 ? -12.715 0.393 8.111 1.00 94.62 308 VAL A O 1
ATOM 2235 N N . PRO A 1 309 ? -13.767 1.654 6.579 1.00 90.00 309 PRO A N 1
ATOM 2236 C CA . PRO A 1 309 ? -12.777 1.396 5.542 1.00 90.00 309 PRO A CA 1
ATOM 2237 C C . PRO A 1 309 ? -11.439 2.023 5.926 1.00 90.00 309 PRO A C 1
ATOM 2239 O O . PRO A 1 309 ? -11.406 3.144 6.411 1.00 90.00 309 PRO A O 1
ATOM 2242 N N . PHE A 1 310 ? -10.342 1.312 5.678 1.00 81.19 310 PHE A N 1
ATOM 2243 C CA . PHE A 1 310 ? -9.010 1.905 5.751 1.00 81.19 310 PHE A CA 1
ATOM 2244 C C . PHE A 1 310 ? -8.789 2.833 4.547 1.00 81.19 310 PHE A C 1
ATOM 2246 O O . PHE A 1 310 ? -9.017 2.417 3.406 1.00 81.19 310 PHE A O 1
ATOM 2253 N N . GLU A 1 311 ? -8.360 4.068 4.796 1.00 67.31 311 GLU A N 1
ATOM 2254 C CA . GLU A 1 311 ? -8.262 5.151 3.806 1.00 67.31 311 GLU A CA 1
ATOM 2255 C C . GLU A 1 311 ? -6.838 5.728 3.667 1.00 67.31 311 GLU A C 1
ATOM 2257 O O . GLU A 1 311 ? -6.599 6.606 2.830 1.00 67.31 311 GLU A O 1
ATOM 2262 N N . ALA A 1 312 ? -5.857 5.245 4.438 1.00 54.06 312 ALA A N 1
ATOM 2263 C CA . ALA A 1 312 ? -4.488 5.756 4.349 1.00 54.06 312 ALA A CA 1
ATOM 2264 C C . ALA A 1 312 ? -3.768 5.332 3.045 1.00 54.06 312 ALA A C 1
ATOM 2266 O O . ALA A 1 312 ? -4.001 4.266 2.480 1.00 54.06 312 ALA A O 1
ATOM 2267 N N . GLY A 1 313 ? -2.833 6.163 2.563 1.00 45.41 313 GLY A N 1
ATOM 2268 C CA . GLY A 1 313 ? -1.883 5.780 1.503 1.00 45.41 313 GLY A CA 1
ATOM 2269 C C . GLY A 1 313 ? -2.432 5.716 0.069 1.00 45.41 313 GLY A C 1
ATOM 2270 O O . GLY A 1 313 ? -1.995 4.871 -0.709 1.00 45.41 313 GLY A O 1
ATOM 2271 N N . HIS A 1 314 ? -3.363 6.601 -0.307 1.00 48.41 314 HIS A N 1
ATOM 2272 C CA . HIS A 1 314 ? -4.106 6.545 -1.581 1.00 48.41 314 HIS A CA 1
ATOM 2273 C C . HIS A 1 314 ? -4.915 5.242 -1.775 1.00 48.41 314 HIS A C 1
ATOM 2275 O O . HIS A 1 314 ? -5.340 4.949 -2.897 1.00 48.41 314 HIS A O 1
ATOM 2281 N N . GLU A 1 315 ? -5.144 4.454 -0.717 1.00 60.75 315 GLU A N 1
ATOM 2282 C CA . GLU A 1 315 ? -5.939 3.230 -0.789 1.00 60.75 315 GLU A CA 1
ATOM 2283 C C . GLU A 1 315 ? -7.427 3.583 -0.911 1.00 60.75 315 GLU A C 1
ATOM 2285 O O . GLU A 1 315 ? -8.092 3.973 0.041 1.00 60.75 315 GLU A O 1
ATOM 2290 N N . THR A 1 316 ? -7.966 3.469 -2.124 1.00 73.12 316 THR A N 1
ATOM 2291 C CA . THR A 1 316 ? -9.382 3.753 -2.406 1.00 73.12 316 THR A CA 1
ATOM 2292 C C . THR A 1 316 ? -10.253 2.501 -2.412 1.00 73.12 316 THR A C 1
ATOM 2294 O O . THR A 1 316 ? -11.478 2.610 -2.410 1.00 73.12 316 THR A O 1
ATOM 2297 N N . GLU A 1 317 ? -9.651 1.305 -2.414 1.00 83.44 317 GLU A N 1
ATOM 2298 C CA . GLU A 1 317 ? -10.395 0.068 -2.649 1.00 83.44 317 GLU A CA 1
ATOM 2299 C C . GLU A 1 317 ? -11.377 -0.263 -1.524 1.00 83.44 317 GLU A C 1
ATOM 2301 O O . GLU A 1 317 ? -12.508 -0.662 -1.795 1.00 83.44 317 GLU A O 1
ATOM 2306 N N . GLN A 1 318 ? -10.963 -0.133 -0.260 1.00 87.81 318 GLN A N 1
ATOM 2307 C CA . GLN A 1 318 ? -11.837 -0.467 0.868 1.00 87.81 318 GLN A CA 1
ATOM 2308 C C . GLN A 1 318 ? -12.994 0.518 0.978 1.00 87.81 318 GLN A C 1
ATOM 2310 O O . GLN A 1 318 ? -14.138 0.095 1.134 1.00 87.81 318 GLN A O 1
ATOM 2315 N N . ARG A 1 319 ? -12.716 1.816 0.822 1.00 89.06 319 ARG A N 1
ATOM 2316 C CA . ARG A 1 319 ? -13.744 2.858 0.821 1.00 89.06 319 ARG A CA 1
ATOM 2317 C C . ARG A 1 319 ? -14.774 2.625 -0.280 1.00 89.06 319 ARG A C 1
ATOM 2319 O O . ARG A 1 319 ? -15.962 2.579 0.017 1.00 89.06 319 ARG A O 1
ATOM 2326 N N . LEU A 1 320 ? -14.330 2.372 -1.514 1.00 90.19 320 LEU A N 1
ATOM 2327 C CA . LEU A 1 320 ? -15.241 2.117 -2.631 1.00 90.19 320 LEU A CA 1
ATOM 2328 C C . LEU A 1 320 ? -16.115 0.875 -2.386 1.00 90.19 320 LEU A C 1
ATOM 2330 O O . LEU A 1 320 ? -17.318 0.928 -2.639 1.00 90.19 320 LEU A O 1
ATOM 2334 N N . ARG A 1 321 ? -15.568 -0.219 -1.826 1.00 90.88 321 ARG A N 1
ATOM 2335 C CA . ARG A 1 321 ? -16.400 -1.367 -1.406 1.00 90.88 321 ARG A CA 1
ATOM 2336 C C . ARG A 1 321 ? -17.406 -0.953 -0.336 1.00 90.88 321 ARG A C 1
ATOM 2338 O O . ARG A 1 321 ? -18.587 -1.235 -0.491 1.00 90.88 321 ARG A O 1
ATOM 2345 N N . ALA A 1 322 ? -16.962 -0.278 0.722 1.00 92.75 322 ALA A N 1
ATOM 2346 C CA . ALA A 1 322 ? -17.818 0.113 1.839 1.00 92.75 322 ALA A CA 1
ATOM 2347 C C . ALA A 1 322 ? -18.992 1.000 1.396 1.00 92.75 322 ALA A C 1
ATOM 2349 O O . ALA A 1 322 ? -20.144 0.712 1.723 1.00 92.75 322 ALA A O 1
ATOM 2350 N N . GLU A 1 323 ? -18.705 2.031 0.602 1.00 92.56 323 GLU A N 1
ATOM 2351 C CA . GLU A 1 323 ? -19.699 2.939 0.023 1.00 92.56 323 GLU A CA 1
ATOM 2352 C C . GLU A 1 323 ? -20.683 2.187 -0.878 1.00 92.56 323 GLU A C 1
ATOM 2354 O O . GLU A 1 323 ? -21.889 2.415 -0.801 1.00 92.56 323 GLU A O 1
ATOM 2359 N N . THR A 1 324 ? -20.196 1.229 -1.672 1.00 92.25 324 THR A N 1
ATOM 2360 C CA . THR A 1 324 ? -21.046 0.407 -2.545 1.00 92.25 324 THR A CA 1
ATOM 2361 C C . THR A 1 324 ? -21.974 -0.506 -1.744 1.00 92.25 324 THR A C 1
ATOM 2363 O O . THR A 1 324 ? -23.164 -0.579 -2.055 1.00 92.25 324 THR A O 1
ATOM 2366 N N . LEU A 1 325 ? -21.483 -1.173 -0.689 1.00 91.44 325 LEU A N 1
ATOM 2367 C CA . LEU A 1 325 ? -22.343 -1.964 0.203 1.00 91.44 325 LEU A CA 1
ATOM 2368 C C . LEU A 1 325 ? -23.417 -1.087 0.851 1.00 91.44 325 LEU A C 1
ATOM 2370 O O . LEU A 1 325 ? -24.575 -1.495 0.923 1.00 91.44 325 LEU A O 1
ATOM 2374 N N . ALA A 1 326 ? -23.052 0.114 1.300 1.00 91.62 326 ALA A N 1
ATOM 2375 C CA . ALA A 1 326 ? -24.002 1.031 1.913 1.00 91.62 326 ALA A CA 1
ATOM 2376 C C . ALA A 1 326 ? -25.046 1.560 0.927 1.00 91.62 326 ALA A C 1
ATOM 2378 O O . ALA A 1 326 ? -26.227 1.608 1.268 1.00 91.62 326 ALA A O 1
ATOM 2379 N N . ALA A 1 327 ? -24.655 1.864 -0.312 1.00 90.75 327 ALA A N 1
ATOM 2380 C CA . ALA A 1 327 ? -25.583 2.259 -1.372 1.00 90.75 327 ALA A CA 1
ATOM 2381 C C . ALA A 1 327 ? -26.612 1.160 -1.700 1.00 90.75 327 ALA A C 1
ATOM 2383 O O . ALA A 1 327 ? -27.742 1.467 -2.071 1.00 90.75 327 ALA A O 1
ATOM 2384 N N . HIS A 1 328 ? -26.250 -0.112 -1.503 1.00 88.75 328 HIS A N 1
ATOM 2385 C CA . HIS A 1 328 ? -27.151 -1.260 -1.645 1.00 88.75 328 HIS A CA 1
ATOM 2386 C C . HIS A 1 328 ? -27.916 -1.611 -0.355 1.00 88.75 328 HIS A C 1
ATOM 2388 O O . HIS A 1 328 ? -28.620 -2.619 -0.316 1.00 88.75 328 HIS A O 1
ATOM 2394 N N . GLY A 1 329 ? -27.778 -0.819 0.714 1.00 88.69 329 GLY A N 1
ATOM 2395 C CA . GLY A 1 329 ? -28.430 -1.071 2.003 1.00 88.69 329 GLY A CA 1
ATOM 2396 C C . GLY A 1 329 ? -27.882 -2.285 2.763 1.00 88.69 329 GLY A C 1
ATOM 2397 O O . GLY A 1 329 ? -28.544 -2.786 3.668 1.00 88.69 329 GLY A O 1
ATOM 2398 N N . LEU A 1 330 ? -26.689 -2.772 2.405 1.00 89.88 330 LEU A N 1
ATOM 2399 C CA . LEU A 1 330 ? -26.066 -3.961 3.002 1.00 89.88 330 LEU A CA 1
ATOM 2400 C C . LEU A 1 330 ? -25.139 -3.627 4.180 1.00 89.88 330 LEU A C 1
ATOM 2402 O O . LEU A 1 330 ? -24.770 -4.517 4.943 1.00 89.88 330 LEU A O 1
ATOM 2406 N N . ALA A 1 331 ? -24.747 -2.361 4.330 1.00 92.56 331 ALA A N 1
ATOM 2407 C CA . ALA A 1 331 ? -23.898 -1.891 5.419 1.00 92.56 331 ALA A CA 1
ATOM 2408 C C . ALA A 1 331 ? -24.161 -0.413 5.745 1.00 92.56 331 ALA A C 1
ATOM 2410 O O . ALA A 1 331 ? -24.764 0.319 4.962 1.00 92.56 331 ALA A O 1
ATOM 2411 N N . ARG A 1 332 ? -23.651 0.055 6.883 1.00 93.81 332 ARG A N 1
ATOM 2412 C CA . ARG A 1 332 ? -23.393 1.481 7.135 1.00 93.81 332 ARG A CA 1
ATOM 2413 C C . ARG A 1 332 ? -21.894 1.737 7.088 1.00 93.81 332 ARG A C 1
ATOM 2415 O O . ARG A 1 332 ? -21.119 0.838 7.393 1.00 93.81 332 ARG A O 1
ATOM 2422 N N . VAL A 1 333 ? -21.494 2.957 6.745 1.00 94.31 333 VAL A N 1
ATOM 2423 C CA . VAL A 1 333 ? -20.084 3.368 6.746 1.00 94.31 333 VAL A CA 1
ATOM 2424 C C . VAL A 1 333 ? -19.849 4.376 7.862 1.00 94.31 333 VAL A C 1
ATOM 2426 O O . VAL A 1 333 ? -20.592 5.350 7.982 1.00 94.31 333 VAL A O 1
ATOM 2429 N N . LEU A 1 334 ? -18.811 4.139 8.658 1.00 94.50 334 LEU A N 1
ATOM 2430 C CA . LEU A 1 334 ? -18.187 5.136 9.520 1.00 94.50 334 LEU A CA 1
ATOM 2431 C C . LEU A 1 334 ? -16.805 5.439 8.918 1.00 94.50 334 LEU A C 1
ATOM 2433 O O . LEU A 1 334 ? -15.950 4.556 8.946 1.00 94.50 334 LEU A O 1
ATOM 2437 N N . PRO A 1 335 ? -16.586 6.632 8.336 1.00 90.81 335 PRO A N 1
ATOM 2438 C CA . PRO A 1 335 ? -15.292 6.994 7.760 1.00 90.81 335 PRO A CA 1
ATOM 2439 C C . PRO A 1 335 ? -14.168 6.888 8.795 1.00 90.81 335 PRO A C 1
ATOM 2441 O O . PRO A 1 335 ? -14.370 7.260 9.952 1.00 90.81 335 PRO A O 1
ATOM 2444 N N . GLU A 1 336 ? -12.979 6.441 8.383 1.00 84.94 336 GLU A N 1
ATOM 2445 C CA . GLU A 1 336 ? -11.820 6.318 9.286 1.00 84.94 336 GLU A CA 1
ATOM 2446 C C . GLU A 1 336 ? -11.449 7.664 9.923 1.00 84.94 336 GLU A C 1
ATOM 2448 O O . GLU A 1 336 ? -11.149 7.731 11.110 1.00 84.94 336 GLU A O 1
ATOM 2453 N N . SER A 1 337 ? -11.582 8.762 9.175 1.00 86.06 337 SER A N 1
ATOM 2454 C CA . SER A 1 337 ? -11.361 10.128 9.676 1.00 86.06 337 SER A CA 1
ATOM 2455 C C . SER A 1 337 ? -12.314 10.558 10.800 1.00 86.06 337 SER A C 1
ATOM 2457 O O . SER A 1 337 ? -12.004 11.484 11.546 1.00 86.06 337 SER A O 1
ATOM 2459 N N . ALA A 1 338 ? -13.466 9.898 10.930 1.00 91.25 338 ALA A N 1
ATOM 2460 C CA . ALA A 1 338 ? -14.454 10.149 11.973 1.00 91.25 338 ALA A CA 1
ATOM 2461 C C . ALA A 1 338 ? -14.404 9.101 13.097 1.00 91.25 338 ALA A C 1
ATOM 2463 O O . ALA A 1 338 ? -15.255 9.133 13.988 1.00 91.25 338 ALA A O 1
ATOM 2464 N N . LEU A 1 339 ? -13.462 8.154 13.055 1.00 93.62 339 LEU A N 1
ATOM 2465 C CA . LEU A 1 339 ? -13.370 7.056 14.009 1.00 93.62 339 LEU A CA 1
ATOM 2466 C C . LEU A 1 339 ? -12.885 7.555 15.378 1.00 93.62 339 LEU A C 1
ATOM 2468 O O . LEU A 1 339 ? -11.713 7.864 15.572 1.00 93.62 339 LEU A O 1
ATOM 2472 N N . THR A 1 340 ? -13.794 7.569 16.348 1.00 96.31 340 THR A N 1
ATOM 2473 C CA . THR A 1 340 ? -13.505 7.748 17.775 1.00 96.31 340 THR A CA 1
ATOM 2474 C C . THR A 1 340 ? -14.282 6.706 18.576 1.00 96.31 340 THR A C 1
ATOM 2476 O O . THR A 1 340 ? -15.161 6.024 18.040 1.00 96.31 340 THR A O 1
ATOM 2479 N N . ALA A 1 341 ? -13.985 6.574 19.869 1.00 96.44 341 ALA A N 1
ATOM 2480 C CA . ALA A 1 341 ? -14.735 5.685 20.754 1.00 96.44 341 ALA A CA 1
ATOM 2481 C C . ALA A 1 341 ? -16.231 6.049 20.790 1.00 96.44 341 ALA A C 1
ATOM 2483 O O . ALA A 1 341 ? -17.098 5.180 20.708 1.00 96.44 341 ALA A O 1
ATOM 2484 N N . GLU A 1 342 ? -16.535 7.344 20.865 1.00 97.56 342 GLU A N 1
ATOM 2485 C CA . GLU A 1 342 ? -17.887 7.892 20.949 1.00 97.56 342 GLU A CA 1
ATOM 2486 C C . GLU A 1 342 ? -18.640 7.730 19.631 1.00 97.56 342 GLU A C 1
ATOM 2488 O O . GLU A 1 342 ? -19.791 7.286 19.630 1.00 97.56 342 GLU A O 1
ATOM 2493 N N . SER A 1 343 ? -18.000 8.060 18.502 1.00 97.12 343 SER A N 1
ATOM 2494 C CA . SER A 1 343 ? -18.634 7.931 17.189 1.00 97.12 343 SER A CA 1
ATOM 2495 C C . SER A 1 343 ? -18.900 6.466 16.846 1.00 97.12 343 SER A C 1
ATOM 2497 O O . SER A 1 343 ? -19.977 6.143 16.337 1.00 97.12 343 SER A O 1
ATOM 2499 N N . LEU A 1 344 ? -17.982 5.561 17.207 1.00 97.50 344 LEU A N 1
ATOM 2500 C CA . LEU A 1 344 ? -18.161 4.125 17.036 1.00 97.50 344 LEU A CA 1
ATOM 2501 C C . LEU A 1 344 ? -19.275 3.580 17.937 1.00 97.50 344 LEU A C 1
ATOM 2503 O O . LEU A 1 344 ? -20.144 2.859 17.449 1.00 97.50 344 LEU A O 1
ATOM 2507 N N . ALA A 1 345 ? -19.301 3.952 19.219 1.00 97.06 345 ALA A N 1
ATOM 2508 C CA . ALA A 1 345 ? -20.369 3.566 20.142 1.00 97.06 345 ALA A CA 1
ATOM 2509 C C . ALA A 1 345 ? -21.750 4.020 19.634 1.00 97.06 345 ALA A C 1
ATOM 2511 O O . ALA A 1 345 ? -22.691 3.225 19.589 1.00 97.06 345 ALA A O 1
ATOM 2512 N N . ALA A 1 346 ? -21.868 5.269 19.177 1.00 96.19 346 ALA A N 1
ATOM 2513 C CA . ALA A 1 346 ? -23.107 5.803 18.615 1.00 96.19 346 ALA A CA 1
ATOM 2514 C C . ALA A 1 346 ? -23.520 5.093 17.311 1.00 96.19 346 ALA A C 1
ATOM 2516 O O . ALA A 1 346 ? -24.700 4.783 17.107 1.00 96.19 346 ALA A O 1
ATOM 2517 N N . ALA A 1 347 ? -22.563 4.802 16.426 1.00 95.12 347 ALA A N 1
ATOM 2518 C CA . ALA A 1 347 ? -22.815 4.090 15.175 1.00 95.12 347 ALA A CA 1
ATOM 2519 C C . ALA A 1 347 ? -23.291 2.651 15.420 1.00 95.12 347 ALA A C 1
ATOM 2521 O O . ALA A 1 347 ? -24.223 2.189 14.763 1.00 95.12 347 ALA A O 1
ATOM 2522 N N . VAL A 1 348 ? -22.701 1.973 16.405 1.00 94.94 348 VAL A N 1
ATOM 2523 C CA . VAL A 1 348 ? -23.096 0.631 16.837 1.00 94.94 348 VAL A CA 1
ATOM 2524 C C . VAL A 1 348 ? -24.504 0.616 17.436 1.00 94.94 348 VAL A C 1
ATOM 2526 O O . VAL A 1 348 ? -25.313 -0.234 17.074 1.00 94.94 348 VAL A O 1
ATOM 2529 N N . LEU A 1 349 ? -24.834 1.566 18.313 1.00 92.75 349 LEU A N 1
ATOM 2530 C CA . LEU A 1 349 ? -26.166 1.650 18.928 1.00 92.75 349 LEU A CA 1
ATOM 2531 C C . LEU A 1 349 ? -27.274 1.964 17.914 1.00 92.75 349 LEU A C 1
ATOM 2533 O O . LEU A 1 349 ? -28.435 1.639 18.144 1.00 92.75 349 LEU A O 1
ATOM 2537 N N . SER A 1 350 ? -26.916 2.581 16.789 1.00 88.56 350 SER A N 1
ATOM 2538 C CA . SER A 1 350 ? -27.828 2.894 15.686 1.00 88.56 350 SER A CA 1
ATOM 2539 C C . SER A 1 350 ? -27.705 1.922 14.505 1.00 88.56 350 SER A C 1
ATOM 2541 O O . SER A 1 350 ? -28.138 2.245 13.396 1.00 88.56 350 SER A O 1
ATOM 2543 N N . ALA A 1 351 ? -27.082 0.756 14.702 1.00 77.81 351 ALA A N 1
ATOM 2544 C CA . ALA A 1 351 ? -26.791 -0.202 13.641 1.00 77.81 351 ALA A CA 1
ATOM 2545 C C . ALA A 1 351 ? -28.015 -0.540 12.769 1.00 77.81 351 ALA A C 1
ATOM 2547 O O . ALA A 1 351 ? -29.147 -0.575 13.263 1.00 77.81 351 ALA A O 1
ATOM 2548 N N . PRO A 1 352 ? -27.806 -0.777 11.460 1.00 72.19 352 PRO A N 1
ATOM 2549 C CA . PRO A 1 352 ? -28.907 -1.075 10.561 1.00 72.19 352 PRO A CA 1
ATOM 2550 C C . PRO A 1 352 ? -29.522 -2.440 10.914 1.00 72.19 352 PRO A C 1
ATOM 2552 O O . PRO A 1 352 ? -28.826 -3.311 11.448 1.00 72.19 352 PRO A O 1
ATOM 2555 N N . PRO A 1 353 ? -30.807 -2.668 10.592 1.00 70.06 353 PRO A N 1
ATOM 2556 C CA . PRO A 1 353 ? -31.374 -4.007 10.666 1.00 70.06 353 PRO A CA 1
ATOM 2557 C C . PRO A 1 353 ? -30.620 -4.965 9.720 1.00 70.06 353 PRO A C 1
ATOM 2559 O O . PRO A 1 353 ? -29.941 -4.508 8.795 1.00 70.06 353 PRO A O 1
ATOM 2562 N N . PRO A 1 354 ? -30.737 -6.292 9.916 1.00 68.56 354 PRO A N 1
ATOM 2563 C CA . PRO A 1 354 ? -30.159 -7.276 9.006 1.00 68.56 354 PRO A CA 1
ATOM 2564 C C . PRO A 1 354 ? -30.519 -6.997 7.558 1.00 68.56 354 PRO A C 1
ATOM 2566 O O . PRO A 1 354 ? -31.683 -6.756 7.231 1.00 68.56 354 PRO A O 1
ATOM 2569 N N . ALA A 1 355 ? -29.498 -7.039 6.705 1.00 66.31 355 ALA A N 1
ATOM 2570 C CA . ALA A 1 355 ? -29.663 -6.848 5.280 1.00 66.31 355 ALA A CA 1
ATOM 2571 C C . ALA A 1 355 ? -30.675 -7.865 4.730 1.00 66.31 355 ALA A C 1
ATOM 2573 O O . ALA A 1 355 ? -30.602 -9.066 5.009 1.00 66.31 355 ALA A O 1
ATOM 2574 N N . THR A 1 356 ? -31.622 -7.384 3.928 1.00 63.31 356 THR A N 1
ATOM 2575 C CA . THR A 1 356 ? -32.465 -8.252 3.105 1.00 63.31 356 THR A CA 1
ATOM 2576 C C . THR A 1 356 ? -31.593 -8.949 2.059 1.00 63.31 356 THR A C 1
ATOM 2578 O O . THR A 1 356 ? -30.597 -8.380 1.616 1.00 63.31 356 THR A O 1
ATOM 2581 N N . GLY A 1 357 ? -31.939 -10.181 1.673 1.00 70.94 357 GLY A N 1
ATOM 2582 C CA . GLY A 1 357 ? -31.124 -10.977 0.745 1.00 70.94 357 GLY A CA 1
ATOM 2583 C C . GLY A 1 357 ? -30.733 -10.218 -0.532 1.00 70.94 357 GLY A C 1
ATOM 2584 O O . GLY A 1 357 ? -31.503 -9.408 -1.042 1.00 70.94 357 GLY A O 1
ATOM 2585 N N . HIS A 1 358 ? -29.536 -10.495 -1.050 1.00 83.12 358 HIS A N 1
ATOM 2586 C CA . HIS A 1 358 ? -28.983 -9.848 -2.241 1.00 83.12 358 HIS A CA 1
ATOM 2587 C C . HIS A 1 358 ? -28.797 -10.847 -3.392 1.00 83.12 358 HIS A C 1
ATOM 2589 O O . HIS A 1 358 ? -28.590 -12.040 -3.168 1.00 83.12 358 HIS A O 1
ATOM 2595 N N . ALA A 1 359 ? -28.788 -10.348 -4.630 1.00 87.00 359 ALA A N 1
ATOM 2596 C CA . ALA A 1 359 ? -28.544 -11.150 -5.835 1.00 87.00 359 ALA A CA 1
ATOM 2597 C C . ALA A 1 359 ? -27.070 -11.160 -6.294 1.00 87.00 359 ALA A C 1
ATOM 2599 O O . ALA A 1 359 ? -26.779 -11.682 -7.364 1.00 87.00 359 ALA A O 1
ATOM 2600 N N . ILE A 1 360 ? -26.152 -10.597 -5.495 1.00 89.75 360 ILE A N 1
ATOM 2601 C CA . ILE A 1 360 ? -24.724 -10.483 -5.842 1.00 89.75 360 ILE A CA 1
ATOM 2602 C C . ILE A 1 360 ? -24.122 -11.866 -6.134 1.00 89.75 360 ILE A C 1
ATOM 2604 O O . ILE A 1 360 ? -24.169 -12.758 -5.278 1.00 89.75 360 ILE A O 1
ATOM 2608 N N . ALA A 1 361 ? -23.531 -12.021 -7.320 1.00 91.50 361 ALA A N 1
ATOM 2609 C CA . ALA A 1 361 ? -22.919 -13.258 -7.794 1.00 91.50 361 ALA A CA 1
ATOM 2610 C C . ALA A 1 361 ? -21.619 -13.588 -7.038 1.00 91.50 361 ALA A C 1
ATOM 2612 O O . ALA A 1 361 ? -20.705 -12.765 -6.936 1.00 91.50 361 ALA A O 1
ATOM 2613 N N . ARG A 1 362 ? -21.522 -14.813 -6.508 1.00 90.06 362 ARG A N 1
ATOM 2614 C CA . ARG A 1 362 ? -20.416 -15.274 -5.633 1.00 90.06 362 ARG A CA 1
ATOM 2615 C C . ARG A 1 362 ? -19.874 -16.655 -6.004 1.00 90.06 362 ARG A C 1
ATOM 2617 O O . ARG A 1 362 ? -19.080 -17.241 -5.279 1.00 90.06 362 ARG A O 1
ATOM 2624 N N . ASP A 1 363 ? -20.300 -17.193 -7.137 1.00 89.44 363 ASP A N 1
ATOM 2625 C CA . ASP A 1 363 ? -19.839 -18.457 -7.704 1.00 89.44 363 ASP A CA 1
ATOM 2626 C C . ASP A 1 363 ? -18.681 -18.258 -8.696 1.00 89.44 363 ASP A C 1
ATOM 2628 O O . ASP A 1 363 ? -18.501 -19.045 -9.628 1.00 89.44 363 ASP A O 1
ATOM 2632 N N . GLY A 1 364 ? -17.848 -17.238 -8.451 1.00 93.25 364 GLY A N 1
ATOM 2633 C CA . GLY A 1 364 ? -16.788 -16.775 -9.344 1.00 93.25 364 GLY A CA 1
ATOM 2634 C C . GLY A 1 364 ? -15.826 -17.855 -9.798 1.00 93.25 364 GLY A C 1
ATOM 2635 O O . GLY A 1 364 ? -15.429 -17.870 -10.961 1.00 93.25 364 GLY A O 1
ATOM 2636 N N . ALA A 1 365 ? -15.487 -18.799 -8.919 1.00 93.12 365 ALA A N 1
ATOM 2637 C CA . ALA A 1 365 ? -14.607 -19.904 -9.277 1.00 93.12 365 ALA A CA 1
ATOM 2638 C C . ALA A 1 365 ? -15.258 -20.837 -10.313 1.00 93.12 365 ALA A C 1
ATOM 2640 O O . ALA A 1 365 ? -14.659 -21.109 -11.350 1.00 93.12 365 ALA A O 1
ATOM 2641 N N . ARG A 1 366 ? -16.514 -21.253 -10.086 1.00 94.06 366 ARG A N 1
ATOM 2642 C CA . ARG A 1 366 ? -17.265 -22.102 -11.027 1.00 94.06 366 ARG A CA 1
ATOM 2643 C C . ARG A 1 366 ? -17.548 -21.380 -12.339 1.00 94.06 366 ARG A C 1
ATOM 2645 O O . ARG A 1 366 ? -17.355 -21.957 -13.404 1.00 94.06 366 ARG A O 1
ATOM 2652 N N . ARG A 1 367 ? -17.959 -20.110 -12.283 1.00 96.44 367 ARG A N 1
ATOM 2653 C CA . ARG A 1 367 ? -18.238 -19.334 -13.496 1.00 96.44 367 ARG A CA 1
ATOM 2654 C C . ARG A 1 367 ? -16.974 -19.072 -14.313 1.00 96.44 367 ARG A C 1
ATOM 2656 O O . ARG A 1 367 ? -17.056 -19.065 -15.534 1.00 96.44 367 ARG A O 1
ATOM 2663 N N . SER A 1 368 ? -15.814 -18.916 -13.666 1.00 97.69 368 SER A N 1
ATOM 2664 C CA . SER A 1 368 ? -14.521 -18.836 -14.362 1.00 97.69 368 SER A CA 1
ATOM 2665 C C . SER A 1 368 ? -14.241 -20.100 -15.173 1.00 97.69 368 SER A C 1
ATOM 2667 O O . SER A 1 368 ? -13.833 -19.979 -16.322 1.00 97.69 368 SER A O 1
ATOM 2669 N N . VAL A 1 369 ? -14.494 -21.288 -14.608 1.00 97.56 369 VAL A N 1
ATOM 2670 C CA . VAL A 1 369 ? -14.349 -22.563 -15.332 1.00 97.56 369 VAL A CA 1
ATOM 2671 C C . VAL A 1 369 ? -15.254 -22.579 -16.560 1.00 97.56 369 VAL A C 1
ATOM 2673 O O . VAL A 1 369 ? -14.745 -22.694 -17.670 1.00 97.56 369 VAL A O 1
ATOM 2676 N N . ALA A 1 370 ? -16.553 -22.322 -16.373 1.00 97.56 370 ALA A N 1
ATOM 2677 C CA . ALA A 1 370 ? -17.526 -22.319 -17.465 1.00 97.56 370 ALA A CA 1
ATOM 2678 C C . ALA A 1 370 ? -17.157 -21.335 -18.591 1.00 97.56 370 ALA A C 1
ATOM 2680 O O . ALA A 1 370 ? -17.209 -21.688 -19.761 1.00 97.56 370 ALA A O 1
ATOM 2681 N N . ILE A 1 371 ? -16.724 -20.112 -18.255 1.00 97.81 371 ILE A N 1
ATOM 2682 C CA . ILE A 1 371 ? -16.289 -19.122 -19.256 1.00 97.81 371 ILE A CA 1
ATOM 2683 C C . ILE A 1 371 ? -15.096 -19.643 -20.066 1.00 97.81 371 ILE A C 1
ATOM 2685 O O . ILE A 1 371 ? -15.041 -19.443 -21.277 1.00 97.81 371 ILE A O 1
ATOM 2689 N N . VAL A 1 372 ? -14.123 -20.281 -19.414 1.00 97.94 372 VAL A N 1
ATOM 2690 C CA . VAL A 1 372 ? -12.939 -20.802 -20.106 1.00 97.94 372 VAL A CA 1
ATOM 2691 C C . VAL A 1 372 ? -13.290 -22.009 -20.972 1.00 97.94 372 VAL A C 1
ATOM 2693 O O . VAL A 1 372 ? -12.813 -22.074 -22.101 1.00 97.94 372 VAL A O 1
ATOM 2696 N N . GLU A 1 373 ? -14.146 -22.915 -20.500 1.00 97.62 373 GLU A N 1
ATOM 2697 C CA . GLU A 1 373 ? -14.670 -24.036 -21.294 1.00 97.62 373 GLU A CA 1
ATOM 2698 C C . GLU A 1 373 ? -15.421 -23.537 -22.538 1.00 97.62 373 GLU A C 1
ATOM 2700 O O . GLU A 1 373 ? -15.061 -23.910 -23.654 1.00 97.62 373 GLU A O 1
ATOM 2705 N N . GLU A 1 374 ? -16.363 -22.600 -22.370 1.00 97.12 374 GLU A N 1
ATOM 2706 C CA . GLU A 1 374 ? -17.109 -21.961 -23.468 1.00 97.12 374 GLU A CA 1
ATOM 2707 C C . GLU A 1 374 ? -16.155 -21.341 -24.515 1.00 97.12 374 GLU A C 1
ATOM 2709 O O . GLU A 1 374 ? -16.371 -21.445 -25.727 1.00 97.12 374 GLU A O 1
ATOM 2714 N N . MET A 1 375 ? -15.067 -20.700 -24.070 1.00 96.44 375 MET A N 1
ATOM 2715 C CA . MET A 1 375 ? -14.075 -20.090 -24.964 1.00 96.44 375 MET A CA 1
ATOM 2716 C C . MET A 1 375 ? -13.184 -21.117 -25.673 1.00 96.44 375 MET A C 1
ATOM 2718 O O . MET A 1 375 ? -12.820 -20.896 -26.831 1.00 96.44 375 MET A O 1
ATOM 2722 N N . LEU A 1 376 ? -12.830 -22.224 -25.013 1.00 95.00 376 LEU A N 1
ATOM 2723 C CA . LEU A 1 376 ? -12.054 -23.311 -25.617 1.00 95.00 376 LEU A CA 1
ATOM 2724 C C . LEU A 1 376 ? -12.871 -24.011 -26.712 1.00 95.00 376 LEU A C 1
ATOM 2726 O O . LEU A 1 376 ? -12.387 -24.163 -27.833 1.00 95.00 376 LEU A O 1
ATOM 2730 N N . GLU A 1 377 ? -14.138 -24.326 -26.442 1.00 91.00 377 GLU A N 1
ATOM 2731 C CA . GLU A 1 377 ? -15.061 -24.917 -27.424 1.00 91.00 377 GLU A CA 1
ATOM 2732 C C . GLU A 1 377 ? -15.322 -23.977 -28.617 1.00 91.00 377 GLU A C 1
ATOM 2734 O O . GLU A 1 377 ? -15.355 -24.396 -29.783 1.00 91.00 377 GLU A O 1
ATOM 2739 N N . GLY A 1 378 ? -15.458 -22.673 -28.353 1.00 82.62 378 GLY A N 1
ATOM 2740 C CA . GLY A 1 378 ? -15.587 -21.642 -29.385 1.00 82.62 378 GLY A CA 1
ATOM 2741 C C . GLY A 1 378 ? -14.360 -21.545 -30.303 1.00 82.62 378 GLY A C 1
ATOM 2742 O O . GLY A 1 378 ? -14.496 -21.341 -31.514 1.00 82.62 378 GLY A O 1
ATOM 2743 N N . ALA A 1 379 ? -13.156 -21.732 -29.755 1.00 74.12 379 ALA A N 1
ATOM 2744 C CA . ALA A 1 379 ? -11.917 -21.749 -30.531 1.00 74.12 379 ALA A CA 1
ATOM 2745 C C . ALA A 1 379 ? -11.820 -22.994 -31.432 1.00 74.12 379 ALA A C 1
ATOM 2747 O O . ALA A 1 379 ? -11.423 -22.886 -32.596 1.00 74.12 379 ALA A O 1
ATOM 2748 N N . GLU A 1 380 ? -12.244 -24.161 -30.938 1.00 63.22 380 GLU A N 1
ATOM 2749 C CA . GLU A 1 380 ? -12.269 -25.407 -31.712 1.00 63.22 380 GLU A CA 1
ATOM 2750 C C . GLU A 1 380 ? -13.290 -25.362 -32.860 1.00 63.22 380 GLU A C 1
ATOM 2752 O O . GLU A 1 380 ? -12.983 -25.739 -33.995 1.00 63.22 380 GLU A O 1
ATOM 2757 N N . THR A 1 381 ? -14.489 -24.831 -32.610 1.00 58.16 381 THR A N 1
ATOM 2758 C CA . THR A 1 381 ? -15.548 -24.704 -33.628 1.00 58.16 381 THR A CA 1
ATOM 2759 C C . THR A 1 381 ? -15.232 -23.648 -34.695 1.00 58.16 381 THR A C 1
ATOM 2761 O O . THR A 1 381 ? -15.545 -23.852 -35.874 1.00 58.16 381 THR A O 1
ATOM 2764 N N . GLY A 1 382 ? -14.545 -22.557 -34.338 1.00 51.53 382 GLY A N 1
ATOM 2765 C CA . GLY A 1 382 ? -14.013 -21.575 -35.292 1.00 51.53 382 GLY A CA 1
ATOM 2766 C C . GLY A 1 382 ? -12.928 -22.150 -36.213 1.00 51.53 382 GLY A C 1
ATOM 2767 O O . GLY A 1 382 ? -12.887 -21.824 -37.402 1.00 51.53 382 GLY A O 1
ATOM 2768 N N . LEU A 1 383 ? -12.099 -23.067 -35.698 1.00 50.22 383 LEU A N 1
ATOM 2769 C CA . LEU A 1 383 ? -11.082 -23.785 -36.473 1.00 50.22 383 LEU A CA 1
ATOM 2770 C C . LEU A 1 383 ? -11.691 -24.866 -37.387 1.00 50.22 383 LEU A C 1
ATOM 2772 O O . LEU A 1 383 ? -11.143 -25.160 -38.447 1.00 50.22 383 LEU A O 1
ATOM 2776 N N . GLN A 1 384 ? -12.844 -25.437 -37.023 1.00 41.94 384 GLN A N 1
ATOM 2777 C CA . GLN A 1 384 ? -13.572 -26.379 -37.883 1.00 41.94 384 GLN A CA 1
ATOM 2778 C C . GLN A 1 384 ? -14.361 -25.683 -39.006 1.00 41.94 384 GLN A C 1
ATOM 2780 O O . GLN A 1 384 ? -14.447 -26.225 -40.109 1.00 41.94 384 GLN A O 1
ATOM 2785 N N . ARG A 1 385 ? -14.877 -24.464 -38.781 1.00 39.12 385 ARG A N 1
ATOM 2786 C CA . ARG A 1 385 ? -15.576 -23.664 -39.810 1.00 39.12 385 ARG A CA 1
ATOM 2787 C C . ARG A 1 385 ? -14.659 -23.080 -40.893 1.00 39.12 385 ARG A C 1
ATOM 2789 O O . ARG A 1 385 ? -15.162 -22.663 -41.931 1.00 39.12 385 ARG A O 1
ATOM 2796 N N . SER A 1 386 ? -13.339 -23.069 -40.692 1.00 34.81 386 SER A N 1
ATOM 2797 C CA . SER A 1 386 ? -12.360 -22.581 -41.676 1.00 34.81 386 SER A CA 1
ATOM 2798 C C . SER A 1 386 ? -11.850 -23.651 -42.654 1.00 34.81 386 SER A C 1
ATOM 2800 O O . SER A 1 386 ? -11.024 -23.341 -43.513 1.00 34.81 386 SER A O 1
ATOM 2802 N N . LYS A 1 387 ? -12.364 -24.892 -42.603 1.00 31.89 387 LYS A N 1
ATOM 2803 C CA . LYS A 1 387 ? -12.176 -25.868 -43.693 1.00 31.89 387 LYS A CA 1
ATOM 2804 C C . LYS A 1 387 ? -13.103 -25.512 -44.869 1.00 31.89 387 LYS A C 1
ATOM 2806 O O . LYS A 1 387 ? -14.321 -25.588 -44.710 1.00 31.89 387 LYS A O 1
ATOM 2811 N N . PRO A 1 388 ? -12.576 -25.159 -46.056 1.00 33.16 388 PRO A N 1
ATOM 2812 C CA . PRO A 1 388 ? -13.410 -24.778 -47.184 1.00 33.16 388 PRO A CA 1
ATOM 2813 C C . PRO A 1 388 ? -13.988 -26.038 -47.829 1.00 33.16 388 PRO A C 1
ATOM 2815 O O . PRO A 1 388 ? -13.282 -26.798 -48.488 1.00 33.16 388 PRO A O 1
ATOM 2818 N N . THR A 1 389 ? -15.289 -26.259 -47.660 1.00 33.41 389 THR A N 1
ATOM 2819 C CA . THR A 1 389 ? -16.047 -27.104 -48.587 1.00 33.41 389 THR A CA 1
ATOM 2820 C C . THR A 1 389 ? -16.515 -26.212 -49.731 1.00 33.41 389 THR A C 1
ATOM 2822 O O . THR A 1 389 ? -17.403 -25.376 -49.594 1.00 33.41 389 THR A O 1
ATOM 2825 N N . HIS A 1 390 ? -15.832 -26.334 -50.867 1.00 32.12 390 HIS A N 1
ATOM 2826 C CA . HIS A 1 390 ? -16.236 -25.710 -52.118 1.00 32.12 390 HIS A CA 1
ATOM 2827 C C . HIS A 1 390 ? -17.555 -26.313 -52.616 1.00 32.12 390 HIS A C 1
ATOM 2829 O O . HIS A 1 390 ? -17.626 -27.514 -52.866 1.00 32.12 390 HIS A O 1
ATOM 2835 N N . SER A 1 391 ? -18.550 -25.465 -52.878 1.00 26.97 391 SER A N 1
ATOM 2836 C CA . SER A 1 391 ? -19.229 -25.402 -54.182 1.00 26.97 391 SER A CA 1
ATOM 2837 C C . SER A 1 391 ? -20.084 -24.131 -54.284 1.00 26.97 391 SER A C 1
ATOM 2839 O O . SER A 1 391 ? -20.825 -23.827 -53.350 1.00 26.97 391 SER A O 1
ATOM 2841 N N . PRO A 1 392 ? -19.983 -23.365 -55.385 1.00 32.22 392 PRO A N 1
ATOM 2842 C CA . PRO A 1 392 ? -20.723 -22.128 -55.572 1.00 32.22 392 PRO A CA 1
ATOM 2843 C C . PRO A 1 392 ? -22.015 -22.384 -56.350 1.00 32.22 392 PRO A C 1
ATOM 2845 O O . PRO A 1 392 ? -22.009 -23.147 -57.315 1.00 32.22 392 PRO A O 1
ATOM 2848 N N . SER A 1 393 ? -23.094 -21.681 -56.004 1.00 28.25 393 SER A N 1
ATOM 2849 C CA . SER A 1 393 ? -23.963 -21.021 -56.990 1.00 28.25 393 SER A CA 1
ATOM 2850 C C . SER A 1 393 ? -25.061 -20.180 -56.333 1.00 28.25 393 SER A C 1
ATOM 2852 O O . SER A 1 393 ? -25.371 -20.380 -55.160 1.00 28.25 393 SER A O 1
ATOM 2854 N N . PRO A 1 394 ? -25.568 -19.171 -57.062 1.00 40.12 394 PRO A N 1
ATOM 2855 C CA . PRO A 1 394 ? -26.023 -17.905 -56.509 1.00 40.12 394 PRO A CA 1
ATOM 2856 C C . PRO A 1 394 ? -27.549 -17.846 -56.419 1.00 40.12 394 PRO A C 1
ATOM 2858 O O . PRO A 1 394 ? -28.225 -18.700 -56.977 1.00 40.12 394 PRO A O 1
ATOM 2861 N N . LEU A 1 395 ? -28.083 -16.804 -55.775 1.00 27.72 395 LEU A N 1
ATOM 2862 C CA . LEU A 1 395 ? -29.154 -15.966 -56.333 1.00 27.72 395 LEU A CA 1
ATOM 2863 C C . LEU A 1 395 ? -29.510 -14.837 -55.358 1.00 27.72 395 LEU A C 1
ATOM 2865 O O . LEU A 1 395 ? -29.823 -15.040 -54.188 1.00 27.72 395 LEU A O 1
ATOM 2869 N N . TRP A 1 396 ? -29.438 -13.625 -55.893 1.00 28.80 396 TRP A N 1
ATOM 2870 C CA . TRP A 1 396 ? -29.962 -12.394 -55.325 1.00 28.80 396 TRP A CA 1
ATOM 2871 C C . TRP A 1 396 ? -31.415 -12.248 -55.791 1.00 28.80 396 TRP A C 1
ATOM 2873 O O . TRP A 1 396 ? -31.689 -12.496 -56.965 1.00 28.80 396 TRP A O 1
ATOM 2883 N N . GLY A 1 397 ? -32.331 -11.812 -54.921 1.00 26.81 397 GLY A N 1
ATOM 2884 C CA . GLY A 1 397 ? -33.660 -11.395 -55.377 1.00 26.81 397 GLY A CA 1
ATOM 2885 C C . GLY A 1 397 ? -34.763 -11.352 -54.321 1.00 26.81 397 GLY A C 1
ATOM 2886 O O . GLY A 1 397 ? -35.499 -12.312 -54.170 1.00 26.81 397 GLY A O 1
ATOM 2887 N N . GLY A 1 398 ? -34.934 -10.184 -53.696 1.00 26.28 398 GLY A N 1
ATOM 2888 C CA . GLY A 1 398 ? -36.224 -9.483 -53.716 1.00 26.28 398 GLY A CA 1
ATOM 2889 C C . GLY A 1 398 ? -37.361 -9.870 -52.752 1.00 26.28 398 GLY A C 1
ATOM 2890 O O . GLY A 1 398 ? -37.986 -10.910 -52.879 1.00 26.28 398 GLY A O 1
ATOM 2891 N N . ALA A 1 399 ? -37.758 -8.844 -51.987 1.00 27.80 399 ALA A N 1
ATOM 2892 C CA . ALA A 1 399 ? -39.140 -8.394 -51.742 1.00 27.80 399 ALA A CA 1
ATOM 2893 C C . ALA A 1 399 ? -39.926 -8.865 -50.491 1.00 27.80 399 ALA A C 1
ATOM 2895 O O . ALA A 1 399 ? -40.380 -9.992 -50.384 1.00 27.80 399 ALA A O 1
ATOM 2896 N N . ARG A 1 400 ? -40.177 -7.853 -49.637 1.00 29.84 400 ARG A N 1
ATOM 2897 C CA . ARG A 1 400 ? -41.439 -7.394 -48.998 1.00 29.84 400 ARG A CA 1
ATOM 2898 C C . ARG A 1 400 ? -42.390 -8.376 -48.283 1.00 29.84 400 ARG A C 1
ATOM 2900 O O . ARG A 1 400 ? -42.895 -9.325 -48.860 1.00 29.84 400 ARG A O 1
ATOM 2907 N N . GLY A 1 401 ? -42.837 -7.906 -47.110 1.00 26.55 401 GLY A N 1
ATOM 2908 C CA . GLY A 1 401 ? -44.044 -8.314 -46.368 1.00 26.55 401 GLY A CA 1
ATOM 2909 C C . GLY A 1 401 ? -43.661 -8.604 -44.915 1.00 26.55 401 GLY A C 1
ATOM 2910 O O . GLY A 1 401 ? -42.855 -9.486 -44.684 1.00 26.55 401 GLY A O 1
ATOM 2911 N N . GLY A 1 402 ? -44.044 -7.842 -43.891 1.00 25.81 402 GLY A N 1
ATOM 2912 C CA . GLY A 1 402 ? -45.371 -7.319 -43.581 1.00 25.81 402 GLY A CA 1
ATOM 2913 C C . GLY A 1 402 ? -45.897 -8.099 -42.369 1.00 25.81 402 GLY A C 1
ATOM 2914 O O . GLY A 1 402 ? -46.029 -9.312 -42.457 1.00 25.81 402 GLY A O 1
ATOM 2915 N N . GLY A 1 403 ? -46.182 -7.422 -41.252 1.00 26.94 403 GLY A N 1
ATOM 2916 C CA . GLY A 1 403 ? -46.862 -8.033 -40.102 1.00 26.94 403 GLY A CA 1
ATOM 2917 C C . GLY A 1 403 ? -46.292 -7.596 -38.758 1.00 26.94 403 GLY A C 1
ATOM 2918 O O . GLY A 1 403 ? -45.268 -8.105 -38.317 1.00 26.94 403 GLY A O 1
ATOM 2919 N N . GLY A 1 404 ? -46.960 -6.635 -38.121 1.00 26.12 404 GLY A N 1
ATOM 2920 C CA . GLY A 1 404 ? -46.675 -6.238 -36.749 1.00 26.12 404 GLY A CA 1
ATOM 2921 C C . GLY A 1 404 ? -47.228 -7.228 -35.725 1.00 26.12 404 GLY A C 1
ATOM 2922 O O . GLY A 1 404 ? -48.206 -7.923 -35.983 1.00 26.12 404 GLY A O 1
ATOM 2923 N N . ALA A 1 405 ? -46.639 -7.211 -34.534 1.00 29.17 405 ALA A N 1
ATOM 2924 C CA . ALA A 1 405 ? -47.321 -7.529 -33.289 1.00 29.17 405 ALA A CA 1
ATOM 2925 C C . ALA A 1 405 ? -46.612 -6.789 -32.148 1.00 29.17 405 ALA A C 1
ATOM 2927 O O . ALA A 1 405 ? -45.387 -6.797 -32.040 1.00 29.17 405 ALA A O 1
ATOM 2928 N N . ALA A 1 406 ? -47.416 -6.089 -31.357 1.00 29.08 406 ALA A N 1
ATOM 2929 C CA . ALA A 1 406 ? -47.019 -5.250 -30.243 1.00 29.08 406 ALA A CA 1
ATOM 2930 C C . ALA A 1 406 ? -46.437 -6.064 -29.077 1.00 29.08 406 ALA A C 1
ATOM 2932 O O . ALA A 1 406 ? -46.957 -7.128 -28.751 1.00 29.08 406 ALA A O 1
ATOM 2933 N N . CYS A 1 407 ? -45.439 -5.508 -28.385 1.00 26.45 407 CYS A N 1
ATOM 2934 C CA . CYS A 1 407 ? -45.131 -5.883 -27.008 1.00 26.45 407 CYS A CA 1
ATOM 2935 C C . CYS A 1 407 ? -44.633 -4.659 -26.220 1.00 26.45 407 CYS A C 1
A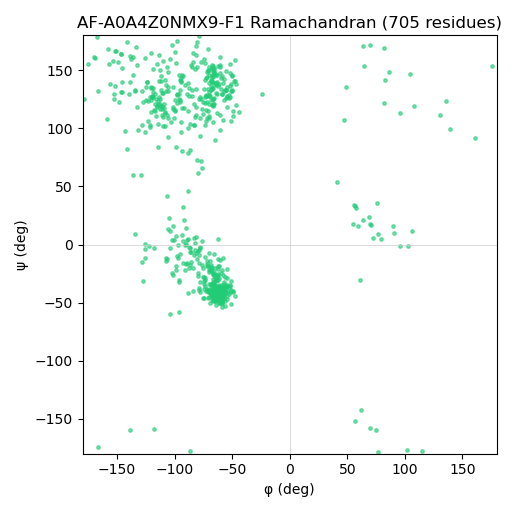TOM 2937 O O . CYS A 1 407 ? -43.793 -3.901 -26.697 1.00 26.45 407 CYS A O 1
ATOM 2939 N N . GLY A 1 408 ? -45.237 -4.485 -25.042 1.00 27.31 408 GLY A N 1
ATOM 2940 C CA . GLY A 1 408 ? -45.122 -3.417 -24.045 1.00 27.31 408 GLY A CA 1
ATOM 2941 C C . GLY A 1 408 ? -43.846 -2.574 -23.992 1.00 27.31 408 GLY A C 1
ATOM 2942 O O . GLY A 1 408 ? -42.739 -3.078 -23.828 1.00 27.31 408 GLY A O 1
ATOM 2943 N N . SER A 1 409 ? -44.052 -1.257 -23.990 1.00 26.06 409 SER A N 1
ATOM 2944 C CA . SER A 1 409 ? -43.084 -0.257 -23.551 1.00 26.06 409 SER A CA 1
ATOM 2945 C C . SER A 1 409 ? -42.827 -0.380 -22.043 1.00 26.06 409 SER A C 1
ATOM 2947 O O . SER A 1 409 ? -43.654 0.045 -21.235 1.00 26.06 409 SER A O 1
ATOM 2949 N N . ALA A 1 410 ? -41.675 -0.927 -21.660 1.00 31.81 410 ALA A N 1
ATOM 2950 C CA . ALA A 1 410 ? -41.099 -0.721 -20.336 1.00 31.81 410 ALA A CA 1
ATOM 2951 C C . ALA A 1 410 ? -40.156 0.491 -20.403 1.00 31.81 410 ALA A C 1
ATOM 2953 O O . ALA A 1 410 ? -39.190 0.504 -21.164 1.00 31.81 410 ALA A O 1
ATOM 2954 N N . VAL A 1 411 ? -40.484 1.533 -19.641 1.00 33.09 411 VAL A N 1
ATOM 2955 C CA . VAL A 1 411 ? -39.670 2.744 -19.471 1.00 33.09 411 VAL A CA 1
ATOM 2956 C C . VAL A 1 411 ? -38.410 2.379 -18.666 1.00 33.09 411 VAL A C 1
ATOM 2958 O O . VAL A 1 411 ? -38.558 1.781 -17.599 1.00 33.09 411 VAL A O 1
ATOM 2961 N N . PRO A 1 412 ? -37.183 2.700 -19.118 1.00 33.62 412 PRO A N 1
ATOM 2962 C CA . PRO A 1 412 ? -35.982 2.497 -18.308 1.00 33.62 412 PRO A CA 1
ATOM 2963 C C . PRO A 1 412 ? -35.926 3.527 -17.160 1.00 33.62 412 PRO A C 1
ATOM 2965 O O . PRO A 1 412 ? -36.344 4.672 -17.359 1.00 33.62 412 PRO A O 1
ATOM 2968 N N . PRO A 1 413 ? -35.422 3.169 -15.963 1.00 34.31 413 PRO A N 1
ATOM 2969 C CA . PRO A 1 413 ? -35.286 4.121 -14.865 1.00 34.31 413 PRO A CA 1
ATOM 2970 C C . PRO A 1 413 ? -34.245 5.200 -15.200 1.00 34.31 413 PRO A C 1
ATOM 2972 O O . PRO A 1 413 ? -33.245 4.940 -15.870 1.00 34.31 413 PRO A O 1
ATOM 2975 N N . ALA A 1 414 ? -34.510 6.424 -14.741 1.00 29.84 414 ALA A N 1
ATOM 2976 C CA . ALA A 1 414 ? -33.670 7.593 -14.976 1.00 29.84 414 ALA A CA 1
ATOM 2977 C C . ALA A 1 414 ? -32.265 7.440 -14.347 1.00 29.84 414 ALA A C 1
ATOM 2979 O O . ALA A 1 414 ? -32.142 6.843 -13.275 1.00 29.84 414 ALA A O 1
ATOM 2980 N N . PRO A 1 415 ? -31.210 7.994 -14.974 1.00 31.69 415 PRO A N 1
ATOM 2981 C CA . PRO A 1 415 ? -29.864 7.987 -14.408 1.00 31.69 415 PRO A CA 1
ATOM 2982 C C . PRO A 1 415 ? -29.792 8.842 -13.127 1.00 31.69 415 PRO A C 1
ATOM 2984 O O . PRO A 1 415 ? -30.513 9.840 -13.018 1.00 31.69 415 PRO A O 1
ATOM 2987 N N . PRO A 1 416 ? -28.926 8.487 -12.159 1.00 33.03 416 PRO A N 1
ATOM 2988 C CA . PRO A 1 416 ? -28.752 9.266 -10.937 1.00 33.03 416 PRO A CA 1
ATOM 2989 C C . PRO A 1 416 ? -28.152 10.653 -11.237 1.00 33.03 416 PRO A C 1
ATOM 2991 O O . PRO A 1 416 ? -27.425 10.813 -12.223 1.00 33.03 416 PRO A O 1
ATOM 2994 N N . PRO A 1 417 ? -28.446 11.670 -10.404 1.00 29.23 417 PRO A N 1
ATOM 2995 C CA . PRO A 1 417 ? -27.960 13.027 -10.623 1.00 29.23 417 PRO A CA 1
ATOM 2996 C C . PRO A 1 417 ? -26.428 13.110 -10.484 1.00 29.23 417 PRO A C 1
ATOM 2998 O O . PRO A 1 417 ? -25.836 12.355 -9.708 1.00 29.23 417 PRO A O 1
ATOM 3001 N N . PRO A 1 418 ? -25.768 14.034 -11.207 1.00 25.92 418 PRO A N 1
ATOM 3002 C CA . PRO A 1 418 ? -24.328 14.223 -11.108 1.00 25.92 418 PRO A CA 1
ATOM 3003 C C . PRO A 1 418 ? -23.942 14.758 -9.724 1.00 25.92 418 PRO A C 1
ATOM 3005 O O . PRO A 1 418 ? -24.560 15.688 -9.206 1.00 25.92 418 PRO A O 1
ATOM 3008 N N . LEU A 1 419 ? -22.893 14.173 -9.144 1.00 29.17 419 LEU A N 1
ATOM 3009 C CA . LEU A 1 419 ? -22.295 14.615 -7.886 1.00 29.17 419 LEU A CA 1
ATOM 3010 C C . LEU A 1 419 ? -21.677 16.010 -8.064 1.00 29.17 419 LEU A C 1
ATOM 3012 O O . LEU A 1 419 ? -20.787 16.213 -8.892 1.00 29.17 419 LEU A O 1
ATOM 3016 N N . THR A 1 420 ? -22.150 16.973 -7.279 1.00 25.27 420 THR A N 1
ATOM 3017 C CA . THR A 1 420 ? -21.580 18.319 -7.170 1.00 25.27 420 THR A CA 1
ATOM 3018 C C . THR A 1 420 ? -20.201 18.259 -6.496 1.00 25.27 420 THR A C 1
ATOM 3020 O O . THR A 1 420 ? -20.049 17.561 -5.492 1.00 25.27 420 THR A O 1
ATOM 3023 N N . PRO A 1 421 ? -19.183 18.988 -6.992 1.00 23.75 421 PRO A N 1
ATOM 3024 C CA . PRO A 1 421 ? -17.881 19.048 -6.333 1.00 23.75 421 PRO A CA 1
ATOM 3025 C C . PRO A 1 421 ? -17.990 19.803 -4.995 1.00 23.75 421 PRO A C 1
ATOM 3027 O O . PRO A 1 421 ? -18.717 20.798 -4.920 1.00 23.75 421 PRO A O 1
ATOM 3030 N N . PRO A 1 422 ? -17.282 19.375 -3.933 1.00 28.38 422 PRO A N 1
ATOM 3031 C CA . PRO A 1 422 ? -17.377 20.026 -2.637 1.00 28.38 422 PRO A CA 1
ATOM 3032 C C . PRO A 1 422 ? -16.724 21.413 -2.653 1.00 28.38 422 PRO A C 1
ATOM 3034 O O . PRO A 1 422 ? -15.655 21.634 -3.228 1.00 28.38 422 PRO A O 1
ATOM 3037 N N . HIS A 1 423 ? -17.400 22.348 -1.987 1.00 24.03 423 HIS A N 1
ATOM 3038 C CA . HIS A 1 423 ? -16.928 23.695 -1.709 1.00 24.03 423 HIS A CA 1
ATOM 3039 C C . HIS A 1 423 ? -15.630 23.672 -0.888 1.00 24.03 423 HIS A C 1
ATOM 3041 O O . HIS A 1 423 ? -15.528 22.979 0.121 1.00 24.03 423 HIS A O 1
ATOM 3047 N N . LYS A 1 424 ? -14.654 24.488 -1.304 1.00 31.23 424 LYS A N 1
ATOM 3048 C CA . LYS A 1 424 ? -13.487 24.855 -0.495 1.00 31.23 424 LYS A CA 1
ATOM 3049 C C . LYS A 1 424 ? -13.951 25.765 0.643 1.00 31.23 424 LYS A C 1
ATOM 3051 O O . LYS A 1 424 ? -14.347 26.899 0.389 1.00 31.23 424 LYS A O 1
ATOM 3056 N N . GLY A 1 425 ? -13.907 25.263 1.870 1.00 24.28 425 GLY A N 1
ATOM 3057 C CA . GLY A 1 425 ? -14.193 26.011 3.089 1.00 24.28 425 GLY A CA 1
ATOM 3058 C C . GLY A 1 425 ? -13.433 25.386 4.249 1.00 24.28 425 GLY A C 1
ATOM 3059 O O . GLY A 1 425 ? -13.491 24.179 4.452 1.00 24.28 425 GLY A O 1
ATOM 3060 N N . GLU A 1 426 ? -12.654 26.214 4.927 1.00 29.55 426 GLU A N 1
ATOM 3061 C CA . GLU A 1 426 ? -11.643 25.876 5.921 1.00 29.55 426 GLU A CA 1
ATOM 3062 C C . GLU A 1 426 ? -12.201 25.097 7.120 1.00 29.55 426 GLU A C 1
ATOM 3064 O O . GLU A 1 426 ? -13.147 25.511 7.784 1.00 29.55 426 GLU A O 1
ATOM 3069 N N . GLY A 1 427 ? -11.542 23.984 7.434 1.00 24.22 427 GLY A N 1
ATOM 3070 C CA . GLY A 1 427 ? -11.694 23.241 8.675 1.00 24.22 427 GLY A CA 1
ATOM 3071 C C . GLY A 1 427 ? -10.440 22.401 8.864 1.00 24.22 427 GLY A C 1
ATOM 3072 O O . GLY A 1 427 ? -10.205 21.468 8.102 1.00 24.22 427 GLY A O 1
ATOM 3073 N N . LYS A 1 428 ? -9.588 22.777 9.824 1.00 26.91 428 LYS A N 1
ATOM 3074 C CA . LYS A 1 428 ? -8.398 22.008 10.214 1.00 26.91 428 LYS A CA 1
ATOM 3075 C C . LYS A 1 428 ? -8.841 20.627 10.707 1.00 26.91 428 LYS A C 1
ATOM 3077 O O . LYS A 1 428 ? -9.243 20.479 11.856 1.00 26.91 428 LYS A O 1
ATOM 3082 N N . VAL A 1 429 ? -8.764 19.631 9.831 1.00 23.80 429 VAL A N 1
ATOM 3083 C CA . VAL A 1 429 ? -8.834 18.213 10.185 1.00 23.80 429 VAL A CA 1
ATOM 3084 C C . VAL A 1 429 ? -7.429 17.818 10.635 1.00 23.80 429 VAL A C 1
ATOM 3086 O O . VAL A 1 429 ? -6.501 17.821 9.832 1.00 23.80 429 VAL A O 1
ATOM 3089 N N . LEU A 1 430 ? -7.247 17.566 11.933 1.00 23.77 430 LEU A N 1
ATOM 3090 C CA . LEU A 1 430 ? -6.009 16.986 12.452 1.00 23.77 430 LEU A CA 1
ATOM 3091 C C . LEU A 1 430 ? -5.967 15.504 12.054 1.00 23.77 430 LEU A C 1
ATOM 3093 O O . LEU A 1 430 ? -6.694 14.685 12.611 1.00 23.77 430 LEU A O 1
ATOM 3097 N N . TYR A 1 431 ? -5.121 15.173 11.083 1.00 24.61 431 TYR A N 1
ATOM 3098 C CA . TYR A 1 431 ? -4.868 13.809 10.634 1.00 24.61 431 TYR A CA 1
ATOM 3099 C C . TYR A 1 431 ? -4.032 13.057 11.679 1.00 24.61 431 TYR A C 1
ATOM 3101 O O . TYR A 1 431 ? -2.872 13.386 11.934 1.00 24.61 431 TYR A O 1
ATOM 3109 N N . LEU A 1 432 ? -4.594 12.012 12.288 1.00 24.89 432 LEU A N 1
ATOM 3110 C CA . LEU A 1 432 ? -3.816 11.016 13.025 1.00 24.89 432 LEU A CA 1
ATOM 3111 C C . LEU A 1 432 ? -3.487 9.860 12.078 1.00 24.89 432 LEU A C 1
ATOM 3113 O O . LEU A 1 432 ? -4.123 8.813 12.094 1.00 24.89 432 LEU A O 1
ATOM 3117 N N . HIS A 1 433 ? -2.453 10.055 11.255 1.00 33.84 433 HIS A N 1
ATOM 3118 C CA . HIS A 1 433 ? -1.622 8.932 10.825 1.00 33.84 433 HIS A CA 1
ATOM 3119 C C . HIS A 1 433 ? -1.241 8.116 12.072 1.00 33.84 433 HIS A C 1
ATOM 3121 O O . HIS A 1 433 ? -0.940 8.722 13.107 1.00 33.84 433 HIS A O 1
ATOM 3127 N N . ALA A 1 434 ? -1.223 6.777 11.989 1.00 39.75 434 ALA A N 1
ATOM 3128 C CA . ALA A 1 434 ? -0.529 5.974 12.995 1.00 39.75 434 ALA A CA 1
ATOM 3129 C C . ALA A 1 434 ? 0.850 6.613 13.201 1.00 39.75 434 ALA A C 1
ATOM 3131 O O . ALA A 1 434 ? 1.576 6.826 12.225 1.00 39.75 434 ALA A O 1
ATOM 3132 N N . SER A 1 435 ? 1.133 7.049 14.432 1.00 51.72 435 SER A N 1
ATOM 3133 C CA . SER A 1 435 ? 2.353 7.801 14.711 1.00 51.72 435 SER A CA 1
ATOM 3134 C C . SER A 1 435 ? 3.542 6.972 14.224 1.00 51.72 435 SER A C 1
ATOM 3136 O O . SER A 1 435 ? 3.614 5.796 14.587 1.00 51.72 435 SER A O 1
ATOM 3138 N N . PRO A 1 436 ? 4.436 7.543 13.397 1.00 67.12 436 PRO A N 1
ATOM 3139 C CA . PRO A 1 436 ? 5.611 6.826 12.924 1.00 67.12 436 PRO A CA 1
ATOM 3140 C C . PRO A 1 436 ? 6.366 6.218 14.109 1.00 67.12 436 PRO A C 1
ATOM 3142 O O . PRO A 1 436 ? 6.524 6.884 15.140 1.00 67.12 436 PRO A O 1
ATOM 3145 N N . ASP A 1 437 ? 6.810 4.967 13.988 1.00 80.44 437 ASP A N 1
ATOM 3146 C CA . ASP A 1 437 ? 7.518 4.312 15.081 1.00 80.44 437 ASP A CA 1
ATOM 3147 C C . ASP A 1 437 ? 8.968 4.801 15.141 1.00 80.44 437 ASP A C 1
ATOM 3149 O O . ASP A 1 437 ? 9.880 4.289 14.496 1.00 80.44 437 ASP A O 1
ATOM 3153 N N . PHE A 1 438 ? 9.200 5.821 15.960 1.00 87.25 438 PHE A N 1
ATOM 3154 C CA . PHE A 1 438 ? 10.532 6.380 16.164 1.00 87.25 438 PHE A CA 1
ATOM 3155 C C . PHE A 1 438 ? 11.436 5.517 17.059 1.00 87.25 438 PHE A C 1
ATOM 3157 O O . PHE A 1 438 ? 12.564 5.936 17.328 1.00 87.25 438 PHE A O 1
ATOM 3164 N N . THR A 1 439 ? 10.991 4.335 17.513 1.00 84.50 439 THR A N 1
ATOM 3165 C CA . THR A 1 439 ? 11.731 3.489 18.467 1.00 84.50 439 THR A CA 1
ATOM 3166 C C . THR A 1 439 ? 13.140 3.180 17.977 1.00 84.50 439 THR A C 1
ATOM 3168 O O . THR A 1 439 ? 14.093 3.365 18.729 1.00 84.50 439 THR A O 1
ATOM 3171 N N . LEU A 1 440 ? 13.314 2.825 16.699 1.00 84.62 440 LEU A N 1
ATOM 3172 C CA . LEU A 1 440 ? 14.640 2.552 16.128 1.00 84.62 440 LEU A CA 1
ATOM 3173 C C . LEU A 1 440 ? 15.611 3.735 16.265 1.00 84.62 440 LEU A C 1
ATOM 3175 O O . LEU A 1 440 ? 16.796 3.538 16.547 1.00 84.62 440 LEU A O 1
ATOM 3179 N N . LEU A 1 441 ? 15.116 4.959 16.070 1.00 90.62 441 LEU A N 1
ATOM 3180 C CA . LEU A 1 441 ? 15.909 6.180 16.191 1.00 90.62 441 LEU A CA 1
ATOM 3181 C C . LEU A 1 441 ? 16.193 6.517 17.657 1.00 90.62 441 LEU A C 1
ATOM 3183 O O . LEU A 1 441 ? 17.349 6.766 17.998 1.00 90.62 441 LEU A O 1
ATOM 3187 N N . THR A 1 442 ? 15.188 6.462 18.533 1.00 88.88 442 THR A N 1
ATOM 3188 C CA . THR A 1 442 ? 15.392 6.737 19.964 1.00 88.88 442 THR A CA 1
ATOM 3189 C C . THR A 1 442 ? 16.291 5.699 20.625 1.00 88.88 442 THR A C 1
ATOM 3191 O O . THR A 1 442 ? 17.165 6.053 21.405 1.00 88.88 442 THR A O 1
ATOM 3194 N N . GLU A 1 443 ? 16.196 4.422 20.251 1.00 87.62 443 GLU A N 1
ATOM 3195 C CA . GLU A 1 443 ? 17.138 3.404 20.721 1.00 87.62 443 GLU A CA 1
ATOM 3196 C C . GLU A 1 443 ? 18.561 3.636 20.201 1.00 87.62 443 GLU A C 1
ATOM 3198 O O . GLU A 1 443 ? 19.532 3.347 20.897 1.00 87.62 443 GLU A O 1
ATOM 3203 N N . ALA A 1 444 ? 18.727 4.122 18.965 1.00 89.81 444 ALA A N 1
ATOM 3204 C CA . ALA A 1 444 ? 20.052 4.459 18.450 1.00 89.81 444 ALA A CA 1
ATOM 3205 C C . ALA A 1 444 ? 20.680 5.619 19.237 1.00 89.81 444 ALA A C 1
ATOM 3207 O O . ALA A 1 444 ? 21.873 5.561 19.542 1.00 89.81 444 ALA A O 1
ATOM 3208 N N . LEU A 1 445 ? 19.879 6.622 19.607 1.00 88.88 445 LEU A N 1
ATOM 3209 C CA . LEU A 1 445 ? 20.294 7.729 20.470 1.00 88.88 445 LEU A CA 1
ATOM 3210 C C . LEU A 1 445 ? 20.602 7.251 21.895 1.00 88.88 445 LEU A C 1
ATOM 3212 O O . LEU A 1 445 ? 21.651 7.601 22.431 1.00 88.88 445 LEU A O 1
ATOM 3216 N N . ALA A 1 446 ? 19.771 6.380 22.471 1.00 87.12 446 ALA A N 1
ATOM 3217 C CA . ALA A 1 446 ? 20.013 5.771 23.779 1.00 87.12 446 ALA A CA 1
ATOM 3218 C C . ALA A 1 446 ? 21.318 4.958 23.796 1.00 87.12 446 ALA A C 1
ATOM 3220 O O . ALA A 1 446 ? 22.169 5.179 24.650 1.00 87.12 446 ALA A O 1
ATOM 3221 N N . ARG A 1 447 ? 21.561 4.117 22.781 1.00 88.75 447 ARG A N 1
ATOM 3222 C CA . ARG A 1 447 ? 22.830 3.379 22.638 1.00 88.75 447 ARG A CA 1
ATOM 3223 C C . ARG A 1 447 ? 24.038 4.306 22.487 1.00 88.75 447 ARG A C 1
ATOM 3225 O O . ARG A 1 447 ? 25.129 3.971 22.945 1.00 88.75 447 ARG A O 1
ATOM 3232 N N . ALA A 1 448 ? 23.882 5.455 21.827 1.00 87.19 448 ALA A N 1
ATOM 3233 C CA . ALA A 1 448 ? 24.935 6.467 21.782 1.00 87.19 448 ALA A CA 1
ATOM 3234 C C . ALA A 1 448 ? 25.189 7.067 23.177 1.00 87.19 448 ALA A C 1
ATOM 3236 O O . ALA A 1 448 ? 26.352 7.206 23.557 1.00 87.19 448 ALA A O 1
ATOM 3237 N N . ALA A 1 449 ? 24.128 7.323 23.950 1.00 85.56 449 ALA A N 1
ATOM 3238 C CA . ALA A 1 449 ? 24.195 7.786 25.338 1.00 85.56 449 ALA A CA 1
ATOM 3239 C C . ALA A 1 449 ? 24.936 6.805 26.246 1.00 85.56 449 ALA A C 1
ATOM 3241 O O . ALA A 1 449 ? 25.855 7.207 26.957 1.00 85.56 449 ALA A O 1
ATOM 3242 N N . ASP A 1 450 ? 24.572 5.525 26.177 1.00 86.12 450 ASP A N 1
ATOM 3243 C CA . ASP A 1 450 ? 25.175 4.451 26.971 1.00 86.12 450 ASP A CA 1
ATOM 3244 C C . ASP A 1 450 ? 26.669 4.295 26.655 1.00 86.12 450 ASP A C 1
ATOM 3246 O O . ASP A 1 450 ? 27.473 3.961 27.523 1.00 86.12 450 ASP A O 1
ATOM 3250 N N . ALA A 1 451 ? 27.060 4.607 25.416 1.00 87.56 451 ALA A N 1
ATOM 3251 C CA . ALA A 1 451 ? 28.451 4.666 24.978 1.00 87.56 451 ALA A CA 1
ATOM 3252 C C . ALA A 1 451 ? 29.157 6.002 25.305 1.00 87.56 451 ALA A C 1
ATOM 3254 O O . ALA A 1 451 ? 30.281 6.220 24.852 1.00 87.56 451 ALA A O 1
ATOM 3255 N N . GLY A 1 452 ? 28.515 6.919 26.036 1.00 87.44 452 GLY A N 1
ATOM 3256 C CA . GLY A 1 452 ? 29.063 8.228 26.405 1.00 87.44 452 GLY A CA 1
ATOM 3257 C C . GLY A 1 452 ? 29.197 9.220 25.244 1.00 87.44 452 GLY A C 1
ATOM 3258 O O . GLY A 1 452 ? 29.939 10.196 25.358 1.00 87.44 452 GLY A O 1
ATOM 3259 N N . ARG A 1 453 ? 28.516 8.988 24.114 1.00 89.00 453 ARG A N 1
ATOM 3260 C CA . ARG A 1 453 ? 28.564 9.852 22.925 1.00 89.00 453 ARG A CA 1
ATOM 3261 C C . ARG A 1 453 ? 27.370 10.799 22.880 1.00 89.00 453 ARG A C 1
ATOM 3263 O O . ARG A 1 453 ? 26.220 10.370 22.926 1.00 89.00 453 ARG A O 1
ATOM 3270 N N . THR A 1 454 ? 27.651 12.083 22.682 1.00 88.38 454 THR A N 1
ATOM 3271 C CA . THR A 1 454 ? 26.642 13.078 22.297 1.00 88.38 454 THR A CA 1
ATOM 3272 C C . THR A 1 454 ? 26.556 13.175 20.775 1.00 88.38 454 THR A C 1
ATOM 3274 O O . THR A 1 454 ? 27.575 13.199 20.085 1.00 88.38 454 THR A O 1
ATOM 3277 N N . VAL A 1 455 ? 25.334 13.239 20.260 1.00 90.94 455 VAL A N 1
ATOM 3278 C CA . VAL A 1 455 ? 24.978 13.321 18.847 1.00 90.94 455 VAL A CA 1
ATOM 3279 C C . VAL A 1 455 ? 24.355 14.685 18.592 1.00 90.94 455 VAL A C 1
ATOM 3281 O O . VAL A 1 455 ? 23.337 15.033 19.190 1.00 90.94 455 VAL A O 1
ATOM 3284 N N . ASP A 1 456 ? 24.961 15.454 17.695 1.00 92.19 456 ASP A N 1
ATOM 3285 C CA . ASP A 1 456 ? 24.388 16.710 17.227 1.00 92.19 456 ASP A CA 1
ATOM 3286 C C . ASP A 1 456 ? 23.235 16.449 16.258 1.00 92.19 456 ASP A C 1
ATOM 3288 O O . ASP A 1 456 ? 23.426 15.820 15.219 1.00 92.19 456 ASP A O 1
ATOM 3292 N N . LEU A 1 457 ? 22.052 16.962 16.575 1.00 93.31 457 LEU A N 1
ATOM 3293 C CA . LEU A 1 457 ? 20.875 16.953 15.715 1.00 93.31 457 LEU A CA 1
ATOM 3294 C C . LEU A 1 457 ? 20.637 18.371 15.203 1.00 93.31 457 LEU A C 1
ATOM 3296 O O . LEU A 1 457 ? 20.644 19.321 15.984 1.00 93.31 457 LEU A O 1
ATOM 3300 N N . TRP A 1 458 ? 20.422 18.533 13.902 1.00 94.38 458 TRP A N 1
ATOM 3301 C CA . TRP A 1 458 ? 20.197 19.854 13.314 1.00 94.38 458 TRP A CA 1
ATOM 3302 C C . TRP A 1 458 ? 19.238 19.797 12.129 1.00 94.38 458 TRP A C 1
ATOM 3304 O O . TRP A 1 458 ? 18.964 18.725 11.588 1.00 94.38 458 TRP A O 1
ATOM 3314 N N . TRP A 1 459 ? 18.707 20.951 11.735 1.00 95.62 459 TRP A N 1
ATOM 3315 C CA . TRP A 1 459 ? 17.685 21.056 10.699 1.00 95.62 459 TRP A CA 1
ATOM 3316 C C . TRP A 1 459 ? 18.124 22.021 9.597 1.00 95.62 459 TRP A C 1
ATOM 3318 O O . TRP A 1 459 ? 18.463 23.176 9.861 1.00 95.62 459 TRP A O 1
ATOM 3328 N N . ARG A 1 460 ? 18.124 21.532 8.356 1.00 96.50 460 ARG A N 1
ATOM 3329 C CA . ARG A 1 460 ? 18.427 22.279 7.137 1.00 96.50 460 ARG A CA 1
ATOM 3330 C C . ARG A 1 460 ? 17.234 22.229 6.189 1.00 96.50 460 ARG A C 1
ATOM 3332 O O . ARG A 1 460 ? 16.700 21.152 5.943 1.00 96.50 460 ARG A O 1
ATOM 3339 N N . ASP A 1 461 ? 16.868 23.368 5.621 1.00 97.31 461 ASP A N 1
ATOM 3340 C CA . ASP A 1 461 ? 15.839 23.463 4.589 1.00 97.31 461 ASP A CA 1
ATOM 3341 C C . ASP A 1 461 ? 16.425 24.073 3.309 1.00 97.31 461 ASP A C 1
ATOM 3343 O O . ASP A 1 461 ? 17.065 25.126 3.365 1.00 97.31 461 ASP A O 1
ATOM 3347 N N . ASP A 1 462 ? 16.251 23.396 2.173 1.00 96.94 462 ASP A N 1
ATOM 3348 C CA . ASP A 1 462 ? 16.870 23.775 0.897 1.00 96.94 462 ASP A CA 1
ATOM 3349 C C . ASP A 1 462 ? 15.899 24.544 -0.029 1.00 96.94 462 ASP A C 1
ATOM 3351 O O . ASP A 1 462 ? 14.681 24.551 0.150 1.00 96.94 462 ASP A O 1
ATOM 3355 N N . ASP A 1 463 ? 16.460 25.174 -1.067 1.00 95.81 463 ASP A N 1
ATOM 3356 C CA . ASP A 1 463 ? 15.750 25.890 -2.141 1.00 95.81 463 ASP A CA 1
ATOM 3357 C C . ASP A 1 463 ? 15.039 27.204 -1.752 1.00 95.81 463 ASP A C 1
ATOM 3359 O O . ASP A 1 463 ? 14.160 27.681 -2.476 1.00 95.81 463 ASP A O 1
ATOM 3363 N N . ALA A 1 464 ? 15.450 27.877 -0.672 1.00 96.12 464 ALA A N 1
ATOM 3364 C CA . ALA A 1 464 ? 14.867 29.170 -0.310 1.00 96.12 464 ALA A CA 1
ATOM 3365 C C . ALA A 1 464 ? 15.200 30.270 -1.347 1.00 96.12 464 ALA A C 1
ATOM 3367 O O . ALA A 1 464 ? 16.366 30.604 -1.585 1.00 96.12 464 ALA A O 1
ATOM 3368 N N . THR A 1 465 ? 14.171 30.867 -1.962 1.00 96.56 465 THR A N 1
ATOM 3369 C CA . THR A 1 465 ? 14.338 31.951 -2.954 1.00 96.56 465 THR A CA 1
ATOM 3370 C C . THR A 1 465 ? 13.516 33.204 -2.672 1.00 96.56 465 THR A C 1
ATOM 3372 O O . THR A 1 465 ? 13.958 34.293 -3.014 1.00 96.56 465 THR A O 1
ATOM 3375 N N . ALA A 1 466 ? 12.338 33.095 -2.066 1.00 96.25 466 ALA A N 1
ATOM 3376 C CA . ALA A 1 466 ? 11.420 34.217 -1.868 1.00 96.25 466 ALA A CA 1
ATOM 3377 C C . ALA A 1 466 ? 10.577 34.010 -0.606 1.00 96.25 466 ALA A C 1
ATOM 3379 O O . ALA A 1 466 ? 10.504 32.898 -0.078 1.00 96.25 466 ALA A O 1
ATOM 3380 N N . HIS A 1 467 ? 9.903 35.064 -0.141 1.00 96.94 467 HIS A N 1
ATOM 3381 C CA . HIS A 1 467 ? 8.849 34.907 0.862 1.00 96.94 467 HIS A CA 1
ATOM 3382 C C . HIS A 1 467 ? 7.646 34.183 0.248 1.00 96.94 467 HIS A C 1
ATOM 3384 O O . HIS A 1 467 ? 7.103 34.610 -0.769 1.00 96.94 467 HIS A O 1
ATOM 3390 N N . THR A 1 468 ? 7.240 33.074 0.865 1.00 96.19 468 THR A N 1
ATOM 3391 C CA . THR A 1 468 ? 6.084 32.276 0.446 1.00 96.19 468 THR A CA 1
ATOM 3392 C C . THR A 1 468 ? 5.265 31.830 1.661 1.00 96.19 468 THR A C 1
ATOM 3394 O O . THR A 1 468 ? 5.813 31.736 2.761 1.00 96.19 468 THR A O 1
ATOM 3397 N N . PRO A 1 469 ? 3.982 31.459 1.486 1.00 94.56 469 PRO A N 1
ATOM 3398 C CA . PRO A 1 469 ? 3.197 30.852 2.563 1.00 94.56 469 PRO A CA 1
ATOM 3399 C C . PRO A 1 469 ? 3.826 29.568 3.130 1.00 94.56 469 PRO A C 1
ATOM 3401 O O . PRO A 1 469 ? 3.707 29.284 4.318 1.00 94.56 469 PRO A O 1
ATOM 3404 N N . ALA A 1 470 ? 4.527 28.795 2.294 1.00 92.81 470 ALA A N 1
ATOM 3405 C CA . ALA A 1 470 ? 5.244 27.602 2.736 1.00 92.81 470 ALA A CA 1
ATOM 3406 C C . ALA A 1 470 ? 6.448 27.948 3.630 1.00 92.81 470 ALA A C 1
ATOM 3408 O O . ALA A 1 470 ? 6.710 27.236 4.598 1.00 92.81 470 ALA A O 1
ATOM 3409 N N . LEU A 1 471 ? 7.140 29.062 3.353 1.00 96.06 471 LEU A N 1
ATOM 3410 C CA . LEU A 1 471 ? 8.193 29.581 4.227 1.00 96.06 471 LEU A CA 1
ATOM 3411 C C . LEU A 1 471 ? 7.613 30.023 5.577 1.00 96.06 471 LEU A C 1
ATOM 3413 O O . LEU A 1 471 ? 8.181 29.701 6.613 1.00 96.06 471 LEU A O 1
ATOM 3417 N N . ASP A 1 472 ? 6.456 30.690 5.595 1.00 95.69 472 ASP A N 1
ATOM 3418 C CA . ASP A 1 472 ? 5.794 31.043 6.858 1.00 95.69 472 ASP A CA 1
ATOM 3419 C C . ASP A 1 472 ? 5.399 29.804 7.671 1.00 95.69 472 ASP A C 1
ATOM 3421 O O . ASP A 1 472 ? 5.586 29.788 8.888 1.00 95.69 472 ASP A O 1
ATOM 3425 N N . ARG A 1 473 ? 4.921 28.738 7.013 1.00 95.00 473 ARG A N 1
ATOM 3426 C CA . ARG A 1 473 ? 4.638 27.449 7.668 1.00 95.00 473 ARG A CA 1
ATOM 3427 C C . ARG A 1 473 ? 5.901 26.842 8.288 1.00 95.00 473 ARG A C 1
ATOM 3429 O O . ARG A 1 473 ? 5.843 26.377 9.425 1.00 95.00 473 ARG A O 1
ATOM 3436 N N . LEU A 1 474 ? 7.031 26.886 7.579 1.00 95.94 474 LEU A N 1
ATOM 3437 C CA . LEU A 1 474 ? 8.330 26.419 8.074 1.00 95.94 474 LEU A CA 1
ATOM 3438 C C . LEU A 1 474 ? 8.781 27.197 9.320 1.00 95.94 474 LEU A C 1
ATOM 3440 O O . LEU A 1 474 ? 9.130 26.596 10.335 1.00 95.94 474 LEU A O 1
ATOM 3444 N N . LEU A 1 475 ? 8.741 28.531 9.250 1.00 94.62 475 LEU A N 1
ATOM 3445 C CA . LEU A 1 475 ? 9.151 29.417 10.342 1.00 94.62 475 LEU A CA 1
ATOM 3446 C C . LEU A 1 475 ? 8.247 29.252 11.569 1.00 94.62 475 LEU A C 1
ATOM 3448 O O . LEU A 1 475 ? 8.740 29.183 12.693 1.00 94.62 475 LEU A O 1
ATOM 3452 N N . ALA A 1 476 ? 6.936 29.109 11.362 1.00 92.75 476 ALA A N 1
ATOM 3453 C CA . ALA A 1 476 ? 5.993 28.825 12.438 1.00 92.75 476 ALA A CA 1
ATOM 3454 C C . ALA A 1 476 ? 6.281 27.475 13.117 1.00 92.75 476 ALA A C 1
ATOM 3456 O O . ALA A 1 476 ? 6.215 27.386 14.343 1.00 92.75 476 ALA A O 1
ATOM 3457 N N . LEU A 1 477 ? 6.642 26.438 12.349 1.00 91.62 477 LEU A N 1
ATOM 3458 C CA . LEU A 1 477 ? 7.028 25.135 12.897 1.00 91.62 477 LEU A CA 1
ATOM 3459 C C . LEU A 1 477 ? 8.331 25.222 13.708 1.00 91.62 477 LEU A C 1
ATOM 3461 O O . LEU A 1 477 ? 8.395 24.686 14.815 1.00 91.62 477 LEU A O 1
ATOM 3465 N N . ALA A 1 478 ? 9.341 25.936 13.207 1.00 92.38 478 ALA A N 1
ATOM 3466 C CA . ALA A 1 478 ? 10.593 26.184 13.926 1.00 92.38 478 ALA A CA 1
ATOM 3467 C C . ALA A 1 478 ? 10.361 26.937 15.244 1.00 92.38 478 ALA A C 1
ATOM 3469 O O . ALA A 1 478 ? 10.839 26.513 16.296 1.00 92.38 478 ALA A O 1
ATOM 3470 N N . ALA A 1 479 ? 9.552 27.999 15.219 1.00 90.25 479 ALA A N 1
ATOM 3471 C CA . ALA A 1 479 ? 9.193 28.753 16.416 1.00 90.25 479 ALA A CA 1
ATOM 3472 C C . ALA A 1 479 ? 8.409 27.901 17.429 1.00 90.25 479 ALA A C 1
ATOM 3474 O O . ALA A 1 479 ? 8.698 27.951 18.623 1.00 90.25 479 ALA A O 1
ATOM 3475 N N . ARG A 1 480 ? 7.445 27.091 16.963 1.00 88.75 480 ARG A N 1
ATOM 3476 C CA . ARG A 1 480 ? 6.619 26.220 17.818 1.00 88.75 480 ARG A CA 1
ATOM 3477 C C . ARG A 1 480 ? 7.443 25.137 18.509 1.00 88.75 480 ARG A C 1
ATOM 3479 O O . ARG A 1 480 ? 7.231 24.868 19.686 1.00 88.75 480 ARG A O 1
ATOM 3486 N N . THR A 1 481 ? 8.332 24.486 17.765 1.00 84.56 481 THR A N 1
ATOM 3487 C CA . THR A 1 481 ? 9.123 23.344 18.252 1.00 84.56 481 THR A CA 1
ATOM 3488 C C . THR A 1 481 ? 10.396 23.777 18.981 1.00 84.56 481 THR A C 1
ATOM 3490 O O . THR A 1 481 ? 11.023 22.967 19.657 1.00 84.56 481 THR A O 1
ATOM 3493 N N . GLY A 1 482 ? 10.804 25.042 18.835 1.00 86.06 482 GLY A N 1
ATOM 3494 C CA . GLY A 1 482 ? 12.072 25.559 19.348 1.00 86.06 482 GLY A CA 1
ATOM 3495 C C . GLY A 1 482 ? 13.299 25.071 18.571 1.00 86.06 482 GLY A C 1
ATOM 3496 O O . GLY A 1 482 ? 14.427 25.357 18.978 1.00 86.06 482 GLY A O 1
ATOM 3497 N N . TRP A 1 483 ? 13.109 24.347 17.462 1.00 90.31 483 TRP A N 1
ATOM 3498 C CA . TRP A 1 483 ? 14.209 23.866 16.635 1.00 90.31 483 TRP A CA 1
ATOM 3499 C C . TRP A 1 483 ? 14.771 24.992 15.764 1.00 90.31 483 TRP A C 1
ATOM 3501 O O . TRP A 1 483 ? 14.031 25.600 14.989 1.00 90.31 483 TRP A O 1
ATOM 3511 N N . PRO A 1 484 ? 16.086 25.257 15.828 1.00 91.88 484 PRO A N 1
ATOM 3512 C CA . PRO A 1 484 ? 16.717 26.172 14.896 1.00 91.88 484 PRO A CA 1
ATOM 3513 C C . PRO A 1 484 ? 16.794 25.530 13.510 1.00 91.88 484 PRO A C 1
ATOM 3515 O O . PRO A 1 484 ? 17.319 24.424 13.366 1.00 91.88 484 PRO A O 1
ATOM 3518 N N . VAL A 1 485 ? 16.309 26.239 12.492 1.00 94.56 485 VAL A N 1
ATOM 3519 C CA . VAL A 1 485 ? 16.416 25.813 11.092 1.00 94.56 485 VAL A CA 1
ATOM 3520 C C . VAL A 1 485 ? 17.433 26.674 10.353 1.00 94.56 485 VAL A C 1
ATOM 3522 O O . VAL A 1 485 ? 17.478 27.897 10.507 1.00 94.56 485 VAL A O 1
ATOM 3525 N N . ALA A 1 486 ? 18.263 26.022 9.544 1.00 96.19 486 ALA A N 1
ATOM 3526 C CA . ALA A 1 486 ? 19.183 26.670 8.628 1.00 96.19 486 ALA A CA 1
ATOM 3527 C C . ALA A 1 486 ? 18.595 26.669 7.211 1.00 96.19 486 ALA A C 1
ATOM 3529 O O . ALA A 1 486 ? 18.433 25.606 6.611 1.00 96.19 486 ALA A O 1
ATOM 3530 N N . LEU A 1 487 ? 18.289 27.847 6.669 1.00 97.19 487 LEU A N 1
ATOM 3531 C CA . LEU A 1 487 ? 17.745 27.993 5.318 1.00 97.19 487 LEU A CA 1
ATOM 3532 C C . LEU A 1 487 ? 18.884 28.105 4.307 1.00 97.19 487 LEU A C 1
ATOM 3534 O O . LEU A 1 487 ? 19.640 29.081 4.302 1.00 97.19 487 LEU A O 1
ATOM 3538 N N . ALA A 1 488 ? 19.000 27.125 3.419 1.00 97.56 488 ALA A N 1
ATOM 3539 C CA . ALA A 1 488 ? 19.915 27.176 2.294 1.00 97.56 488 ALA A CA 1
ATOM 3540 C C . ALA A 1 488 ? 19.254 27.952 1.146 1.00 97.56 488 ALA A C 1
ATOM 3542 O O . ALA A 1 488 ? 18.380 27.455 0.433 1.00 97.56 488 ALA A O 1
ATOM 3543 N N . ALA A 1 489 ? 19.679 29.202 0.973 1.00 97.38 489 ALA A N 1
ATOM 3544 C CA . ALA A 1 489 ? 19.097 30.115 0.001 1.00 97.38 489 ALA A CA 1
ATOM 3545 C C . ALA A 1 489 ? 19.883 30.118 -1.313 1.00 97.38 489 ALA A C 1
ATOM 3547 O O . ALA A 1 489 ? 21.113 30.095 -1.304 1.00 97.38 489 ALA A O 1
ATOM 3548 N N . VAL A 1 490 ? 19.186 30.193 -2.449 1.00 97.88 490 VAL A N 1
ATOM 3549 C CA . VAL A 1 490 ? 19.815 30.228 -3.782 1.00 97.88 490 VAL A CA 1
ATOM 3550 C C . VAL A 1 490 ? 20.110 31.685 -4.157 1.00 97.88 490 VAL A C 1
ATOM 3552 O O . VAL A 1 490 ? 19.205 32.391 -4.609 1.00 97.88 490 VAL A O 1
ATOM 3555 N N . PRO A 1 491 ? 21.350 32.188 -4.018 1.00 96.12 491 PRO A N 1
ATOM 3556 C CA . PRO A 1 491 ? 21.631 33.623 -4.084 1.00 96.12 491 PRO A CA 1
ATOM 3557 C C . PRO A 1 491 ? 21.293 34.254 -5.440 1.00 96.12 491 PRO A C 1
ATOM 3559 O O . PRO A 1 491 ? 20.769 35.367 -5.491 1.00 96.12 491 PRO A O 1
ATOM 3562 N N . GLY A 1 492 ? 21.510 33.542 -6.547 1.00 95.44 492 GLY A N 1
ATOM 3563 C CA . GLY A 1 492 ? 21.163 33.994 -7.897 1.00 95.44 492 GLY A CA 1
ATOM 3564 C C . GLY A 1 492 ? 19.658 34.061 -8.171 1.00 95.44 492 GLY A C 1
ATOM 3565 O O . GLY A 1 492 ? 19.250 34.685 -9.146 1.00 95.44 492 GLY A O 1
ATOM 3566 N N . ARG A 1 493 ? 18.832 33.453 -7.311 1.00 95.88 493 ARG A N 1
ATOM 3567 C CA . ARG A 1 493 ? 17.361 33.459 -7.392 1.00 95.88 493 ARG A CA 1
ATOM 3568 C C . ARG A 1 493 ? 16.693 34.120 -6.182 1.00 95.88 493 ARG A C 1
ATOM 3570 O O . ARG A 1 493 ? 15.476 34.239 -6.177 1.00 95.88 493 ARG A O 1
ATOM 3577 N N . ALA A 1 494 ? 17.472 34.549 -5.188 1.00 94.88 494 ALA A N 1
ATOM 3578 C CA . ALA A 1 494 ? 16.969 35.179 -3.977 1.00 94.88 494 ALA A CA 1
ATOM 3579 C C . ALA A 1 494 ? 16.341 36.548 -4.285 1.00 94.88 494 ALA A C 1
ATOM 3581 O O . ALA A 1 494 ? 17.020 37.459 -4.779 1.00 94.88 494 ALA A O 1
ATOM 3582 N N . GLU A 1 495 ? 15.056 36.681 -3.982 1.00 95.06 495 GLU A N 1
ATOM 3583 C CA . GLU A 1 495 ? 14.282 37.912 -4.068 1.00 95.06 495 GLU A CA 1
ATOM 3584 C C . GLU A 1 495 ? 14.444 38.757 -2.792 1.00 95.06 495 GLU A C 1
ATOM 3586 O O . GLU A 1 495 ? 14.639 38.202 -1.707 1.00 95.06 495 GLU A O 1
ATOM 3591 N N . PRO A 1 496 ? 14.297 40.095 -2.869 1.00 94.25 496 PRO A N 1
ATOM 3592 C CA . PRO A 1 496 ? 14.334 40.963 -1.686 1.00 94.25 496 PRO A CA 1
ATOM 3593 C C . PRO A 1 496 ? 13.308 40.583 -0.608 1.00 94.25 496 PRO A C 1
ATOM 3595 O O . PRO A 1 496 ? 13.546 40.799 0.580 1.00 94.25 496 PRO A O 1
ATOM 3598 N N . SER A 1 497 ? 12.186 39.983 -1.021 1.00 95.44 497 SER A N 1
ATOM 3599 C CA . SER A 1 497 ? 11.117 39.510 -0.138 1.00 95.44 497 SER A CA 1
ATOM 3600 C C . SER A 1 497 ? 11.607 38.476 0.885 1.00 95.44 497 SER A C 1
ATOM 3602 O O . SER A 1 497 ? 11.167 38.507 2.032 1.00 95.44 497 SER A O 1
ATOM 3604 N N . LEU A 1 498 ? 12.566 37.615 0.516 1.00 94.81 498 LEU A N 1
ATOM 3605 C CA . LEU A 1 498 ? 13.140 36.612 1.418 1.00 94.81 498 LEU A CA 1
ATOM 3606 C C . LEU A 1 498 ? 13.892 37.271 2.582 1.00 94.81 498 LEU A C 1
ATOM 3608 O O . LEU A 1 498 ? 13.627 36.972 3.743 1.00 94.81 498 LEU A O 1
ATOM 3612 N N . ALA A 1 499 ? 14.808 38.193 2.278 1.00 91.62 499 ALA A N 1
ATOM 3613 C CA . ALA A 1 499 ? 15.601 38.879 3.296 1.00 91.62 499 ALA A CA 1
ATOM 3614 C C . ALA A 1 499 ? 14.726 39.762 4.200 1.00 91.62 499 ALA A C 1
ATOM 3616 O O . ALA A 1 499 ? 14.897 39.765 5.420 1.00 91.62 499 ALA A O 1
ATOM 3617 N N . ALA A 1 500 ? 13.743 40.452 3.612 1.00 92.44 500 ALA A N 1
ATOM 3618 C CA . ALA A 1 500 ? 12.779 41.253 4.360 1.00 92.44 500 ALA A CA 1
ATOM 3619 C C . ALA A 1 500 ? 12.009 40.399 5.378 1.00 92.44 500 ALA A C 1
ATOM 3621 O O . ALA A 1 500 ? 11.944 40.757 6.551 1.00 92.44 500 ALA A O 1
ATOM 3622 N N . ARG A 1 501 ? 11.502 39.228 4.967 1.00 93.44 501 ARG A N 1
ATOM 3623 C CA . ARG A 1 501 ? 10.757 38.334 5.864 1.00 93.44 501 ARG A CA 1
ATOM 3624 C C . ARG A 1 501 ? 11.612 37.800 7.014 1.00 93.44 501 ARG A C 1
ATOM 3626 O O . ARG A 1 501 ? 11.104 37.642 8.119 1.00 93.44 501 ARG A O 1
ATOM 3633 N N . LEU A 1 502 ? 12.889 37.519 6.769 1.00 92.38 502 LEU A N 1
ATOM 3634 C CA . LEU A 1 502 ? 13.791 36.909 7.753 1.00 92.38 502 LEU A CA 1
ATOM 3635 C C . LEU A 1 502 ? 14.483 37.919 8.682 1.00 92.38 502 LEU A C 1
ATOM 3637 O O . LEU A 1 502 ? 15.207 37.511 9.591 1.00 92.38 502 LEU A O 1
ATOM 3641 N N . THR A 1 503 ? 14.273 39.225 8.484 1.00 87.25 503 THR A N 1
ATOM 3642 C CA . THR A 1 503 ? 14.990 40.286 9.215 1.00 87.25 503 THR A CA 1
ATOM 3643 C C . THR A 1 503 ? 14.837 40.153 10.736 1.00 87.25 503 THR A C 1
ATOM 3645 O O . THR A 1 503 ? 15.830 40.254 11.459 1.00 87.25 503 THR A O 1
ATOM 3648 N N . ASP A 1 504 ? 13.651 39.796 11.230 1.00 82.75 504 ASP A N 1
ATOM 3649 C CA . ASP A 1 504 ? 13.374 39.701 12.673 1.00 82.75 504 ASP A CA 1
ATOM 3650 C C . ASP A 1 504 ? 13.497 38.272 13.240 1.00 82.75 504 ASP A C 1
ATOM 3652 O O . ASP A 1 504 ? 13.380 38.052 14.443 1.00 82.75 504 ASP A O 1
ATOM 3656 N N . GLU A 1 505 ? 13.825 37.286 12.399 1.00 86.56 505 GLU A N 1
ATOM 3657 C CA . GLU A 1 505 ? 13.862 35.870 12.787 1.00 86.56 505 GLU A CA 1
ATOM 3658 C C . GLU A 1 505 ? 15.226 35.468 13.381 1.00 86.56 505 GLU A C 1
ATOM 3660 O O . GLU A 1 505 ? 16.093 34.912 12.704 1.00 86.56 505 GLU A O 1
ATOM 3665 N N . ALA A 1 506 ? 15.450 35.757 14.668 1.00 75.75 506 ALA A N 1
ATOM 3666 C CA . ALA A 1 506 ? 16.714 35.469 15.371 1.00 75.75 506 ALA A CA 1
ATOM 3667 C C . ALA A 1 506 ? 17.036 33.960 15.526 1.00 75.75 506 ALA A C 1
ATOM 3669 O O . ALA A 1 506 ? 18.119 33.584 15.990 1.00 75.75 506 ALA A O 1
ATOM 3670 N N . GLY A 1 507 ? 16.085 33.089 15.179 1.00 77.31 507 GLY A N 1
ATOM 3671 C CA . GLY A 1 507 ? 16.201 31.630 15.217 1.00 77.31 507 GLY A CA 1
ATOM 3672 C C . GLY A 1 507 ? 16.797 30.982 13.968 1.00 77.31 507 GLY A C 1
ATOM 3673 O O . GLY A 1 507 ? 17.020 29.773 13.990 1.00 77.31 507 GLY A O 1
ATOM 3674 N N . ILE A 1 508 ? 17.036 31.762 12.909 1.00 90.38 508 ILE A N 1
ATOM 3675 C CA . ILE A 1 508 ? 17.290 31.250 11.561 1.00 90.38 508 ILE A CA 1
ATOM 3676 C C . ILE A 1 508 ? 18.716 31.559 11.116 1.00 90.38 508 ILE A C 1
ATOM 3678 O O . ILE A 1 508 ? 19.122 32.721 11.051 1.00 90.38 508 ILE A O 1
ATOM 3682 N N . ASP A 1 509 ? 19.443 30.505 10.757 1.00 93.88 509 ASP A N 1
ATOM 3683 C CA . ASP A 1 509 ? 20.747 30.607 10.106 1.00 93.88 509 ASP A CA 1
ATOM 3684 C C . ASP A 1 509 ? 20.559 30.573 8.580 1.00 93.88 509 ASP A C 1
ATOM 3686 O O . ASP A 1 509 ? 19.691 29.863 8.071 1.00 93.88 509 ASP A O 1
ATOM 3690 N N . LEU A 1 510 ? 21.373 31.317 7.827 1.00 96.25 510 LEU A N 1
ATOM 3691 C CA . LEU A 1 510 ? 21.307 31.330 6.360 1.00 96.25 510 LEU A CA 1
ATOM 3692 C C . LEU A 1 510 ? 22.555 30.680 5.766 1.00 96.25 510 LEU A C 1
ATOM 3694 O O . LEU A 1 510 ? 23.670 30.999 6.174 1.00 96.25 510 LEU A O 1
ATOM 3698 N N . LEU A 1 511 ? 22.374 29.790 4.789 1.00 97.81 511 LEU A N 1
ATOM 3699 C CA . LEU A 1 511 ? 23.446 29.081 4.080 1.00 97.81 511 LEU A CA 1
ATOM 3700 C C . LEU A 1 511 ? 23.398 29.384 2.574 1.00 97.81 511 LEU A C 1
ATOM 3702 O O . LEU A 1 511 ? 22.385 29.853 2.051 1.00 97.81 511 LEU A O 1
ATOM 3706 N N . VAL A 1 512 ? 24.480 29.074 1.856 1.00 98.19 512 VAL A N 1
ATOM 3707 C CA . VAL A 1 512 ? 24.594 29.317 0.409 1.00 98.19 512 VAL A CA 1
ATOM 3708 C C . VAL A 1 512 ? 24.196 28.062 -0.375 1.00 98.19 512 VAL A C 1
ATOM 3710 O O . VAL A 1 512 ? 24.979 27.113 -0.454 1.00 98.19 512 VAL A O 1
ATOM 3713 N N . HIS A 1 513 ? 23.007 28.046 -0.987 1.00 97.75 513 HIS A N 1
ATOM 3714 C CA . HIS A 1 513 ? 22.541 26.935 -1.825 1.00 97.75 513 HIS A CA 1
ATOM 3715 C C . HIS A 1 513 ? 22.955 27.089 -3.291 1.00 97.75 513 HIS A C 1
ATOM 3717 O O . HIS A 1 513 ? 22.188 27.513 -4.159 1.00 97.75 513 HIS A O 1
ATOM 3723 N N . GLY A 1 514 ? 24.215 26.754 -3.557 1.00 96.75 514 GLY A N 1
ATOM 3724 C CA . GLY A 1 514 ? 24.832 26.938 -4.862 1.00 96.75 514 GLY A CA 1
ATOM 3725 C C . GLY A 1 514 ? 24.788 28.387 -5.351 1.00 96.75 514 GLY A C 1
ATOM 3726 O O . GLY A 1 514 ? 24.799 29.316 -4.551 1.00 96.75 514 GLY A O 1
ATOM 3727 N N . LEU A 1 515 ? 24.765 28.585 -6.671 1.00 97.12 515 LEU A N 1
ATOM 3728 C CA . LEU A 1 515 ? 24.674 29.909 -7.292 1.00 97.12 515 LEU A CA 1
ATOM 3729 C C . LEU A 1 515 ? 23.262 30.175 -7.822 1.00 97.12 515 LEU A C 1
ATOM 3731 O O . LEU A 1 515 ? 22.608 31.128 -7.407 1.00 97.12 515 LEU A O 1
ATOM 3735 N N . THR A 1 516 ? 22.782 29.337 -8.741 1.00 95.38 516 THR A N 1
ATOM 3736 C CA . THR A 1 516 ? 21.489 29.496 -9.433 1.00 95.38 516 THR A CA 1
ATOM 3737 C C . THR A 1 516 ? 20.588 28.270 -9.325 1.00 95.38 516 THR A C 1
ATOM 3739 O O . THR A 1 516 ? 19.456 28.314 -9.809 1.00 95.38 516 THR A O 1
ATOM 3742 N N . HIS A 1 517 ? 21.067 27.179 -8.715 1.00 93.94 517 HIS A N 1
ATOM 3743 C CA . HIS A 1 517 ? 20.407 25.872 -8.737 1.00 93.94 517 HIS A CA 1
ATOM 3744 C C . HIS A 1 517 ? 20.188 25.354 -10.180 1.00 93.94 517 HIS A C 1
ATOM 3746 O O . HIS A 1 517 ? 19.214 24.669 -10.501 1.00 93.94 517 HIS A O 1
ATOM 3752 N N . ALA A 1 518 ? 21.095 25.711 -11.097 1.00 93.69 518 ALA A N 1
ATOM 3753 C CA . ALA A 1 518 ? 21.017 25.310 -12.497 1.00 93.69 518 ALA A CA 1
ATOM 3754 C C . ALA A 1 518 ? 21.705 23.959 -12.715 1.00 93.69 518 ALA A C 1
ATOM 3756 O O . ALA A 1 518 ? 22.833 23.735 -12.271 1.00 93.69 518 ALA A O 1
ATOM 3757 N N . ASN A 1 519 ? 21.059 23.055 -13.457 1.00 94.06 519 ASN A N 1
ATOM 3758 C CA . ASN A 1 519 ? 21.726 21.824 -13.863 1.00 94.06 519 ASN A CA 1
ATOM 3759 C C . ASN A 1 519 ? 22.786 22.147 -14.923 1.00 94.06 519 ASN A C 1
ATOM 3761 O O . ASN A 1 519 ? 22.443 22.556 -16.031 1.00 94.06 519 ASN A O 1
ATOM 3765 N N . ARG A 1 520 ? 24.059 21.928 -14.592 1.00 91.81 520 ARG A N 1
ATOM 3766 C CA . ARG A 1 520 ? 25.188 22.081 -15.518 1.00 91.81 520 ARG A CA 1
ATOM 3767 C C . ARG A 1 520 ? 25.728 20.738 -16.019 1.00 91.81 520 ARG A C 1
ATOM 3769 O O . ARG A 1 520 ? 26.620 20.726 -16.863 1.00 91.81 520 ARG A O 1
ATOM 3776 N N . ALA A 1 521 ? 25.170 19.629 -15.530 1.00 90.44 521 ALA A N 1
ATOM 3777 C CA . ALA A 1 521 ? 25.572 18.288 -15.920 1.00 90.44 521 ALA A CA 1
ATOM 3778 C C . ALA A 1 521 ? 25.097 17.934 -17.338 1.00 90.44 521 ALA A C 1
ATOM 3780 O O . ALA A 1 521 ? 23.972 18.292 -17.707 1.00 90.44 521 ALA A O 1
ATOM 3781 N N . PRO A 1 522 ? 25.908 17.184 -18.113 1.00 88.44 522 PRO A N 1
ATOM 3782 C CA . PRO A 1 522 ? 25.479 16.580 -19.370 1.00 88.44 522 PRO A CA 1
ATOM 3783 C C . PRO A 1 522 ? 24.188 15.765 -19.212 1.00 88.44 522 PRO A C 1
ATOM 3785 O O . PRO A 1 522 ? 23.902 15.244 -18.134 1.00 88.44 522 PRO A O 1
ATOM 3788 N N . ALA A 1 523 ? 23.424 15.598 -20.295 1.00 80.88 523 ALA A N 1
ATOM 3789 C CA . ALA A 1 523 ? 22.117 14.928 -20.263 1.00 80.88 523 ALA A CA 1
ATOM 3790 C C . ALA A 1 523 ? 22.158 13.476 -19.737 1.00 80.88 523 ALA A C 1
ATOM 3792 O O . ALA A 1 523 ? 21.172 12.990 -19.190 1.00 80.88 523 ALA A O 1
ATOM 3793 N N . ASN A 1 524 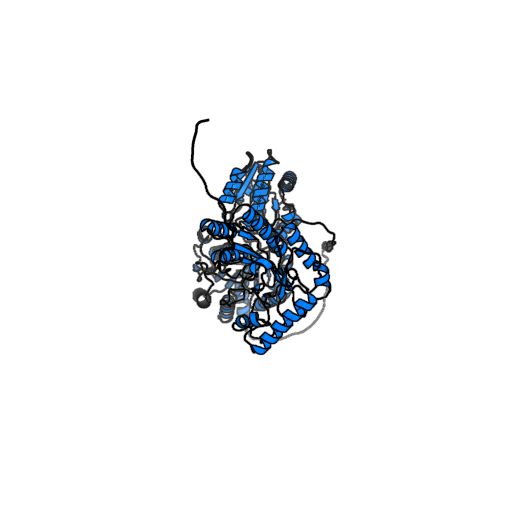? 23.297 12.793 -19.876 1.00 83.25 524 ASN A N 1
ATOM 3794 C CA . ASN A 1 524 ? 23.525 11.429 -19.391 1.00 83.25 524 ASN A CA 1
ATOM 3795 C C . ASN A 1 524 ? 24.093 11.362 -17.958 1.00 83.25 524 ASN A C 1
ATOM 3797 O O . ASN A 1 524 ? 24.346 10.269 -17.452 1.00 83.25 524 ASN A O 1
ATOM 3801 N N . ALA A 1 525 ? 24.307 12.502 -17.300 1.00 85.19 525 ALA A N 1
ATOM 3802 C CA . ALA A 1 525 ? 24.867 12.588 -15.961 1.00 85.19 525 ALA A CA 1
ATOM 3803 C C . ALA A 1 525 ? 23.817 13.037 -14.937 1.00 85.19 525 ALA A C 1
ATOM 3805 O O . ALA A 1 525 ? 22.800 13.661 -15.244 1.00 85.19 525 ALA A O 1
ATOM 3806 N N . ARG A 1 526 ? 24.069 12.719 -13.664 1.00 85.62 526 ARG A N 1
ATOM 3807 C CA . ARG A 1 526 ? 23.217 13.186 -12.565 1.00 85.62 526 ARG A CA 1
ATOM 3808 C C . ARG A 1 526 ? 23.291 14.709 -12.459 1.00 85.62 526 ARG A C 1
ATOM 3810 O O . ARG A 1 526 ? 24.385 15.266 -12.507 1.00 85.62 526 ARG A O 1
ATOM 3817 N N . LYS A 1 527 ? 22.136 15.353 -12.242 1.00 90.88 527 LYS A N 1
ATOM 3818 C CA . LYS A 1 527 ? 22.037 16.815 -12.115 1.00 90.88 527 LYS A CA 1
ATOM 3819 C C . LYS A 1 527 ? 23.022 17.352 -11.082 1.00 90.88 527 LYS A C 1
ATOM 3821 O O . LYS A 1 527 ? 23.018 16.863 -9.955 1.00 90.88 527 LYS A O 1
ATOM 3826 N N . ALA A 1 528 ? 23.835 18.329 -11.444 1.00 93.31 528 ALA A N 1
ATOM 3827 C CA . ALA A 1 528 ? 24.746 18.992 -10.520 1.00 93.31 528 ALA A CA 1
ATOM 3828 C C . ALA A 1 528 ? 25.078 20.388 -11.050 1.00 93.31 528 ALA A C 1
ATOM 3830 O O . ALA A 1 528 ? 25.305 20.556 -12.249 1.00 93.31 528 ALA A O 1
ATOM 3831 N N . GLU A 1 529 ? 25.117 21.377 -10.159 1.00 94.88 529 GLU A N 1
ATOM 3832 C CA . GLU A 1 529 ? 25.623 22.717 -10.488 1.00 94.88 529 GLU A CA 1
ATOM 3833 C C . GLU A 1 529 ? 27.155 22.762 -10.350 1.00 94.88 529 GLU A C 1
ATOM 3835 O O . GLU A 1 529 ? 27.851 23.284 -11.225 1.00 94.88 529 GLU A O 1
ATOM 3840 N N . PHE A 1 530 ? 27.680 22.108 -9.307 1.00 94.88 530 PHE A N 1
ATOM 3841 C CA . PHE A 1 530 ? 29.107 22.017 -8.994 1.00 94.88 530 PHE A CA 1
ATOM 3842 C C . PHE A 1 530 ? 29.693 20.628 -9.283 1.00 94.88 530 PHE A C 1
ATOM 3844 O O . PHE A 1 530 ? 30.427 20.091 -8.466 1.00 94.88 530 PHE A O 1
ATOM 3851 N N . GLY A 1 531 ? 29.329 19.991 -10.401 1.00 92.88 531 GLY A N 1
ATOM 3852 C CA . GLY A 1 531 ? 29.770 18.621 -10.704 1.00 92.88 531 GLY A CA 1
ATOM 3853 C C . GLY A 1 531 ? 31.157 18.517 -11.367 1.00 92.88 531 GLY A C 1
ATOM 3854 O O . GLY A 1 531 ? 31.643 19.495 -11.934 1.00 92.88 531 GLY A O 1
ATOM 3855 N N . PRO A 1 532 ? 31.764 17.311 -11.383 1.00 92.06 532 PRO A N 1
ATOM 3856 C CA . PRO A 1 532 ? 33.135 17.076 -11.875 1.00 92.06 532 PRO A CA 1
ATOM 3857 C C . PRO A 1 532 ? 33.294 17.219 -13.399 1.00 92.06 532 PRO A C 1
ATOM 3859 O O . PRO A 1 532 ? 34.395 17.184 -13.929 1.00 92.06 532 PRO A O 1
ATOM 3862 N N . HIS A 1 533 ? 32.190 17.386 -14.128 1.00 92.19 533 HIS A N 1
ATOM 3863 C CA . HIS A 1 533 ? 32.178 17.609 -15.576 1.00 92.19 533 HIS A CA 1
ATOM 3864 C C . HIS A 1 533 ? 32.542 19.056 -15.962 1.00 92.19 533 HIS A C 1
ATOM 3866 O O . HIS A 1 533 ? 32.576 19.380 -17.148 1.00 92.19 533 HIS A O 1
ATOM 3872 N N . ARG A 1 534 ? 32.772 19.944 -14.986 1.00 93.62 534 ARG A N 1
ATOM 3873 C CA . ARG A 1 534 ? 33.182 21.336 -15.205 1.00 93.62 534 ARG A CA 1
ATOM 3874 C C . ARG A 1 534 ? 34.623 21.541 -14.728 1.00 93.62 534 ARG A C 1
ATOM 3876 O O . ARG A 1 534 ? 34.990 20.981 -13.698 1.00 93.62 534 ARG A O 1
ATOM 3883 N N . PRO A 1 535 ? 35.420 22.394 -15.396 1.00 95.69 535 PRO A N 1
ATOM 3884 C CA . PRO A 1 535 ? 36.752 22.750 -14.914 1.00 95.69 535 PRO A CA 1
ATOM 3885 C C . PRO A 1 535 ? 36.706 23.371 -13.511 1.00 95.69 535 PRO A C 1
ATOM 3887 O O . PRO A 1 535 ? 35.872 24.243 -13.252 1.00 95.69 535 PRO A O 1
ATOM 3890 N N . LEU A 1 536 ? 37.651 23.003 -12.636 1.00 95.62 536 LEU A N 1
ATOM 3891 C CA . LEU A 1 536 ? 37.729 23.514 -11.259 1.00 95.62 536 LEU A CA 1
ATOM 3892 C C . LEU A 1 536 ? 37.757 25.051 -11.194 1.00 95.62 536 LEU A C 1
ATOM 3894 O O . LEU A 1 536 ? 37.153 25.639 -10.303 1.00 95.62 536 LEU A O 1
ATOM 3898 N N . ALA A 1 537 ? 38.393 25.720 -12.161 1.00 96.50 537 ALA A N 1
ATOM 3899 C CA . ALA A 1 537 ? 38.402 27.183 -12.244 1.00 96.50 537 ALA A CA 1
ATOM 3900 C C . ALA A 1 537 ? 36.987 27.783 -12.360 1.00 96.50 537 ALA A C 1
ATOM 3902 O O . ALA A 1 537 ? 36.677 28.764 -11.688 1.00 96.50 537 ALA A O 1
ATOM 3903 N N . ALA A 1 538 ? 36.105 27.162 -13.151 1.00 96.00 538 ALA A N 1
ATOM 3904 C CA . ALA A 1 538 ? 34.717 27.597 -13.288 1.00 96.00 538 ALA A CA 1
ATOM 3905 C C . ALA A 1 538 ? 33.915 27.328 -12.006 1.00 96.00 538 ALA A C 1
ATOM 3907 O O . ALA A 1 538 ? 33.143 28.177 -11.574 1.00 96.00 538 ALA A O 1
ATOM 3908 N N . LEU A 1 539 ? 34.142 26.177 -11.361 1.00 97.31 539 LEU A N 1
ATOM 3909 C CA . LEU A 1 539 ? 33.520 25.851 -10.074 1.00 97.31 539 LEU A CA 1
ATOM 3910 C C . LEU A 1 539 ? 33.911 26.852 -8.977 1.00 97.31 539 LEU A C 1
ATOM 3912 O O . LEU A 1 539 ? 33.055 27.301 -8.220 1.00 97.31 539 LEU A O 1
ATOM 3916 N N . ARG A 1 540 ? 35.193 27.239 -8.918 1.00 98.06 540 ARG A N 1
ATOM 3917 C CA . ARG A 1 540 ? 35.706 28.253 -7.983 1.00 98.06 540 ARG A CA 1
ATOM 3918 C C . ARG A 1 540 ? 35.102 29.628 -8.246 1.00 98.06 540 ARG A C 1
ATOM 3920 O O . ARG A 1 540 ? 34.721 30.301 -7.295 1.00 98.06 540 ARG A O 1
ATOM 3927 N N . SER A 1 541 ? 34.997 30.021 -9.516 1.00 97.75 541 SER A N 1
ATOM 3928 C CA . SER A 1 541 ? 34.368 31.285 -9.914 1.00 97.75 541 SER A CA 1
ATOM 3929 C C . SER A 1 541 ? 32.908 31.346 -9.463 1.00 97.75 541 SER A C 1
ATOM 3931 O O . SER A 1 541 ? 32.510 32.311 -8.817 1.00 97.75 541 SER A O 1
ATOM 3933 N N . ASP A 1 542 ? 32.127 30.298 -9.738 1.00 97.69 542 ASP A N 1
ATOM 3934 C CA . ASP A 1 542 ? 30.714 30.245 -9.352 1.00 97.69 542 ASP A CA 1
ATOM 3935 C C . ASP A 1 542 ? 30.536 30.214 -7.828 1.00 97.69 542 ASP A C 1
ATOM 3937 O O . ASP A 1 542 ? 29.629 30.856 -7.308 1.00 97.69 542 ASP A O 1
ATOM 3941 N N . ALA A 1 543 ? 31.400 29.500 -7.098 1.00 97.88 543 ALA A N 1
ATOM 3942 C CA . ALA A 1 543 ? 31.337 29.434 -5.639 1.00 97.88 543 ALA A CA 1
ATOM 3943 C C . ALA A 1 543 ? 31.688 30.783 -4.987 1.00 97.88 543 ALA A C 1
ATOM 3945 O O . ALA A 1 543 ? 31.031 31.183 -4.024 1.00 97.88 543 ALA A O 1
ATOM 3946 N N . ALA A 1 544 ? 32.691 31.496 -5.513 1.00 98.31 544 ALA A N 1
ATOM 3947 C CA . ALA A 1 544 ? 33.049 32.837 -5.055 1.00 98.31 544 ALA A CA 1
ATOM 3948 C C . ALA A 1 544 ? 31.912 33.837 -5.310 1.00 98.31 544 ALA A C 1
ATOM 3950 O O . ALA A 1 544 ? 31.537 34.599 -4.419 1.00 98.31 544 ALA A O 1
ATOM 3951 N N . GLU A 1 545 ? 31.324 33.791 -6.507 1.00 98.19 545 GLU A N 1
ATOM 3952 C CA . GLU A 1 545 ? 30.196 34.647 -6.869 1.00 98.19 545 GLU A CA 1
ATOM 3953 C C . GLU A 1 545 ? 28.950 34.335 -6.032 1.00 98.19 545 GLU A C 1
ATOM 3955 O O . GLU A 1 545 ? 28.273 35.254 -5.571 1.00 98.19 545 GLU A O 1
ATOM 3960 N N . ALA A 1 546 ? 28.677 33.055 -5.766 1.00 98.00 546 ALA A N 1
ATOM 3961 C CA . ALA A 1 546 ? 27.583 32.630 -4.901 1.00 98.00 546 ALA A CA 1
ATOM 3962 C C . ALA A 1 546 ? 27.710 33.220 -3.493 1.00 98.00 546 ALA A C 1
ATOM 3964 O O . ALA A 1 546 ? 26.745 33.796 -2.990 1.00 98.00 546 ALA A O 1
ATOM 3965 N N . LEU A 1 547 ? 28.901 33.147 -2.884 1.00 97.88 547 LEU A N 1
ATOM 3966 C CA . LEU A 1 547 ? 29.139 33.710 -1.554 1.00 97.88 547 LEU A CA 1
ATOM 3967 C C . LEU A 1 547 ? 28.981 35.233 -1.557 1.00 97.88 547 LEU A C 1
ATOM 3969 O O . LEU A 1 547 ? 28.294 35.779 -0.696 1.00 97.88 547 LEU A O 1
ATOM 3973 N N . ARG A 1 548 ? 29.556 35.915 -2.554 1.00 97.56 548 ARG A N 1
ATOM 3974 C CA . ARG A 1 548 ? 29.463 37.374 -2.699 1.00 97.56 548 ARG A CA 1
ATOM 3975 C C . ARG A 1 548 ? 28.012 37.839 -2.851 1.00 97.56 548 ARG A C 1
ATOM 3977 O O . ARG A 1 548 ? 27.594 38.790 -2.191 1.00 97.56 548 ARG A O 1
ATOM 3984 N N . LEU A 1 549 ? 27.232 37.179 -3.710 1.00 97.12 549 LEU A N 1
ATOM 3985 C CA . LEU A 1 549 ? 25.815 37.492 -3.913 1.00 97.12 549 LEU A CA 1
ATOM 3986 C C . LEU A 1 549 ? 24.980 37.180 -2.675 1.00 97.12 549 LEU A C 1
ATOM 3988 O O . LEU A 1 549 ? 24.115 37.978 -2.317 1.00 97.12 549 LEU A O 1
ATOM 3992 N N . ALA A 1 550 ? 25.241 36.054 -2.013 1.00 96.25 550 ALA A N 1
ATOM 3993 C CA . ALA A 1 550 ? 24.568 35.699 -0.775 1.00 96.25 550 ALA A CA 1
ATOM 3994 C C . ALA A 1 550 ? 24.824 36.762 0.303 1.00 96.25 550 ALA A C 1
ATOM 3996 O O . ALA A 1 550 ? 23.870 37.245 0.904 1.00 96.25 550 ALA A O 1
ATOM 3997 N N . GLN A 1 551 ? 26.074 37.201 0.495 1.00 95.44 551 GLN A N 1
ATOM 3998 C CA . GLN A 1 551 ? 26.424 38.251 1.463 1.00 95.44 551 GLN A CA 1
ATOM 3999 C C . GLN A 1 551 ? 25.692 39.561 1.161 1.00 95.44 551 GLN A C 1
ATOM 4001 O O . GLN A 1 551 ? 25.143 40.191 2.062 1.00 95.44 551 GLN A O 1
ATOM 4006 N N . ALA A 1 552 ? 25.640 39.945 -0.116 1.00 94.69 552 ALA A N 1
ATOM 4007 C CA . ALA A 1 552 ? 24.970 41.166 -0.545 1.00 94.69 552 ALA A CA 1
ATOM 4008 C C . ALA A 1 552 ? 23.442 41.119 -0.365 1.00 94.69 552 ALA A C 1
ATOM 4010 O O . ALA A 1 552 ? 22.836 42.149 -0.086 1.00 94.69 552 ALA A O 1
ATOM 4011 N N . ARG A 1 553 ? 22.809 39.952 -0.550 1.00 93.19 553 ARG A N 1
ATOM 4012 C CA . ARG A 1 553 ? 21.340 39.815 -0.553 1.00 93.19 553 ARG A CA 1
ATOM 4013 C C . ARG A 1 553 ? 20.741 39.387 0.781 1.00 93.19 553 ARG A C 1
ATOM 4015 O O . ARG A 1 553 ? 19.613 39.759 1.069 1.00 93.19 553 ARG A O 1
ATOM 4022 N N . LEU A 1 554 ? 21.461 38.582 1.555 1.00 88.69 554 LEU A N 1
ATOM 4023 C CA . LEU A 1 554 ? 20.964 37.935 2.774 1.00 88.69 554 LEU A CA 1
ATOM 4024 C C . LEU A 1 554 ? 21.536 38.568 4.050 1.00 88.69 554 LEU A C 1
ATOM 4026 O O . LEU A 1 554 ? 21.025 38.333 5.144 1.00 88.69 554 LEU A O 1
ATOM 4030 N N . GLY A 1 555 ? 22.563 39.410 3.913 1.00 84.50 555 GLY A N 1
ATOM 4031 C CA . GLY A 1 555 ? 23.093 40.220 5.001 1.00 84.50 555 GLY A CA 1
ATOM 4032 C C . GLY A 1 555 ? 23.936 39.435 6.020 1.00 84.50 555 GLY A C 1
ATOM 4033 O O . GLY A 1 555 ? 24.458 38.360 5.721 1.00 84.50 555 GLY A O 1
ATOM 4034 N N . PRO A 1 556 ? 24.114 39.978 7.239 1.00 76.75 556 PRO A N 1
ATOM 4035 C CA . PRO A 1 556 ? 25.139 39.530 8.187 1.00 76.75 556 PRO A CA 1
ATOM 4036 C C . PRO A 1 556 ? 24.847 38.185 8.870 1.00 76.75 556 PRO A C 1
ATOM 4038 O O . PRO A 1 556 ? 25.734 37.642 9.521 1.00 76.75 556 PRO A O 1
ATOM 4041 N N . ARG A 1 557 ? 23.629 37.640 8.735 1.00 79.88 557 ARG A N 1
ATOM 4042 C CA . ARG A 1 557 ? 23.253 36.318 9.280 1.00 79.88 557 ARG A CA 1
ATOM 4043 C C . ARG A 1 557 ? 23.670 35.151 8.383 1.00 79.88 557 ARG A C 1
ATOM 4045 O O . ARG A 1 557 ? 23.478 33.994 8.749 1.00 79.88 557 ARG A O 1
ATOM 4052 N N . LEU A 1 558 ? 24.220 35.444 7.206 1.00 93.38 558 LEU A N 1
ATOM 4053 C CA . LEU A 1 558 ? 24.741 34.426 6.313 1.00 93.38 558 LEU A CA 1
ATOM 4054 C C . LEU A 1 558 ? 25.976 33.756 6.917 1.00 93.38 558 LEU A C 1
ATOM 4056 O O . LEU A 1 558 ? 27.017 34.385 7.113 1.00 93.38 558 LEU A O 1
ATOM 4060 N N . LEU A 1 559 ? 25.887 32.446 7.107 1.00 95.62 559 LEU A N 1
ATOM 4061 C CA . LEU A 1 559 ? 27.039 31.606 7.372 1.00 95.62 559 LEU A CA 1
ATOM 4062 C C . LEU A 1 559 ? 27.717 31.274 6.036 1.00 95.62 559 LEU A C 1
ATOM 4064 O O . LEU A 1 559 ? 27.040 30.877 5.082 1.00 95.62 559 LEU A O 1
ATOM 4068 N N . PRO A 1 560 ? 29.053 31.385 5.940 1.00 96.69 560 PRO A N 1
ATOM 4069 C CA . PRO A 1 560 ? 29.789 31.057 4.727 1.00 96.69 560 PRO A CA 1
ATOM 4070 C C . PRO A 1 560 ? 29.902 29.529 4.566 1.00 96.69 560 PRO A C 1
ATOM 4072 O O . PRO A 1 560 ? 30.979 28.942 4.654 1.00 96.69 560 PRO A O 1
ATOM 4075 N N . VAL A 1 561 ? 28.767 28.864 4.357 1.00 98.00 561 VAL A N 1
ATOM 4076 C CA . VAL A 1 561 ? 28.618 27.409 4.244 1.00 98.00 561 VAL A CA 1
ATOM 4077 C C . VAL A 1 561 ? 28.031 27.088 2.879 1.00 98.00 561 VAL A C 1
ATOM 4079 O O . VAL A 1 561 ? 26.967 27.599 2.526 1.00 98.00 561 VAL A O 1
ATOM 4082 N N . LEU A 1 562 ? 28.717 26.236 2.116 1.00 98.00 562 LEU A N 1
ATOM 4083 C CA . LEU A 1 562 ? 28.225 25.788 0.819 1.00 98.00 562 LEU A CA 1
ATOM 4084 C C . LEU A 1 562 ? 27.284 24.592 0.991 1.00 98.00 562 LEU A C 1
ATOM 4086 O O . LEU A 1 562 ? 27.658 23.571 1.569 1.00 98.00 562 LEU A O 1
ATOM 4090 N N . VAL A 1 563 ? 26.092 24.697 0.416 1.00 97.94 563 VAL A N 1
ATOM 4091 C CA . VAL A 1 563 ? 25.133 23.604 0.239 1.00 97.94 563 VAL A CA 1
ATOM 4092 C C . VAL A 1 563 ? 24.993 23.361 -1.265 1.00 97.94 563 VAL A C 1
ATOM 4094 O O . VAL A 1 563 ? 24.365 24.163 -1.955 1.00 97.94 563 VAL A O 1
ATOM 4097 N N . PRO A 1 564 ? 25.601 22.309 -1.835 1.00 95.94 564 PRO A N 1
ATOM 4098 C CA . PRO A 1 564 ? 25.524 22.084 -3.269 1.00 95.94 564 PRO A CA 1
ATOM 4099 C C . PRO A 1 564 ? 24.111 21.627 -3.682 1.00 95.94 564 PRO A C 1
ATOM 4101 O O . PRO A 1 564 ? 23.585 20.685 -3.083 1.00 95.94 564 PRO A O 1
ATOM 4104 N N . PRO A 1 565 ? 23.518 22.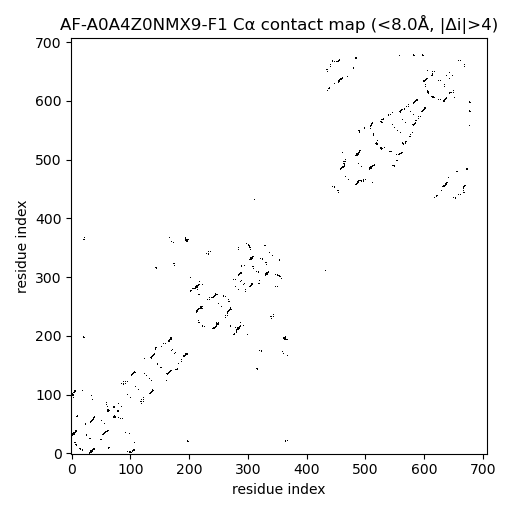203 -4.746 1.00 94.88 565 PRO A N 1
ATOM 4105 C CA . PRO A 1 565 ? 22.289 21.709 -5.366 1.00 94.88 565 PRO A CA 1
ATOM 4106 C C . PRO A 1 565 ? 22.286 20.199 -5.602 1.00 94.88 565 PRO A C 1
ATOM 4108 O O . PRO A 1 565 ? 23.290 19.617 -6.034 1.00 94.88 565 PRO A O 1
ATOM 4111 N N . TRP A 1 566 ? 21.149 19.556 -5.325 1.00 92.19 566 TRP A N 1
ATOM 4112 C CA . TRP A 1 566 ? 20.986 18.092 -5.340 1.00 92.19 566 TRP A CA 1
ATOM 4113 C C . TRP A 1 566 ? 21.978 17.324 -4.450 1.00 92.19 566 TRP A C 1
ATOM 4115 O O . TRP A 1 566 ? 22.160 16.119 -4.652 1.00 92.19 566 TRP A O 1
ATOM 4125 N N . ASN A 1 567 ? 22.629 18.005 -3.500 1.00 91.50 567 ASN A N 1
ATOM 4126 C CA . ASN A 1 567 ? 23.687 17.485 -2.640 1.00 91.50 567 ASN A CA 1
ATOM 4127 C C . ASN A 1 567 ? 24.891 16.898 -3.404 1.00 91.50 567 ASN A C 1
ATOM 4129 O O . ASN A 1 567 ? 25.498 15.919 -2.964 1.00 91.50 567 ASN A O 1
ATOM 4133 N N . ARG A 1 568 ? 25.229 17.455 -4.578 1.00 92.19 568 ARG A N 1
ATOM 4134 C CA . ARG A 1 568 ? 26.308 16.942 -5.444 1.00 92.19 568 ARG A CA 1
ATOM 4135 C C . ARG A 1 568 ? 27.370 17.993 -5.732 1.00 92.19 568 ARG A C 1
ATOM 4137 O O . ARG A 1 568 ? 27.084 19.032 -6.321 1.00 92.19 568 ARG A O 1
ATOM 4144 N N . ILE A 1 569 ? 28.609 17.653 -5.395 1.00 94.38 569 ILE A N 1
ATOM 4145 C CA . ILE A 1 569 ? 29.792 18.498 -5.548 1.00 94.38 569 ILE A CA 1
ATOM 4146 C C . ILE A 1 569 ? 30.958 17.682 -6.123 1.00 94.38 569 ILE A C 1
ATOM 4148 O O . ILE A 1 569 ? 31.070 16.483 -5.867 1.00 94.38 569 ILE A O 1
ATOM 4152 N N . ALA A 1 570 ? 31.794 18.321 -6.937 1.00 94.00 570 ALA A N 1
ATOM 4153 C CA . ALA A 1 570 ? 33.022 17.753 -7.472 1.00 94.00 570 ALA A CA 1
ATOM 4154 C C . ALA A 1 570 ? 34.005 17.460 -6.323 1.00 94.00 570 ALA A C 1
ATOM 4156 O O . ALA A 1 570 ? 34.135 18.310 -5.436 1.00 94.00 570 ALA A O 1
ATOM 4157 N N . PRO A 1 571 ? 34.699 16.307 -6.322 1.00 91.62 571 PRO A N 1
ATOM 4158 C CA . PRO A 1 571 ? 35.618 15.926 -5.246 1.00 91.62 571 PRO A CA 1
ATOM 4159 C C . PRO A 1 571 ? 36.712 16.958 -4.941 1.00 91.62 571 PRO A C 1
ATOM 4161 O O . PRO A 1 571 ? 37.147 17.056 -3.800 1.00 91.62 571 PRO A O 1
ATOM 4164 N N . GLU A 1 572 ? 37.125 17.740 -5.938 1.00 92.31 572 GLU A N 1
ATOM 4165 C CA . GLU A 1 572 ? 38.226 18.704 -5.863 1.00 92.31 572 GLU A CA 1
ATOM 4166 C C . GLU A 1 572 ? 37.788 20.085 -5.350 1.00 92.31 572 GLU A C 1
ATOM 4168 O O . GLU A 1 572 ? 38.620 20.904 -4.961 1.00 92.31 572 GLU A O 1
ATOM 4173 N N . LEU A 1 573 ? 36.485 20.391 -5.365 1.00 95.56 573 LEU A N 1
ATOM 4174 C CA . LEU A 1 573 ? 35.997 21.710 -4.955 1.00 95.56 573 LEU A CA 1
ATOM 4175 C C . LEU A 1 573 ? 36.139 21.975 -3.442 1.00 95.56 573 LEU A C 1
ATOM 4177 O O . LEU A 1 573 ? 36.544 23.092 -3.117 1.00 95.56 573 LEU A O 1
ATOM 4181 N N . PRO A 1 574 ? 35.856 21.022 -2.522 1.00 96.38 574 PRO A N 1
ATOM 4182 C CA . PRO A 1 574 ? 36.004 21.231 -1.080 1.00 96.38 574 PRO A CA 1
ATOM 4183 C C . PRO A 1 574 ? 37.354 21.821 -0.656 1.00 96.38 574 PRO A C 1
ATOM 4185 O O . PRO A 1 574 ? 37.375 22.744 0.152 1.00 96.38 574 PRO A O 1
ATOM 4188 N N . GLU A 1 575 ? 38.467 21.375 -1.244 1.00 95.44 575 GLU A N 1
ATOM 4189 C CA . GLU A 1 575 ? 39.812 21.889 -0.931 1.00 95.44 575 GLU A CA 1
ATOM 4190 C C . GLU A 1 575 ? 39.993 23.371 -1.293 1.00 95.44 575 GLU A C 1
ATOM 4192 O O . GLU A 1 575 ? 40.762 24.090 -0.656 1.00 95.44 575 GLU A O 1
ATOM 4197 N N . ALA A 1 576 ? 39.260 23.861 -2.294 1.00 95.81 576 ALA A N 1
ATOM 4198 C CA . ALA A 1 576 ? 39.324 25.254 -2.717 1.00 95.81 576 ALA A CA 1
ATOM 4199 C C . ALA A 1 576 ? 38.423 26.182 -1.885 1.00 95.81 576 ALA A C 1
ATOM 4201 O O . ALA A 1 576 ? 38.654 27.392 -1.876 1.00 95.81 576 ALA A O 1
ATOM 4202 N N . LEU A 1 577 ? 37.408 25.650 -1.193 1.00 97.56 577 LEU A N 1
ATOM 4203 C CA . LEU A 1 577 ? 36.388 26.438 -0.490 1.00 97.56 577 LEU A CA 1
ATOM 4204 C C . LEU A 1 577 ? 36.958 27.386 0.590 1.00 97.56 577 LEU A C 1
ATOM 4206 O O . LEU A 1 577 ? 36.550 28.553 0.588 1.00 97.56 577 LEU A O 1
ATOM 4210 N N . PRO A 1 578 ? 37.919 26.988 1.454 1.00 96.94 578 PRO A N 1
ATOM 4211 C CA . PRO A 1 578 ? 38.474 27.883 2.476 1.00 96.94 578 PRO A CA 1
ATOM 4212 C C . PRO A 1 578 ? 39.105 29.158 1.910 1.00 96.94 578 PRO A C 1
ATOM 4214 O O . PRO A 1 578 ? 38.896 30.250 2.447 1.00 96.94 578 PRO A O 1
ATOM 4217 N N . ALA A 1 579 ? 39.828 29.030 0.792 1.00 95.88 579 ALA A N 1
ATOM 4218 C CA . ALA A 1 579 ? 40.471 30.149 0.103 1.00 95.88 579 ALA A CA 1
ATOM 4219 C C . ALA A 1 579 ? 39.458 31.114 -0.535 1.00 95.88 579 ALA A C 1
ATOM 4221 O O . ALA A 1 579 ? 39.780 32.275 -0.771 1.00 95.88 579 ALA A O 1
ATOM 4222 N N . LEU A 1 580 ? 38.233 30.646 -0.798 1.00 96.75 580 LEU A N 1
ATOM 4223 C CA . LEU A 1 580 ? 37.124 31.466 -1.291 1.00 96.75 580 LEU A CA 1
ATOM 4224 C C . LEU A 1 580 ? 36.326 32.129 -0.158 1.00 96.75 580 LEU A C 1
ATOM 4226 O O . LEU A 1 580 ? 35.388 32.869 -0.435 1.00 96.75 580 LEU A O 1
ATOM 4230 N N . GLY A 1 581 ? 36.680 31.875 1.105 1.00 95.56 581 GLY A N 1
ATOM 4231 C CA . GLY A 1 581 ? 36.008 32.446 2.273 1.00 95.56 581 GLY A CA 1
ATOM 4232 C C . GLY A 1 581 ? 34.935 31.553 2.894 1.00 95.56 581 GLY A C 1
ATOM 4233 O O . GLY A 1 581 ? 34.387 31.924 3.930 1.00 95.56 581 GLY A O 1
ATOM 4234 N N . TYR A 1 582 ? 34.671 30.367 2.336 1.00 97.25 582 TYR A N 1
ATOM 4235 C CA . TYR A 1 582 ? 33.804 29.385 2.987 1.00 97.25 582 TYR A CA 1
ATOM 4236 C C . TYR A 1 582 ? 34.466 28.825 4.254 1.00 97.25 582 TYR A C 1
ATOM 4238 O O . TYR A 1 582 ? 35.692 28.760 4.381 1.00 97.25 582 TYR A O 1
ATOM 4246 N N . ARG A 1 583 ? 33.632 28.443 5.215 1.00 95.62 583 ARG A N 1
ATOM 4247 C CA . ARG A 1 583 ? 34.005 27.822 6.492 1.00 95.62 583 ARG A CA 1
ATOM 4248 C C . ARG A 1 583 ? 33.277 26.508 6.733 1.00 95.62 583 ARG A C 1
ATOM 4250 O O . ARG A 1 583 ? 33.684 25.764 7.618 1.00 95.62 583 ARG A O 1
ATOM 4257 N N . GLY A 1 584 ? 32.261 26.191 5.928 1.00 96.56 584 GLY A N 1
ATOM 4258 C CA . GLY A 1 584 ? 31.593 24.903 6.010 1.00 96.56 584 GLY A CA 1
ATOM 4259 C C . GLY A 1 584 ? 31.080 24.344 4.688 1.00 96.56 584 GLY A C 1
ATOM 4260 O O . GLY A 1 584 ? 30.931 25.060 3.694 1.00 96.56 584 GLY A O 1
ATOM 4261 N N . LEU A 1 585 ? 30.787 23.046 4.708 1.00 96.38 585 LEU A N 1
ATOM 4262 C CA . LEU A 1 585 ? 30.157 22.293 3.628 1.00 96.38 585 LEU A CA 1
ATOM 4263 C C . LEU A 1 585 ? 29.042 21.405 4.193 1.00 96.38 585 LEU A C 1
ATOM 4265 O O . LEU A 1 585 ? 29.258 20.643 5.137 1.00 96.38 585 LEU A O 1
ATOM 4269 N N . SER A 1 586 ? 27.868 21.448 3.563 1.00 95.88 586 SER A N 1
ATOM 4270 C CA . SER A 1 586 ? 26.754 20.555 3.880 1.00 95.88 586 SER A CA 1
ATOM 4271 C C . SER A 1 586 ? 26.205 19.861 2.636 1.00 95.88 586 SER A C 1
ATOM 4273 O O . SER A 1 586 ? 25.466 20.459 1.866 1.00 95.88 586 SER A O 1
ATOM 4275 N N . ALA A 1 587 ? 26.558 18.588 2.441 1.00 90.12 587 ALA A N 1
ATOM 4276 C CA . ALA A 1 587 ? 26.112 17.743 1.330 1.00 90.12 587 ALA A CA 1
ATOM 4277 C C . ALA A 1 587 ? 25.305 16.526 1.840 1.00 90.12 587 ALA A C 1
ATOM 4279 O O . ALA A 1 587 ? 24.764 16.562 2.946 1.00 90.12 587 ALA A O 1
ATOM 4280 N N . ALA A 1 588 ? 25.211 15.461 1.030 1.00 75.12 588 ALA A N 1
ATOM 4281 C CA . ALA A 1 588 ? 24.485 14.223 1.357 1.00 75.12 588 ALA A CA 1
ATOM 4282 C C . ALA A 1 588 ? 25.340 13.167 2.076 1.00 75.12 588 ALA A C 1
ATOM 4284 O O . ALA A 1 588 ? 24.791 12.199 2.596 1.00 75.12 588 ALA A O 1
ATOM 4285 N N . ALA A 1 589 ? 26.666 13.299 2.052 1.00 76.06 589 ALA A N 1
ATOM 4286 C CA . ALA A 1 589 ? 27.587 12.344 2.657 1.00 76.06 589 ALA A CA 1
ATOM 4287 C C . ALA A 1 589 ? 28.909 13.033 3.041 1.00 76.06 589 ALA A C 1
ATOM 4289 O O . ALA A 1 589 ? 29.228 14.066 2.444 1.00 76.06 589 ALA A O 1
ATOM 4290 N N . PRO A 1 590 ? 29.677 12.458 3.987 1.00 82.38 590 PRO A N 1
ATOM 4291 C CA . PRO A 1 590 ? 31.006 12.942 4.357 1.00 82.38 590 PRO A CA 1
ATOM 4292 C C . PRO A 1 590 ? 31.963 13.059 3.168 1.00 82.38 590 PRO A C 1
ATOM 4294 O O . PRO A 1 590 ? 32.075 12.135 2.359 1.00 82.38 590 PRO A O 1
ATOM 4297 N N . HIS A 1 591 ? 32.693 14.173 3.097 1.00 87.88 591 HIS A N 1
ATOM 4298 C CA . HIS A 1 591 ? 33.844 14.347 2.211 1.00 87.88 591 HIS A CA 1
ATOM 4299 C C . HIS A 1 591 ? 35.159 14.244 3.000 1.00 87.88 591 HIS A C 1
ATOM 4301 O O . HIS A 1 591 ? 35.157 14.443 4.219 1.00 87.88 591 HIS A O 1
ATOM 4307 N N . PRO A 1 592 ? 36.299 13.969 2.330 1.00 90.12 592 PRO A N 1
ATOM 4308 C CA . PRO A 1 592 ? 37.612 14.028 2.968 1.00 90.12 592 PRO A CA 1
ATOM 4309 C C . PRO A 1 592 ? 37.799 15.318 3.775 1.00 90.12 592 PRO A C 1
ATOM 4311 O O . PRO A 1 592 ? 37.342 16.387 3.366 1.00 90.12 592 PRO A O 1
ATOM 4314 N N . ALA A 1 593 ? 38.431 15.211 4.944 1.00 89.38 593 ALA A N 1
ATOM 4315 C CA . ALA A 1 593 ? 38.622 16.352 5.830 1.00 89.38 593 ALA A CA 1
ATOM 4316 C C . ALA A 1 593 ? 39.509 17.417 5.164 1.00 89.38 593 ALA A C 1
ATOM 4318 O O . ALA A 1 593 ? 40.594 17.112 4.675 1.00 89.38 593 ALA A O 1
ATOM 4319 N N . VAL A 1 594 ? 39.055 18.671 5.191 1.00 92.94 594 VAL A N 1
ATOM 4320 C CA . VAL A 1 594 ? 39.785 19.830 4.665 1.00 92.94 594 VAL A CA 1
ATOM 4321 C C . VAL A 1 594 ? 40.028 20.800 5.817 1.00 92.94 594 VAL A C 1
ATOM 4323 O O . VAL A 1 594 ? 39.097 21.184 6.526 1.00 92.94 594 VAL A O 1
ATOM 4326 N N . ALA A 1 595 ? 41.284 21.200 6.019 1.00 90.81 595 ALA A N 1
ATOM 4327 C CA . ALA A 1 595 ? 41.646 22.133 7.081 1.00 90.81 595 ALA A CA 1
ATOM 4328 C C . ALA A 1 595 ? 40.896 23.468 6.920 1.00 90.81 595 ALA A C 1
ATOM 4330 O O . ALA A 1 595 ? 40.892 24.070 5.847 1.00 90.81 595 ALA A O 1
ATOM 4331 N N . GLY A 1 596 ? 40.254 23.932 7.995 1.00 89.19 596 GLY A N 1
ATOM 4332 C CA . GLY A 1 596 ? 39.463 25.168 7.982 1.00 89.19 596 GLY A CA 1
ATOM 4333 C C . GLY A 1 596 ? 38.082 25.055 7.321 1.00 89.19 596 GLY A C 1
ATOM 4334 O O . GLY A 1 596 ? 37.429 26.084 7.145 1.00 89.19 596 GLY A O 1
ATOM 4335 N N . LEU A 1 597 ? 37.626 23.843 6.977 1.00 94.69 597 LEU A N 1
ATOM 4336 C CA . LEU A 1 597 ? 36.289 23.583 6.438 1.00 94.69 597 LEU A CA 1
ATOM 4337 C C . LEU A 1 597 ? 35.527 22.588 7.328 1.00 94.69 597 LEU A C 1
ATOM 4339 O O . LEU A 1 597 ? 35.755 21.379 7.273 1.00 94.69 597 LEU A O 1
ATOM 4343 N N . ALA A 1 598 ? 34.595 23.094 8.133 1.00 94.75 598 ALA A N 1
ATOM 4344 C CA . ALA A 1 598 ? 33.705 22.261 8.934 1.00 94.75 598 ALA A CA 1
ATOM 4345 C C . ALA A 1 598 ? 32.691 21.515 8.045 1.00 94.75 598 ALA A C 1
ATOM 4347 O O . ALA A 1 598 ? 32.229 22.026 7.023 1.00 94.75 598 ALA A O 1
ATOM 4348 N N . GLN A 1 599 ? 32.321 20.297 8.432 1.00 92.25 599 GLN A N 1
ATOM 4349 C CA . GLN A 1 599 ? 31.373 19.475 7.683 1.00 92.25 599 GLN A CA 1
ATOM 4350 C C . GLN A 1 599 ? 30.254 18.990 8.601 1.00 92.25 599 GLN A C 1
ATOM 4352 O O . GLN A 1 599 ? 30.508 18.324 9.601 1.00 92.25 599 GLN A O 1
ATOM 4357 N N . ALA A 1 600 ? 29.013 19.305 8.236 1.00 92.56 600 ALA A N 1
ATOM 4358 C CA . ALA A 1 600 ? 27.811 18.730 8.828 1.00 92.56 600 ALA A CA 1
ATOM 4359 C C . ALA A 1 600 ? 26.818 18.472 7.697 1.00 92.56 600 ALA A C 1
ATOM 4361 O O . ALA A 1 600 ? 26.590 19.340 6.851 1.00 92.56 600 ALA A O 1
ATOM 4362 N N . HIS A 1 601 ? 26.261 17.269 7.624 1.00 91.00 601 HIS A N 1
ATOM 4363 C CA . HIS A 1 601 ? 25.500 16.812 6.461 1.00 91.00 601 HIS A CA 1
ATOM 4364 C C . HIS A 1 601 ? 24.060 16.493 6.831 1.00 91.00 601 HIS A C 1
ATOM 4366 O O . HIS A 1 601 ? 23.758 16.132 7.970 1.00 91.00 601 HIS A O 1
ATOM 4372 N N . ALA A 1 602 ? 23.170 16.653 5.857 1.00 86.12 602 ALA A N 1
ATOM 4373 C CA . ALA A 1 602 ? 21.764 16.348 6.036 1.00 86.12 602 ALA A CA 1
ATOM 4374 C C . ALA A 1 602 ? 21.514 14.912 5.556 1.00 86.12 602 ALA A C 1
ATOM 4376 O O . ALA A 1 602 ? 21.423 14.639 4.360 1.00 86.12 602 ALA A O 1
ATOM 4377 N N . ALA A 1 603 ? 21.520 13.982 6.512 1.00 82.44 603 ALA A N 1
ATOM 4378 C CA . ALA A 1 603 ? 21.446 12.542 6.267 1.00 82.44 603 ALA A CA 1
ATOM 4379 C C . ALA A 1 603 ? 19.998 12.027 6.178 1.00 82.44 603 ALA A C 1
ATOM 4381 O O . ALA A 1 603 ? 19.750 10.951 5.626 1.00 82.44 603 ALA A O 1
ATOM 4382 N N . VAL A 1 604 ? 19.042 12.787 6.717 1.00 89.31 604 VAL A N 1
ATOM 4383 C CA . VAL A 1 604 ? 17.631 12.409 6.807 1.00 89.31 604 VAL A CA 1
ATOM 4384 C C . VAL A 1 604 ? 16.827 13.272 5.846 1.00 89.31 604 VAL A C 1
ATOM 4386 O O . VAL A 1 604 ? 16.542 14.421 6.144 1.00 89.31 604 VAL A O 1
ATOM 4389 N N . ASP A 1 605 ? 16.462 12.717 4.694 1.00 92.00 605 ASP A N 1
ATOM 4390 C CA . ASP A 1 605 ? 15.587 13.367 3.711 1.00 92.00 605 ASP A CA 1
ATOM 4391 C C . ASP A 1 605 ? 14.241 12.620 3.675 1.00 92.00 605 ASP A C 1
ATOM 4393 O O . ASP A 1 605 ? 14.214 11.453 3.254 1.00 92.00 605 ASP A O 1
ATOM 4397 N N . PRO A 1 606 ? 13.144 13.242 4.147 1.00 89.94 606 PRO A N 1
ATOM 4398 C CA . PRO A 1 606 ? 11.825 12.641 4.178 1.00 89.94 606 PRO A CA 1
ATOM 4399 C C . PRO A 1 606 ? 11.137 12.686 2.811 1.00 89.94 606 PRO A C 1
ATOM 4401 O O . PRO A 1 606 ? 10.066 12.112 2.677 1.00 89.94 606 PRO A O 1
ATOM 4404 N N . VAL A 1 607 ? 11.709 13.323 1.782 1.00 84.69 607 VAL A N 1
ATOM 4405 C CA . VAL A 1 607 ? 11.073 13.436 0.464 1.00 84.69 607 VAL A CA 1
ATOM 4406 C C . VAL A 1 607 ? 11.444 12.252 -0.437 1.00 84.69 607 VAL A C 1
ATOM 4408 O O . VAL A 1 607 ? 12.609 11.918 -0.680 1.00 84.69 607 VAL A O 1
ATOM 4411 N N . ALA A 1 608 ? 10.434 11.620 -1.032 1.00 82.50 608 ALA A N 1
ATOM 4412 C CA . ALA A 1 608 ? 10.572 10.503 -1.958 1.00 82.50 608 ALA A CA 1
ATOM 4413 C C . ALA A 1 608 ? 10.941 10.964 -3.382 1.00 82.50 608 ALA A C 1
ATOM 4415 O O . ALA A 1 608 ? 10.237 10.689 -4.358 1.00 82.50 608 ALA A O 1
ATOM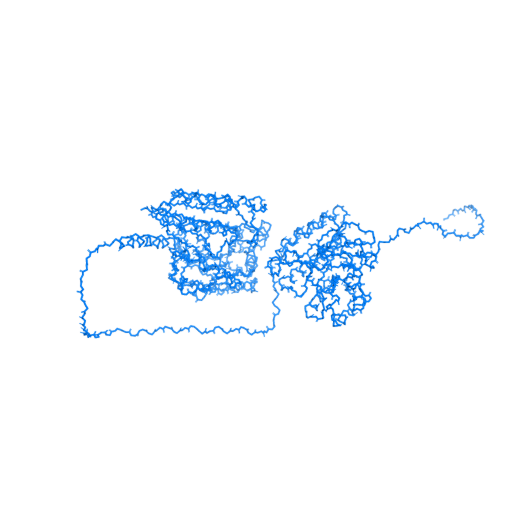 4416 N N . TRP A 1 609 ? 12.094 11.617 -3.554 1.00 76.31 609 TRP A N 1
ATOM 4417 C CA . TRP A 1 609 ? 12.543 12.166 -4.847 1.00 76.31 609 TRP A CA 1
ATOM 4418 C C . TRP A 1 609 ? 12.527 11.164 -6.006 1.00 76.31 609 TRP A C 1
ATOM 4420 O O . TRP A 1 609 ? 12.226 11.516 -7.144 1.00 76.31 609 TRP A O 1
ATOM 4430 N N . ARG A 1 610 ? 12.834 9.891 -5.727 1.00 66.69 610 ARG A N 1
ATOM 4431 C CA . ARG A 1 610 ? 12.833 8.815 -6.736 1.00 66.69 610 ARG A CA 1
ATOM 4432 C C . ARG A 1 610 ? 11.425 8.330 -7.105 1.00 66.69 610 ARG A C 1
ATOM 4434 O O . ARG A 1 610 ? 11.270 7.706 -8.150 1.00 66.69 610 ARG A O 1
ATOM 4441 N N . ALA A 1 611 ? 10.425 8.620 -6.275 1.00 56.22 611 ALA A N 1
ATOM 4442 C CA . ALA A 1 611 ? 9.016 8.310 -6.512 1.00 56.22 611 ALA A CA 1
ATOM 4443 C C . ALA A 1 611 ? 8.237 9.489 -7.130 1.00 56.22 611 ALA A C 1
ATOM 4445 O O . ALA A 1 611 ? 7.117 9.296 -7.599 1.00 56.22 611 ALA A O 1
ATOM 4446 N N . GLY A 1 612 ? 8.856 10.671 -7.228 1.00 60.97 612 GLY A N 1
ATOM 4447 C CA . GLY A 1 612 ? 8.253 11.877 -7.801 1.00 60.97 612 GLY A CA 1
ATOM 4448 C C . GLY A 1 612 ? 7.847 12.944 -6.781 1.00 60.97 612 GLY A C 1
ATOM 4449 O O . GLY A 1 612 ? 7.173 13.884 -7.184 1.00 60.97 612 GLY A O 1
ATOM 4450 N N . GLY A 1 613 ? 8.263 12.819 -5.513 1.00 71.25 613 GLY A N 1
ATOM 4451 C CA . GLY A 1 613 ? 7.918 13.740 -4.420 1.00 71.25 613 GLY A CA 1
ATOM 4452 C C . GLY A 1 613 ? 7.058 13.079 -3.337 1.00 71.25 613 GLY A C 1
ATOM 4453 O O . GLY A 1 613 ? 6.786 11.881 -3.423 1.00 71.25 613 GLY A O 1
ATOM 4454 N N . GLY A 1 614 ? 6.656 13.864 -2.334 1.00 77.94 614 GLY A N 1
ATOM 4455 C CA . GLY A 1 614 ? 5.873 13.415 -1.173 1.00 77.94 614 GLY A CA 1
ATOM 4456 C C . GLY A 1 614 ? 6.684 12.657 -0.119 1.00 77.94 614 GLY A C 1
ATOM 4457 O O . GLY A 1 614 ? 7.896 12.484 -0.275 1.00 77.94 614 GLY A O 1
ATOM 4458 N N . LEU A 1 615 ? 6.020 12.205 0.946 1.00 85.69 615 LEU A N 1
ATOM 4459 C CA . LEU A 1 615 ? 6.668 11.528 2.074 1.00 85.69 615 LEU A CA 1
ATOM 4460 C C . LEU A 1 615 ? 7.242 10.162 1.652 1.00 85.69 615 LEU A C 1
ATOM 4462 O O . LEU A 1 615 ? 6.531 9.269 1.188 1.00 85.69 615 LEU A O 1
ATOM 4466 N N . ALA A 1 616 ? 8.550 9.991 1.820 1.00 74.62 616 ALA A N 1
ATOM 4467 C CA . ALA A 1 616 ? 9.218 8.698 1.773 1.00 74.62 616 ALA A CA 1
ATOM 4468 C C . ALA A 1 616 ? 8.766 7.834 2.951 1.00 74.62 616 ALA A C 1
ATOM 4470 O O . ALA A 1 616 ? 8.449 8.360 4.010 1.00 74.62 616 ALA A O 1
ATOM 4471 N N . ASP A 1 617 ? 8.773 6.511 2.764 1.00 80.44 617 ASP A N 1
ATOM 4472 C CA . ASP A 1 617 ? 8.374 5.547 3.795 1.00 80.44 617 ASP A CA 1
ATOM 4473 C C . ASP A 1 617 ? 8.980 5.922 5.168 1.00 80.44 617 ASP A C 1
ATOM 4475 O O . ASP A 1 617 ? 10.214 5.899 5.295 1.00 80.44 617 ASP A O 1
ATOM 4479 N N . PRO A 1 618 ? 8.147 6.296 6.165 1.00 84.56 618 PRO A N 1
ATOM 4480 C CA . PRO A 1 618 ? 8.607 6.759 7.469 1.00 84.56 618 PRO A CA 1
ATOM 4481 C C . PRO A 1 618 ? 9.617 5.818 8.117 1.00 84.56 618 PRO A C 1
ATOM 4483 O O . PRO A 1 618 ? 10.625 6.282 8.642 1.00 84.56 618 PRO A O 1
ATOM 4486 N N . GLU A 1 619 ? 9.429 4.504 7.987 1.00 80.69 619 GLU A N 1
ATOM 4487 C CA . GLU A 1 619 ? 10.334 3.504 8.559 1.00 80.69 619 GLU A CA 1
ATOM 4488 C C . GLU A 1 619 ? 11.719 3.549 7.904 1.00 80.69 619 GLU A C 1
ATOM 4490 O O . GLU A 1 619 ? 12.745 3.421 8.570 1.00 80.69 619 GLU A O 1
ATOM 4495 N N . ILE A 1 620 ? 11.789 3.807 6.593 1.00 80.00 620 ILE A N 1
ATOM 4496 C CA . ILE A 1 620 ? 13.065 3.977 5.884 1.00 80.00 620 ILE A CA 1
ATOM 4497 C C . ILE A 1 620 ? 13.750 5.274 6.316 1.00 80.00 620 ILE A C 1
ATOM 4499 O O . ILE A 1 620 ? 14.974 5.299 6.476 1.00 80.00 620 ILE A O 1
ATOM 4503 N N . VAL A 1 621 ? 12.987 6.355 6.479 1.00 86.69 621 VAL A N 1
ATOM 4504 C CA . VAL A 1 621 ? 13.516 7.654 6.920 1.00 86.69 621 VAL A CA 1
ATOM 4505 C C . VAL A 1 621 ? 14.069 7.539 8.345 1.00 86.69 621 VAL A C 1
ATOM 4507 O O . VAL A 1 621 ? 15.201 7.956 8.597 1.00 86.69 621 VAL A O 1
ATOM 4510 N N . ILE A 1 622 ? 13.334 6.882 9.245 1.00 90.44 622 ILE A N 1
ATOM 4511 C CA . ILE A 1 622 ? 13.723 6.624 10.638 1.00 90.44 622 ILE A CA 1
ATOM 4512 C C . ILE A 1 622 ? 14.930 5.683 10.707 1.00 90.44 622 ILE A C 1
ATOM 4514 O O . ILE A 1 622 ? 15.890 5.976 11.418 1.00 90.44 622 ILE A O 1
ATOM 4518 N N . ALA A 1 623 ? 14.957 4.601 9.925 1.00 81.50 623 ALA A N 1
ATOM 4519 C CA . ALA A 1 623 ? 16.102 3.692 9.872 1.00 81.50 623 ALA A CA 1
ATOM 4520 C C . ALA A 1 623 ? 17.374 4.384 9.351 1.00 81.50 623 ALA A C 1
ATOM 4522 O O . ALA A 1 623 ? 18.472 4.124 9.846 1.00 81.50 623 ALA A O 1
ATOM 4523 N N . ARG A 1 624 ? 17.251 5.301 8.379 1.00 87.25 624 ARG A N 1
ATOM 4524 C CA . ARG A 1 624 ? 18.378 6.135 7.921 1.00 87.25 624 ARG A CA 1
ATOM 4525 C C . ARG A 1 624 ? 18.863 7.082 9.009 1.00 87.25 624 ARG A C 1
ATOM 4527 O O . ARG A 1 624 ? 20.071 7.192 9.193 1.00 87.25 624 ARG A O 1
ATOM 4534 N N . ALA A 1 625 ? 17.950 7.715 9.740 1.00 90.00 625 ALA A N 1
ATOM 4535 C CA . ALA A 1 625 ? 18.299 8.554 10.881 1.00 90.00 625 ALA A CA 1
ATOM 4536 C C . ALA A 1 625 ? 19.041 7.743 11.957 1.00 90.00 625 ALA A C 1
ATOM 4538 O O . ALA A 1 625 ? 20.121 8.136 12.392 1.00 90.00 625 ALA A O 1
ATOM 4539 N N . ALA A 1 626 ? 18.525 6.563 12.314 1.00 89.56 626 ALA A N 1
ATOM 4540 C CA . ALA A 1 626 ? 19.142 5.662 13.285 1.00 89.56 626 ALA A CA 1
ATOM 4541 C C . ALA A 1 626 ? 20.544 5.210 12.845 1.00 89.56 626 ALA A C 1
ATOM 4543 O O . ALA A 1 626 ? 21.472 5.165 13.652 1.00 89.56 626 ALA A O 1
ATOM 4544 N N . ARG A 1 627 ? 20.727 4.920 11.553 1.00 89.56 627 ARG A N 1
ATOM 4545 C CA . ARG A 1 627 ? 22.037 4.594 10.981 1.00 89.56 627 ARG A CA 1
ATOM 4546 C C . ARG A 1 627 ? 23.003 5.780 11.038 1.00 89.56 627 ARG A C 1
ATOM 4548 O O . ARG A 1 627 ? 24.151 5.590 11.422 1.00 89.56 627 ARG A O 1
ATOM 4555 N N . ALA A 1 628 ? 22.553 6.991 10.718 1.00 88.56 628 ALA A N 1
ATOM 4556 C CA . ALA A 1 628 ? 23.393 8.188 10.797 1.00 88.56 628 ALA A CA 1
ATOM 4557 C C . ALA A 1 628 ? 23.888 8.448 12.236 1.00 88.56 628 ALA A C 1
ATOM 4559 O O . ALA A 1 628 ? 25.052 8.778 12.447 1.00 88.56 628 ALA A O 1
ATOM 4560 N N . VAL A 1 629 ? 23.041 8.196 13.242 1.00 89.69 629 VAL A N 1
ATOM 4561 C CA . VAL A 1 629 ? 23.420 8.244 14.668 1.00 89.69 629 VAL A CA 1
ATOM 4562 C C . VAL A 1 629 ? 24.538 7.238 15.009 1.00 89.69 629 VAL A C 1
ATOM 4564 O O . VAL A 1 629 ? 25.416 7.517 15.836 1.00 89.69 629 VAL A O 1
ATOM 4567 N N . GLN A 1 630 ? 24.519 6.059 14.381 1.00 87.12 630 GLN A N 1
ATOM 4568 C CA . GLN A 1 630 ? 25.531 5.015 14.576 1.00 87.12 630 GLN A CA 1
ATOM 4569 C C . GLN A 1 630 ? 26.858 5.341 13.882 1.00 87.12 630 GLN A C 1
ATOM 4571 O O . GLN A 1 630 ? 27.910 5.072 14.455 1.00 87.12 630 GLN A O 1
ATOM 4576 N N . GLU A 1 631 ? 26.813 5.925 12.681 1.00 85.06 631 GLU A N 1
ATOM 4577 C CA . GLU A 1 631 ? 28.000 6.303 11.896 1.00 85.06 631 GLU A CA 1
ATOM 4578 C C . GLU A 1 631 ? 28.826 7.410 12.578 1.00 85.06 631 GLU A C 1
ATOM 4580 O O . GLU A 1 631 ? 30.044 7.459 12.411 1.00 85.06 631 GLU A O 1
ATOM 4585 N N . GLY A 1 632 ? 28.187 8.227 13.422 1.00 79.69 632 GLY A N 1
ATOM 4586 C CA . GLY A 1 632 ? 28.841 9.259 14.224 1.00 79.69 632 GLY A CA 1
ATOM 4587 C C . GLY A 1 632 ? 29.005 10.589 13.480 1.00 79.69 632 GLY A C 1
ATOM 4588 O O . GLY A 1 632 ? 29.162 10.637 12.264 1.00 79.69 632 GLY A O 1
ATOM 4589 N N . GLY A 1 633 ? 28.956 11.690 14.235 1.00 84.75 633 GLY A N 1
ATOM 4590 C CA . GLY A 1 633 ? 28.928 13.059 13.704 1.00 84.75 633 GLY A CA 1
ATOM 4591 C C . GLY A 1 633 ? 27.523 13.686 13.715 1.00 84.75 633 GLY A C 1
ATOM 4592 O O . GLY A 1 633 ? 26.585 13.075 14.232 1.00 84.75 633 GLY A O 1
ATOM 4593 N N . PRO A 1 634 ? 27.369 14.919 13.196 1.00 90.75 634 PRO A N 1
ATOM 4594 C CA . PRO A 1 634 ? 26.081 15.609 13.173 1.00 90.75 634 PRO A CA 1
ATOM 4595 C C . PRO A 1 634 ? 25.076 14.952 12.219 1.00 90.75 634 PRO A C 1
ATOM 4597 O O . PRO A 1 634 ? 25.384 14.702 11.053 1.00 90.75 634 PRO A O 1
ATOM 4600 N N . VAL A 1 635 ? 23.846 14.750 12.688 1.00 91.62 635 VAL A N 1
ATOM 4601 C CA . VAL A 1 635 ? 22.731 14.178 11.926 1.00 91.62 635 VAL A CA 1
ATOM 4602 C C . VAL A 1 635 ? 21.752 15.289 11.558 1.00 91.62 635 VAL A C 1
ATOM 4604 O O . VAL A 1 635 ? 21.060 15.835 12.416 1.00 91.62 635 VAL A O 1
ATOM 4607 N N . GLY A 1 636 ? 21.713 15.646 10.273 1.00 92.81 636 GLY A N 1
ATOM 4608 C CA . GLY A 1 636 ? 20.811 16.683 9.769 1.00 92.81 636 GLY A CA 1
ATOM 4609 C C . GLY A 1 636 ? 19.507 16.139 9.191 1.00 92.81 636 GLY A C 1
ATOM 4610 O O . GLY A 1 636 ? 19.542 15.235 8.351 1.00 92.81 636 GLY A O 1
ATOM 4611 N N . LEU A 1 637 ? 18.381 16.737 9.587 1.00 94.62 637 LEU A N 1
ATOM 4612 C CA . LEU A 1 637 ? 17.106 16.667 8.870 1.00 94.62 637 LEU A CA 1
ATOM 4613 C C . LEU A 1 637 ? 17.142 17.640 7.687 1.00 94.62 637 LEU A C 1
ATOM 4615 O O . LEU A 1 637 ? 17.412 18.823 7.879 1.00 94.62 637 LEU A O 1
ATOM 4619 N N . LEU A 1 638 ? 16.873 17.137 6.485 1.00 95.44 638 LEU A N 1
ATOM 4620 C CA . LEU A 1 638 ? 16.738 17.899 5.251 1.00 95.44 638 LEU A CA 1
ATOM 4621 C C . LEU A 1 638 ? 15.259 18.083 4.916 1.00 95.44 638 LEU A C 1
ATOM 4623 O O . LEU A 1 638 ? 14.573 17.106 4.641 1.00 95.44 638 LEU A O 1
ATOM 4627 N N . THR A 1 639 ? 14.780 19.317 4.866 1.00 96.12 639 THR A N 1
ATOM 4628 C CA . THR A 1 639 ? 13.438 19.661 4.380 1.00 96.12 639 THR A CA 1
ATOM 4629 C C . THR A 1 639 ? 13.503 20.478 3.096 1.00 96.12 639 THR A C 1
ATOM 4631 O O . THR A 1 639 ? 14.554 20.992 2.714 1.00 96.12 639 THR A O 1
ATOM 4634 N N . HIS A 1 640 ? 12.373 20.547 2.397 1.00 94.50 640 HIS A N 1
ATOM 4635 C CA . HIS A 1 640 ? 12.216 21.389 1.216 1.00 94.50 640 HIS A CA 1
ATOM 4636 C C . HIS A 1 640 ? 10.807 21.986 1.242 1.00 94.50 640 HIS A C 1
ATOM 4638 O O . HIS A 1 640 ? 9.882 21.457 0.613 1.00 94.50 640 HIS A O 1
ATOM 4644 N N . HIS A 1 641 ? 10.620 23.075 1.990 1.00 95.12 641 HIS A N 1
ATOM 4645 C CA . HIS A 1 641 ? 9.297 23.660 2.245 1.00 95.12 641 HIS A CA 1
ATOM 4646 C C . HIS A 1 641 ? 8.460 23.914 0.978 1.00 95.12 641 HIS A C 1
ATOM 4648 O O . HIS A 1 641 ? 7.237 23.794 1.020 1.00 95.12 641 HIS A O 1
ATOM 4654 N N . LEU A 1 642 ? 9.097 24.218 -0.160 1.00 91.12 642 LEU A N 1
ATOM 4655 C CA . LEU A 1 642 ? 8.420 24.499 -1.432 1.00 91.12 642 LEU A CA 1
ATOM 4656 C C . LEU A 1 642 ? 7.801 23.272 -2.120 1.00 91.12 642 LEU A C 1
ATOM 4658 O O . LEU A 1 642 ? 6.983 23.444 -3.023 1.00 91.12 642 LEU A O 1
ATOM 4662 N N . VAL A 1 643 ? 8.193 22.051 -1.747 1.00 85.25 643 VAL A N 1
ATOM 4663 C CA . VAL A 1 643 ? 7.727 20.812 -2.406 1.00 85.25 643 VAL A CA 1
ATOM 4664 C C . VAL A 1 643 ? 7.120 19.789 -1.444 1.00 85.25 643 VAL A C 1
ATOM 4666 O O . VAL A 1 643 ? 6.728 18.706 -1.878 1.00 85.25 643 VAL A O 1
ATOM 4669 N N . GLN A 1 644 ? 7.057 20.106 -0.151 1.00 84.69 644 GLN A N 1
ATOM 4670 C CA . GLN A 1 644 ? 6.463 19.234 0.857 1.00 84.69 644 GLN A CA 1
ATOM 4671 C C . GLN A 1 644 ? 4.940 19.196 0.748 1.00 84.69 644 GLN A C 1
ATOM 4673 O O . GLN A 1 644 ? 4.280 20.236 0.780 1.00 84.69 644 GLN A O 1
ATOM 4678 N N . ASP A 1 645 ? 4.397 17.983 0.684 1.00 80.06 645 ASP A N 1
ATOM 4679 C CA . ASP A 1 645 ? 2.973 17.731 0.885 1.00 80.06 645 ASP A CA 1
ATOM 4680 C C . ASP A 1 645 ? 2.623 17.675 2.383 1.00 80.06 645 ASP A C 1
ATOM 4682 O O . ASP A 1 645 ? 3.506 17.676 3.247 1.00 80.06 645 ASP A O 1
ATOM 4686 N N . ASP A 1 646 ? 1.327 17.645 2.701 1.00 77.94 646 ASP A N 1
ATOM 4687 C CA . ASP A 1 646 ? 0.856 17.654 4.091 1.00 77.94 646 ASP A CA 1
ATOM 4688 C C . ASP A 1 646 ? 1.342 16.438 4.889 1.00 77.94 646 ASP A C 1
ATOM 4690 O O . ASP A 1 646 ? 1.734 16.593 6.039 1.00 77.94 646 ASP A O 1
ATOM 4694 N N . ALA A 1 647 ? 1.446 15.261 4.265 1.00 74.44 647 ALA A N 1
ATOM 4695 C CA . ALA A 1 647 ? 2.003 14.076 4.916 1.00 74.44 647 ALA A CA 1
ATOM 4696 C C . ALA A 1 647 ? 3.470 14.288 5.333 1.00 74.44 647 ALA A C 1
ATOM 4698 O O . ALA A 1 647 ? 3.872 13.910 6.434 1.00 74.44 647 ALA A O 1
ATOM 4699 N N . THR A 1 648 ? 4.279 14.918 4.473 1.00 85.25 648 THR A N 1
ATOM 4700 C CA . THR A 1 648 ? 5.686 15.213 4.777 1.00 85.25 648 THR A CA 1
ATOM 4701 C C . THR A 1 648 ? 5.807 16.262 5.876 1.00 85.25 648 THR A C 1
ATOM 4703 O O . THR A 1 648 ? 6.651 16.123 6.759 1.00 85.25 648 THR A O 1
ATOM 4706 N N . TRP A 1 649 ? 4.952 17.290 5.853 1.00 87.38 649 TRP A N 1
ATOM 4707 C CA . TRP A 1 649 ? 4.861 18.270 6.937 1.00 87.38 649 TRP A CA 1
ATOM 4708 C C . TRP A 1 649 ? 4.517 17.618 8.275 1.00 87.38 649 TRP A C 1
ATOM 4710 O O . TRP A 1 649 ? 5.244 17.833 9.243 1.00 87.38 649 TRP A O 1
ATOM 4720 N N . ASP A 1 650 ? 3.479 16.785 8.310 1.00 83.12 650 ASP A N 1
ATOM 4721 C CA . ASP A 1 650 ? 3.019 16.102 9.520 1.00 83.12 650 ASP A CA 1
ATOM 4722 C C . ASP A 1 650 ? 4.081 15.132 10.063 1.00 83.12 650 ASP A C 1
ATOM 4724 O O . ASP A 1 650 ? 4.282 15.031 11.275 1.00 83.12 650 ASP A O 1
ATOM 4728 N N . PHE A 1 651 ? 4.805 14.432 9.183 1.00 89.62 651 PHE A N 1
ATOM 4729 C CA . PHE A 1 651 ? 5.922 13.576 9.581 1.00 89.62 651 PHE A CA 1
ATOM 4730 C C . PHE A 1 651 ? 7.073 14.381 10.195 1.00 89.62 651 PHE A C 1
ATOM 4732 O O . PHE A 1 651 ? 7.556 14.016 11.267 1.00 89.62 651 PHE A O 1
ATOM 4739 N N . CYS A 1 652 ? 7.507 15.469 9.547 1.00 92.25 652 CYS A N 1
ATOM 4740 C CA . CYS A 1 652 ? 8.571 16.333 10.064 1.00 92.25 652 CYS A CA 1
ATOM 4741 C C . CYS A 1 652 ? 8.189 16.931 11.420 1.00 92.25 652 CYS A C 1
ATOM 4743 O O . CYS A 1 652 ? 8.997 16.911 12.342 1.00 92.25 652 CYS A O 1
ATOM 4745 N N . GLU A 1 653 ? 6.950 17.400 11.562 1.00 91.00 653 GLU A N 1
ATOM 4746 C CA . GLU A 1 653 ? 6.392 17.898 12.819 1.00 91.00 653 GLU A CA 1
ATOM 4747 C C . GLU A 1 653 ? 6.487 16.845 13.934 1.00 91.00 653 GLU A C 1
ATOM 4749 O O . GLU A 1 653 ? 7.108 17.100 14.967 1.00 91.00 653 GLU A O 1
ATOM 4754 N N . ARG A 1 654 ? 5.987 15.627 13.696 1.00 88.31 654 ARG A N 1
ATOM 4755 C CA . ARG A 1 654 ? 6.047 14.530 14.679 1.00 88.31 654 ARG A CA 1
ATOM 4756 C C . ARG A 1 654 ? 7.476 14.096 15.004 1.00 88.31 654 ARG A C 1
ATOM 4758 O O . ARG A 1 654 ? 7.763 13.782 16.158 1.00 88.31 654 ARG A O 1
ATOM 4765 N N . LEU A 1 655 ? 8.367 14.070 14.011 1.00 91.06 655 LEU A N 1
ATOM 4766 C CA . LEU A 1 655 ? 9.777 13.731 14.203 1.00 91.06 655 LEU A CA 1
ATOM 4767 C C . LEU A 1 655 ? 10.479 14.772 15.085 1.00 91.06 655 LEU A C 1
ATOM 4769 O O . LEU A 1 655 ? 11.173 14.395 16.027 1.00 91.06 655 LEU A O 1
ATOM 4773 N N . LEU A 1 656 ? 10.286 16.065 14.810 1.00 90.88 656 LEU A N 1
ATOM 4774 C CA . LEU A 1 656 ? 10.876 17.156 15.593 1.00 90.88 656 LEU A CA 1
ATOM 4775 C C . LEU A 1 656 ? 10.348 17.165 17.033 1.00 90.88 656 LEU A C 1
ATOM 4777 O O . LEU A 1 656 ? 11.146 17.281 17.965 1.00 90.88 656 LEU A O 1
ATOM 4781 N N . ASP A 1 657 ? 9.038 16.977 17.225 1.00 88.00 657 ASP A N 1
ATOM 4782 C CA . ASP A 1 657 ? 8.429 16.882 18.558 1.00 88.00 657 ASP A CA 1
ATOM 4783 C C . ASP A 1 657 ? 8.976 15.666 19.331 1.00 88.00 657 ASP A C 1
ATOM 4785 O O . ASP A 1 657 ? 9.333 15.776 20.507 1.00 88.00 657 ASP A O 1
ATOM 4789 N N . ARG A 1 658 ? 9.127 14.508 18.670 1.00 87.56 658 ARG A N 1
ATOM 4790 C CA . ARG A 1 658 ? 9.693 13.305 19.297 1.00 87.56 658 ARG A CA 1
ATOM 4791 C C . ARG A 1 658 ? 11.165 13.473 19.664 1.00 87.56 658 ARG A C 1
ATOM 4793 O O . ARG A 1 658 ? 11.552 13.072 20.758 1.00 87.56 658 ARG A O 1
ATOM 4800 N N . LEU A 1 659 ? 11.980 14.044 18.780 1.00 86.44 659 LEU A N 1
ATOM 4801 C CA . LEU A 1 659 ? 13.401 14.280 19.044 1.00 86.44 659 LEU A CA 1
ATOM 4802 C C . LEU A 1 659 ? 13.614 15.342 20.130 1.00 86.44 659 LEU A C 1
ATOM 4804 O O . LEU A 1 659 ? 14.542 15.213 20.924 1.00 86.44 659 LEU A O 1
ATOM 4808 N N . ALA A 1 660 ? 12.747 16.356 20.210 1.00 83.88 660 ALA A N 1
ATOM 4809 C CA . ALA A 1 660 ? 12.758 17.316 21.312 1.00 83.88 660 ALA A CA 1
ATOM 4810 C C . ALA A 1 660 ? 12.424 16.646 22.653 1.00 83.88 660 ALA A C 1
ATOM 4812 O O . ALA A 1 660 ? 13.113 16.883 23.645 1.00 83.88 660 ALA A O 1
ATOM 4813 N N . ALA A 1 661 ? 11.404 15.781 22.680 1.00 82.44 661 ALA A N 1
ATOM 4814 C CA . ALA A 1 661 ? 11.052 15.014 23.872 1.00 82.44 661 ALA A CA 1
ATOM 4815 C C . ALA A 1 661 ? 12.197 14.084 24.311 1.00 82.44 661 ALA A C 1
ATOM 4817 O O . ALA A 1 661 ? 12.544 14.055 25.491 1.00 82.44 661 ALA A O 1
ATOM 4818 N N . ASP A 1 662 ? 12.830 13.387 23.362 1.00 78.19 662 ASP A N 1
ATOM 4819 C CA . ASP A 1 662 ? 13.982 12.518 23.623 1.00 78.19 662 ASP A CA 1
ATOM 4820 C C . ASP A 1 662 ? 15.164 13.310 24.206 1.00 78.19 662 ASP A C 1
ATOM 4822 O O . ASP A 1 662 ? 15.661 12.960 25.278 1.00 78.19 662 ASP A O 1
ATOM 4826 N N . ALA A 1 663 ? 15.531 14.442 23.591 1.00 75.94 663 ALA A N 1
ATOM 4827 C CA . ALA A 1 663 ? 16.603 15.328 24.059 1.00 75.94 663 ALA A CA 1
ATOM 4828 C C . ALA A 1 663 ? 16.338 15.942 25.449 1.00 75.94 663 ALA A C 1
ATOM 4830 O O . ALA A 1 663 ? 17.278 16.250 26.181 1.00 75.94 663 ALA A O 1
ATOM 4831 N N . ALA A 1 664 ? 15.071 16.109 25.842 1.00 74.81 664 ALA A N 1
ATOM 4832 C CA . ALA A 1 664 ? 14.708 16.549 27.190 1.00 74.81 664 ALA A CA 1
ATOM 4833 C C . ALA A 1 664 ? 14.902 15.443 28.246 1.00 74.81 664 ALA A C 1
ATOM 4835 O O . ALA A 1 664 ? 15.170 15.740 29.411 1.00 74.81 664 ALA A O 1
ATOM 4836 N N . THR A 1 665 ? 14.775 14.173 27.848 1.00 70.88 665 THR A N 1
ATOM 4837 C CA . THR A 1 665 ? 14.872 13.000 28.737 1.00 70.88 665 THR A CA 1
ATOM 4838 C C . THR A 1 665 ? 16.257 12.348 28.773 1.00 70.88 665 THR A C 1
ATOM 4840 O O . THR A 1 665 ? 16.664 11.822 29.810 1.00 70.88 665 THR A O 1
ATOM 4843 N N . HIS A 1 666 ? 17.011 12.410 27.676 1.00 62.41 666 HIS A N 1
ATOM 4844 C CA . HIS A 1 666 ? 18.297 11.744 27.492 1.00 62.41 666 HIS A CA 1
ATOM 4845 C C . HIS A 1 666 ? 19.388 12.759 27.123 1.00 62.41 666 HIS A C 1
ATOM 4847 O O . HIS A 1 666 ? 19.179 13.654 26.314 1.00 62.41 666 HIS A O 1
ATOM 4853 N N . ARG A 1 667 ? 20.605 12.604 27.669 1.00 61.38 667 ARG A N 1
ATOM 4854 C CA . ARG A 1 667 ? 21.733 13.531 27.410 1.00 61.38 667 ARG A CA 1
ATOM 4855 C C . ARG A 1 667 ? 22.497 13.280 26.095 1.00 61.38 667 ARG A C 1
ATOM 4857 O O . ARG A 1 667 ? 23.534 13.907 25.879 1.00 61.38 667 ARG A O 1
ATOM 4864 N N . ALA A 1 668 ? 22.044 12.362 25.235 1.00 64.06 668 ALA A N 1
ATOM 4865 C CA . ALA A 1 668 ? 22.760 12.026 23.999 1.00 64.06 668 ALA A CA 1
ATOM 4866 C C . ALA A 1 668 ? 22.386 12.890 22.798 1.00 64.06 668 ALA A C 1
ATOM 4868 O O . ALA A 1 668 ? 23.288 13.279 22.069 1.00 64.06 668 ALA A O 1
ATOM 4869 N N . GLY A 1 669 ? 21.111 13.207 22.571 1.00 75.75 669 GLY A N 1
ATOM 4870 C CA . GLY A 1 669 ? 20.711 14.099 21.481 1.00 75.75 669 GLY A CA 1
ATOM 4871 C C . GLY A 1 669 ? 20.883 15.564 21.878 1.00 75.75 669 GLY A C 1
ATOM 4872 O O . GLY A 1 669 ? 20.234 16.025 22.812 1.00 75.75 669 GLY A O 1
ATOM 4873 N N . ARG A 1 670 ? 21.732 16.317 21.172 1.00 86.62 670 ARG A N 1
ATOM 4874 C CA . ARG A 1 670 ? 21.857 17.774 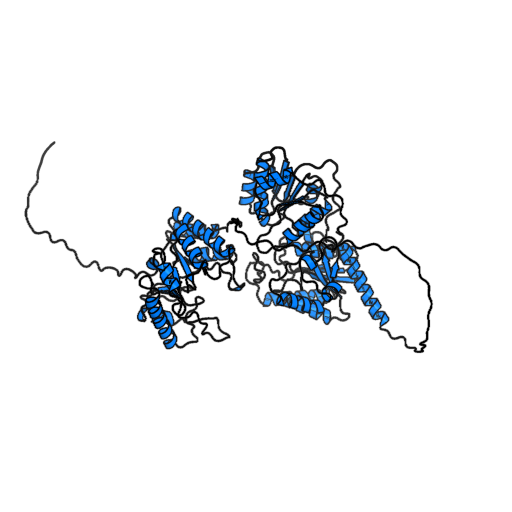21.331 1.00 86.62 670 ARG A CA 1
ATOM 4875 C C . ARG A 1 670 ? 21.314 18.473 20.093 1.00 86.62 670 ARG A C 1
ATOM 4877 O O . ARG A 1 670 ? 21.877 18.329 19.015 1.00 86.62 670 ARG A O 1
ATOM 4884 N N . ILE A 1 671 ? 20.254 19.260 20.260 1.00 89.44 671 ILE A N 1
ATOM 4885 C CA . ILE A 1 671 ? 19.746 20.140 19.202 1.00 89.44 671 ILE A CA 1
ATOM 4886 C C . ILE A 1 671 ? 20.751 21.281 19.001 1.00 89.44 671 ILE A C 1
ATOM 4888 O O . ILE A 1 671 ? 21.035 22.031 19.938 1.00 89.44 671 ILE A O 1
ATOM 4892 N N . SER A 1 672 ? 21.285 21.413 17.789 1.00 91.06 672 SER A N 1
ATOM 4893 C CA . SER A 1 672 ? 22.382 22.325 17.465 1.00 91.06 672 SER A CA 1
ATOM 4894 C C . SER A 1 672 ? 22.023 23.276 16.328 1.00 91.06 672 SER A C 1
ATOM 4896 O O . SER A 1 672 ? 21.478 22.877 15.301 1.00 91.06 672 SER A O 1
ATOM 4898 N N . ARG A 1 673 ? 22.370 24.559 16.500 1.00 92.81 673 ARG A N 1
ATOM 4899 C CA . ARG A 1 673 ? 22.306 25.570 15.432 1.00 92.81 673 ARG A CA 1
ATOM 4900 C C . ARG A 1 673 ? 23.386 25.316 14.389 1.00 92.81 673 ARG A C 1
ATOM 4902 O O . ARG A 1 673 ? 24.494 24.907 14.746 1.00 92.81 673 ARG A O 1
ATOM 4909 N N . ALA A 1 674 ? 23.126 25.662 13.130 1.00 93.69 674 ALA A N 1
ATOM 4910 C CA . ALA A 1 674 ? 24.159 25.597 12.100 1.00 93.69 674 ALA A CA 1
ATOM 4911 C C . ALA A 1 674 ? 25.339 26.519 12.446 1.00 93.69 674 ALA A C 1
ATOM 4913 O O . ALA A 1 674 ? 26.489 26.118 12.283 1.00 93.69 674 ALA A O 1
ATOM 4914 N N . ALA A 1 675 ? 25.086 27.694 13.030 1.00 92.44 675 ALA A N 1
ATOM 4915 C CA . ALA A 1 675 ? 26.143 28.599 13.486 1.00 92.44 675 ALA A CA 1
ATOM 4916 C C . ALA A 1 675 ? 27.111 27.949 14.493 1.00 92.44 675 ALA A C 1
ATOM 4918 O O . ALA A 1 675 ? 28.299 28.253 14.470 1.00 92.44 675 ALA A O 1
ATOM 4919 N N . ALA A 1 676 ? 26.624 27.038 15.344 1.00 92.06 676 ALA A N 1
ATOM 4920 C CA . ALA A 1 676 ? 27.460 26.304 16.292 1.00 92.06 676 ALA A CA 1
ATOM 4921 C C . ALA A 1 676 ? 28.225 25.155 15.614 1.00 92.06 676 ALA A C 1
ATOM 4923 O O . ALA A 1 676 ? 29.408 24.967 15.883 1.00 92.06 676 ALA A O 1
ATOM 4924 N N . LEU A 1 677 ? 27.574 24.420 14.705 1.00 92.19 677 LEU A N 1
ATOM 4925 C CA . LEU A 1 677 ? 28.192 23.304 13.975 1.00 92.19 677 LEU A CA 1
ATOM 4926 C C . LEU A 1 677 ? 29.306 23.749 13.024 1.00 92.19 677 LEU A C 1
ATOM 4928 O O . LEU A 1 677 ? 30.280 23.026 12.827 1.00 92.19 677 LEU A O 1
ATOM 4932 N N . PHE A 1 678 ? 29.154 24.931 12.431 1.00 92.94 678 PHE A N 1
ATOM 4933 C CA . PHE A 1 678 ? 30.112 25.508 11.490 1.00 92.94 678 PHE A CA 1
ATOM 4934 C C . PHE A 1 678 ? 30.958 26.627 12.111 1.00 92.94 678 PHE A C 1
ATOM 4936 O O . PHE A 1 678 ? 31.647 27.350 11.385 1.00 92.94 678 PHE A O 1
ATOM 4943 N N . ALA A 1 679 ? 30.920 26.783 13.439 1.00 84.06 679 ALA A N 1
ATOM 4944 C CA . ALA A 1 679 ? 31.801 27.706 14.138 1.00 84.06 679 ALA A CA 1
ATOM 4945 C C . ALA A 1 679 ? 33.272 27.313 13.897 1.00 84.06 679 ALA A C 1
ATOM 4947 O O . ALA A 1 679 ? 33.588 26.125 13.775 1.00 84.06 679 ALA A O 1
ATOM 4948 N N . PRO A 1 680 ? 34.201 28.282 13.853 1.00 66.00 680 PRO A N 1
ATOM 4949 C CA . PRO A 1 680 ? 35.620 27.963 13.838 1.00 66.00 680 PRO A CA 1
ATOM 4950 C C . PRO A 1 680 ? 35.950 27.125 15.075 1.00 66.00 680 PRO A C 1
ATOM 4952 O O . PRO A 1 680 ? 35.569 27.498 16.186 1.00 66.00 680 PRO A O 1
ATOM 4955 N N . ALA A 1 681 ? 36.669 26.013 14.900 1.00 56.28 681 ALA A N 1
ATOM 4956 C CA . ALA A 1 681 ? 37.236 25.308 16.041 1.00 56.28 681 ALA A CA 1
ATOM 4957 C C . ALA A 1 681 ? 38.066 26.315 16.848 1.00 56.28 681 ALA A C 1
ATOM 4959 O O . ALA A 1 681 ? 38.901 27.020 16.273 1.00 56.28 681 ALA A O 1
ATOM 4960 N N . ALA A 1 682 ? 37.807 26.424 18.155 1.00 38.91 682 ALA A N 1
ATOM 4961 C CA . ALA A 1 682 ? 38.633 27.249 19.019 1.00 38.91 682 ALA A CA 1
ATOM 4962 C C . ALA A 1 682 ? 40.083 26.786 18.841 1.00 38.91 682 ALA A C 1
ATOM 4964 O O . ALA A 1 682 ? 40.392 25.618 19.092 1.00 38.91 682 ALA A O 1
ATOM 4965 N N . SER A 1 683 ? 40.957 27.677 18.362 1.00 32.03 683 SER A N 1
ATOM 4966 C CA . SER A 1 683 ? 42.394 27.425 18.404 1.00 32.03 683 SER A CA 1
ATOM 4967 C C . SER A 1 683 ? 42.733 26.998 19.831 1.00 32.03 683 SER A C 1
ATOM 4969 O O . SER A 1 683 ? 42.263 27.666 20.758 1.00 32.03 683 SER A O 1
ATOM 4971 N N . PRO A 1 684 ? 43.506 25.919 20.047 1.00 31.84 684 PRO A N 1
ATOM 4972 C CA . PRO A 1 684 ? 44.007 25.625 21.376 1.00 31.84 684 PRO A CA 1
ATOM 4973 C C . PRO A 1 684 ? 44.803 26.853 21.803 1.00 31.84 684 PRO A C 1
ATOM 4975 O O . PRO A 1 684 ? 45.854 27.158 21.238 1.00 31.84 684 PRO A O 1
ATOM 4978 N N . VAL A 1 685 ? 44.239 27.629 22.726 1.00 31.77 685 VAL A N 1
ATOM 4979 C CA . VAL A 1 685 ? 44.941 28.748 23.333 1.00 31.77 685 VAL A CA 1
ATOM 4980 C C . VAL A 1 685 ? 46.141 28.119 24.015 1.00 31.77 685 VAL A C 1
ATOM 4982 O O . VAL A 1 685 ? 45.991 27.340 24.955 1.00 31.77 685 VAL A O 1
ATOM 4985 N N . SER A 1 686 ? 47.323 28.412 23.477 1.00 32.94 686 SER A N 1
ATOM 4986 C CA . SER A 1 686 ? 48.594 28.177 24.140 1.00 32.94 686 SER A CA 1
ATOM 4987 C C . SER A 1 686 ? 48.487 28.791 25.531 1.00 32.94 686 SER A C 1
ATOM 4989 O O . SER A 1 686 ? 48.474 30.014 25.672 1.00 32.94 686 SER A O 1
ATOM 4991 N N . GLN A 1 687 ? 48.354 27.950 26.557 1.00 36.12 687 GLN A N 1
ATOM 4992 C CA . GLN A 1 687 ? 48.725 28.336 27.909 1.00 36.12 687 GLN A CA 1
ATOM 4993 C C . GLN A 1 687 ? 50.235 28.558 27.890 1.00 36.12 687 GLN A C 1
ATOM 4995 O O . GLN A 1 687 ? 51.023 27.638 28.082 1.00 36.12 687 GLN A O 1
ATOM 5000 N N . THR A 1 688 ? 50.621 29.793 27.604 1.00 31.41 688 THR A N 1
ATOM 5001 C CA . THR A 1 688 ? 51.941 30.329 27.904 1.00 31.41 688 THR A CA 1
ATOM 5002 C C . THR A 1 688 ? 51.740 31.535 28.807 1.00 31.41 688 THR A C 1
ATOM 5004 O O . THR A 1 688 ? 51.382 32.621 28.359 1.00 31.41 688 THR A O 1
ATOM 5007 N N . ASP A 1 689 ? 51.978 31.233 30.079 1.00 28.75 689 ASP A N 1
ATOM 5008 C CA . ASP A 1 689 ? 52.497 32.056 31.162 1.00 28.75 689 ASP A CA 1
ATOM 5009 C C . ASP A 1 689 ? 51.599 32.995 31.986 1.00 28.75 689 ASP A C 1
ATOM 5011 O O . ASP A 1 689 ? 50.651 33.607 31.493 1.00 28.75 689 ASP A O 1
ATOM 5015 N N . PRO A 1 690 ? 51.884 33.055 33.307 1.00 33.09 690 PRO A N 1
ATOM 5016 C CA . PRO A 1 690 ? 50.942 33.465 34.330 1.00 33.09 690 PRO A CA 1
ATOM 5017 C C . PRO A 1 690 ? 51.074 34.956 34.640 1.00 33.09 690 PRO A C 1
ATOM 5019 O O . PRO A 1 690 ? 52.173 35.489 34.792 1.00 33.09 690 PRO A O 1
ATOM 5022 N N . ILE A 1 691 ? 49.942 35.626 34.839 1.00 33.97 691 ILE A N 1
ATOM 5023 C CA . ILE A 1 691 ? 49.911 36.933 35.497 1.00 33.97 691 ILE A CA 1
ATOM 5024 C C . ILE A 1 691 ? 49.522 36.692 36.956 1.00 33.97 691 ILE A C 1
ATOM 5026 O O . ILE A 1 691 ? 48.363 36.798 37.334 1.00 33.97 691 ILE A O 1
ATOM 5030 N N . PHE A 1 692 ? 50.518 36.352 37.771 1.00 32.88 692 PHE A N 1
ATOM 5031 C CA . PHE A 1 692 ? 50.536 36.708 39.187 1.00 32.88 692 PHE A CA 1
ATOM 5032 C C . PHE A 1 692 ? 51.859 37.428 39.450 1.00 32.88 692 PHE A C 1
ATOM 5034 O O . PHE A 1 692 ? 52.912 36.816 39.605 1.00 32.88 692 PHE A O 1
ATOM 5041 N N . ARG A 1 693 ? 51.797 38.760 39.437 1.00 31.28 693 ARG A N 1
ATOM 5042 C CA . ARG A 1 693 ? 52.725 39.620 40.168 1.00 31.28 693 ARG A CA 1
ATOM 5043 C C . ARG A 1 693 ? 51.956 40.100 41.390 1.00 31.28 693 ARG A C 1
ATOM 5045 O O . ARG A 1 693 ? 51.082 40.947 41.244 1.00 31.28 693 ARG A O 1
ATOM 5052 N N . GLU A 1 694 ? 52.279 39.559 42.555 1.00 34.19 694 GLU A N 1
ATOM 5053 C CA . GLU A 1 694 ? 52.058 40.263 43.816 1.00 34.19 694 GLU A CA 1
ATOM 5054 C C . GLU A 1 694 ? 53.398 40.839 44.284 1.00 34.19 694 GLU A C 1
ATOM 5056 O O . GLU A 1 694 ? 54.449 40.204 44.165 1.00 34.19 694 GLU A O 1
ATOM 5061 N N . ASP A 1 695 ? 53.326 42.093 44.718 1.00 33.59 695 ASP A N 1
ATOM 5062 C CA . ASP A 1 695 ? 54.400 42.925 45.263 1.00 33.59 695 ASP A CA 1
ATOM 5063 C C . ASP A 1 695 ? 54.771 42.452 46.695 1.00 33.59 695 ASP A C 1
ATOM 5065 O O . ASP A 1 695 ? 53.941 41.825 47.358 1.00 33.59 695 ASP A O 1
ATOM 5069 N N . PRO A 1 696 ? 55.992 42.707 47.207 1.00 45.75 696 PRO A N 1
ATOM 5070 C CA . PRO A 1 696 ? 56.527 42.042 48.391 1.00 45.75 696 PRO A CA 1
ATOM 5071 C C . PRO A 1 696 ? 56.282 42.817 49.697 1.00 45.75 696 PRO A C 1
ATOM 5073 O O . PRO A 1 696 ? 56.407 44.037 49.756 1.00 45.75 696 PRO A O 1
ATOM 5076 N N . GLY A 1 697 ? 56.064 42.077 50.786 1.00 31.62 697 GLY A N 1
ATOM 5077 C CA . GLY A 1 697 ? 56.051 42.572 52.172 1.00 31.62 697 GLY A CA 1
ATOM 5078 C C . GLY A 1 697 ? 54.866 41.970 52.924 1.00 31.62 697 GLY A C 1
ATOM 5079 O O . GLY A 1 697 ? 53.737 42.102 52.485 1.00 31.62 697 GLY A O 1
ATOM 5080 N N . THR A 1 698 ? 54.989 41.269 54.050 1.00 31.42 698 THR A N 1
ATOM 5081 C CA . THR A 1 698 ? 55.954 41.325 55.163 1.00 31.42 698 THR A CA 1
ATOM 5082 C C . THR A 1 698 ? 55.718 40.054 56.026 1.00 31.42 698 THR A C 1
ATOM 5084 O O . THR A 1 698 ? 54.647 39.459 55.906 1.00 31.42 698 THR A O 1
ATOM 5087 N N . PRO A 1 699 ? 56.662 39.600 56.877 1.00 51.19 699 PRO A N 1
ATOM 5088 C CA . PRO A 1 699 ? 56.609 38.285 57.531 1.00 51.19 699 PRO A CA 1
ATOM 5089 C C . PRO A 1 699 ? 56.053 38.322 58.969 1.00 51.19 699 PRO A C 1
ATOM 5091 O O . PRO A 1 699 ? 55.943 39.406 59.541 1.00 51.19 699 PRO A O 1
ATOM 5094 N N . ARG A 1 700 ? 55.895 37.110 59.549 1.00 33.66 700 ARG A N 1
ATOM 5095 C CA . ARG A 1 700 ? 55.685 36.716 60.974 1.00 33.66 700 ARG A CA 1
ATOM 5096 C C . ARG A 1 700 ? 54.249 36.304 61.318 1.00 33.66 700 ARG A C 1
ATOM 5098 O O . ARG A 1 700 ? 53.318 36.871 60.772 1.00 33.66 700 ARG A O 1
ATOM 5105 N N . GLU A 1 701 ? 53.968 35.375 62.230 1.00 34.06 701 GLU A N 1
ATOM 5106 C CA . GLU A 1 701 ? 54.713 34.436 63.093 1.00 34.06 701 GLU A CA 1
ATOM 5107 C C . GLU A 1 701 ? 53.645 33.496 63.699 1.00 34.06 701 GLU A C 1
ATOM 5109 O O . GLU A 1 701 ? 52.461 33.844 63.737 1.00 34.06 701 GLU A O 1
ATOM 5114 N N . ASP A 1 702 ? 54.073 32.336 64.204 1.00 35.69 702 ASP A N 1
ATOM 5115 C CA . ASP A 1 702 ? 53.358 31.554 65.223 1.00 35.69 702 ASP A CA 1
ATOM 5116 C C . ASP A 1 702 ? 52.896 32.473 66.392 1.00 35.69 702 ASP A C 1
ATOM 5118 O O . ASP A 1 702 ? 53.469 33.525 66.640 1.00 35.69 702 ASP A O 1
ATOM 5122 N N . SER A 1 703 ? 51.911 32.182 67.236 1.00 36.25 703 SER A N 1
ATOM 5123 C CA . SER A 1 703 ? 51.639 30.938 67.940 1.00 36.25 703 SER A CA 1
ATOM 5124 C C . SER A 1 703 ? 50.440 31.175 68.874 1.00 36.25 703 SER A C 1
ATOM 5126 O O . SER A 1 703 ? 50.323 32.271 69.418 1.00 36.25 703 SER A O 1
ATOM 5128 N N . THR A 1 704 ? 49.690 30.109 69.182 1.00 38.06 704 THR A N 1
ATOM 5129 C CA . THR A 1 704 ? 48.951 29.891 70.454 1.00 38.06 704 THR A CA 1
ATOM 5130 C C . THR A 1 704 ? 47.802 30.881 70.774 1.00 38.06 704 THR A C 1
ATOM 5132 O O . THR A 1 704 ? 47.774 32.008 70.317 1.00 38.06 704 THR A O 1
ATOM 5135 N N . ALA A 1 705 ? 46.758 30.577 71.538 1.00 35.72 705 ALA A N 1
ATOM 5136 C CA . ALA A 1 705 ? 46.369 29.434 72.342 1.00 35.72 705 ALA A CA 1
ATOM 5137 C C . ALA A 1 705 ? 44.832 29.479 72.488 1.00 35.72 705 ALA A C 1
ATOM 5139 O O . ALA A 1 705 ? 44.254 30.560 72.468 1.00 35.72 705 ALA A O 1
ATOM 5140 N N . SER A 1 706 ? 44.233 28.313 72.725 1.00 41.56 706 SER A N 1
ATOM 5141 C CA . SER A 1 706 ? 43.105 28.099 73.645 1.00 41.56 706 SER A CA 1
ATOM 5142 C C . SER A 1 706 ? 41.903 29.058 73.590 1.00 41.56 706 SER A C 1
ATOM 5144 O O . SER A 1 706 ? 41.933 30.145 74.165 1.00 41.56 706 SER A O 1
ATOM 5146 N N . GLY A 1 707 ? 40.792 28.556 73.047 1.00 34.03 707 GLY A N 1
ATOM 5147 C CA . GLY A 1 707 ? 39.458 29.148 73.169 1.00 34.03 707 GLY A CA 1
ATOM 5148 C C . GLY A 1 707 ? 38.500 28.573 72.152 1.00 34.03 707 GLY A C 1
ATOM 5149 O O . GLY A 1 707 ? 38.553 29.064 71.007 1.00 34.03 707 GLY A O 1
#

Organism: NCBI:txid1141884

Mean predicted aligned error: 18.23 Å

Nearest PDB structures (foldseek):
  3s2u-assembly1_A  TM=7.021E-01  e=2.599E-13  Pseudomonas aeruginosa PAO1
  7d1i-assembly1_B-2  TM=6.603E-01  e=2.206E-13  Acinetobacter baumannii
  7d1i-assembly1_A-2  TM=6.448E-01  e=2.898E-13  Acinetobacter baumannii
  1pn3-assembly1_A  TM=6.510E-01  e=1.554E-11  Amycolatopsis orientalis
  1nlm-assembly1_B  TM=6.228E-01  e=2.865E-12  Escherichia coli

pLDDT: mean 82.08, std 20.72, range [23.75, 98.81]

Sequence (707 aa):
MSRILIAVTHLLGAGHLTRAAALARAFAGAGHAVTLVSGGLPAGLPAALARLDGIRLVQLPPVRITGTAFTALLDPDGAPVTPERLAARRDALLAAFAEAAPEAVITELYPFGRRVLAPEFEALVAAVQAARPRPLLLASIRDILATPSRPERIAATQARLAAYDAVLVHGDPAFLPLEASWPVEAEVARRLRYTGYVDEAEAGLRPSGPRAGLVVSGGSSAAGLPLQEAAVAAAALTPGLSWRILVGRAVPEPAFAALQAAAPANAVVERARPDFRALLGEAALSVSQAGYNTVLDLLQSGCPALLVPFEAGHETEQRLRAETLAAHGLARVLPESALTAESLAAAVLSAPPPATGHAIARDGARRSVAIVEEMLEGAETGLQRSKPTHSPSPLWGGARGGGGAACGSAVPPAPPPPLTPPHKGEGKVLYLHASPDFTLLTEALARAADAGRTVDLWWRDDDATAHTPALDRLLALAARTGWPVALAAVPGRAEPSLAARLTDEAGIDLLVHGLTHANRAPANARKAEFGPHRPLAALRSDAAEALRLAQARLGPRLLPVLVPPWNRIAPELPEALPALGYRGLSAAAPHPAVAGLAQAHAAVDPVAWRAGGGLADPEIVIARAARAVQEGGPVGLLTHHLVQDDATWDFCERLLDRLAADAATHRAGRISRAAALFAPAASPVSQTDPIFREDPGTPREDSTASG

Secondary structure (DSSP, 8-state):
--EEEEEE--SSSSHHHHHHHHHHHHHHHTT-EEEEEE-S--TT-HHHHTT-TTEEEEE-S--B-STT-TT--B-TTSPBPPHHHHHHHHHHHHHHHHHH--SEEEEESTTTS-GGGHHHHHHHHHHHHHSSSPPEEEEEEES-----SSHHHHHHHHHHHTT-SEEEEES-TTTS-GGGTS---HHHHTTEEE---B--S--PPPPSS---SEEEE-TTSGGGHHHHHHHHHHHHH-TTS-EEEEE-TTS-HHHHHHHHHH--TTEEEEE--TTHHHHHHH-SEEEE---HHHHHHHHHHT--EEE-----TT--HHHHHHHHHHHTTS-EE--GGG--HHHHHHHHHTPPPPPPP-----BHHHHHHHHHHHHHHHHHHHHHHTS----------------------PPPPPPPPPPPPPP---------PPPP-THHHHHHHHHHHHTT--EEEEEEEEEE-S--HHHHHHHHHHHHH---EEEEE-TTT--HHHHHHHTT-TTEEEEEE-SS----S-TTS---SB-TTS-HHHHHHHHHHHHHHHHHHHGGGEEEEEE-GGG-B-TTHHHHTGGGT--EE--SSPPPPBTTBEE-EEEE--B-TTTTSSB--HHHHHHHHHHHHHH-S-EEEEE-TTT--HHHHHHHHHHHHHHHHHHHH-SSEEE--HHHHTSPPPP----------PPP-----------

Foldseek 3Di:
DFQEEEEDEDADDCVLVLLSLLLQVLCVVVPYQYEYEYAADCPPPCVSVVPCVNYHYHYQQHWHDPDPCLQFIAGPVGHTDDPVSLVSRLVSLLVSCVVSVGLAYEYECPPVDPPNSCVSVVSVLVSLVPDVVRHAYEYEYELAGAEDPDVVSLVVRVVVCVSHQAYEYQWFCVQGNHVVHHDQDPVNVVRYDYQFHADDDDQADAQPDAAAAEEEEADQALLSLLVLVLQQLLCVVPVVGAEEYEDHPNNDPVSQVVSCVSHDPRYDRDYHDPCVLNNQLRHQEYEYEQDSVVLVSLLSSLHQYEYAHRCPDVPCPRVVSQVSCVVLVSYHYDYVLNRHSVVVNVCVVVTRGRDDHDPRGHSSSNSVSVVSVVVSVVVVVVVVVPPDDDDDDDDDDDDDDDDDDDDDDDDDDDDDDDDDDDDDDDDDSDDDDPQQPLVLLLVLLVVCQVVVAAAEEAEEEEAAAADDPLVVLVLVLCVVLVFQYEYAYQLQRHDLRRLVVCVPVPSYAYEQAFHHLDFPDDPPDDGWPAEPVDDLVVSLVRLLVSQVSCCVRNHDSYQLEYQTRVLHHYLPNQQCSVVSVHQEYEGQDDHPDHPSYFYDYAQQEQWPVVVPTEGDDSVVSSNSSSVVSVVDYYHYHYHHSVGYDPRSVVNVSSVSNVLSVSVVVGVRYDRDHPCRRSPPDPDPPPPDDDPDDDDDDDDDDDDDDDD

InterPro domains:
  IPR007235 Glycosyl transferase, family 28, C-terminal [PF04101] (274-350)
  IPR011330 Glycoside hydrolase/deacetylase, beta/alpha-barrel [SSF88713] (462-662)